Protein AF-A0A8T0FZ99-F1 (afdb_monomer_lite)

Secondary structure (DSSP, 8-state):
-PPPEEEEEEE---SHHHHHHHHHHHHHHHHHHHHHHHTT--SS-HHHHHHHHHHEETTEEEEEESSHHHHHHHHHHHHHHHHHTT--EEEEEEEE--S-GGG--PPPGGG-TTHHHHT---HHHHHTSTTTT--GGGGS-GGGS--PPP---HHHHHHHHHHHHHHHHHHHHHHTTTSTTS------------PPPHHHHHHHTHHHHHHH-GGGGTT-HHHHHHHHHHHHHHHHHHHHHHTT-----EEEEEEEEPP---SSS---EEEEEEEE--S-HHHHHHHHHHHTT---HHHHHHHHTSPPPPPPPP------TTHHHHHHHHHHHHHHHHHHHHHH-S----HHHHHHHHHHHHHHHHHHHHHHHHHHHHHHHHHHHHTT-SEEEE-SSS-HHHHHHHHHHHHHHHHH-GGGSGGGTT-EEEEESS-EEBTTS-EEEETTS-HHHHHHHHHHHHHHHHHHTTHHHHHHHHHHHTTTPEE---TTPPP-BHHHHHHHHHHHHHHHHHHHHHH---TTS-S--TTSEEEEE-TT---EE-TTSPEEEETT--HHHHHHHHHHHHHHHHHHHHHHHHHHHHHHHHHHHHHHHHT-SEEEE-TT--HHHHHHHHHHHHHTHHHHHHHHTT-EEEEESS-EE-TTSPEEEETT------

Sequence (662 aa):
MSPNIVQRCQTFSTESMEKIRFWRESKYYLEMILEEAQMGNSKYPAGVVEKLKNSFYVDNCLTSLQTETELHEFIQVAKDVMLERKFDLRGIREIRLASKPENWHYVPGSINPADLPSRGCSVRQLSETEWWHGPPWLYYPSDTWPRSEFSVNEEEVLKEKRKEIVSSMNCMARLLKINFWRTLPAVVLSRTLVTLTQQEVATALRPLYFAVHPDLFYRFPKEKEINENSLKQMNYYLETILENKSTDPVLLTFCLKNGTQNVDHSTSFKHVNIQLLGKDIHSLLYNILSTCHLSTDYLDDLQKSRPRQMKPKQFTTRTSSKSFHDQWWKEVRKTAEDIERCIWNEPDVDFRSWLINNTDKALHRLQMCQPLREETERLRNELREVHFLKDIVWNCGWGITHFRGCLQSFQRLVQQHPSQILPLKGRTLVFGRETGVSFEGHIILSSEDVRNNWLDVIQSVEQYDNLLRQIPKAEGALSEVLRGISVDHRKFQPTVMVQKYIQQLGKLTSALYKHRWVHGYPEDWPRRLCAFQLVVECESGPLMLSPTGQFIVPASCPALVLVDFIGKNMAEADQRLQFYSTMKKEERMLHAQCMAQLGLSALEKDDNITPDLMVQCCRRILRDAAALGPSLRGLRLRISHYYSVLQDGEICIPWNWNVTRR

pLDDT: mean 70.53, std 20.12, range [22.75, 95.5]

InterPro domains:
  IPR027986 T-cell activation inhibitor, mitochondrial [PTHR31596] (192-659)
  IPR027989 Domain of unknown function DUF4461 [PF14688] (352-658)
  IPR028031 Domain of unknown function DUF4460 [PF14687] (196-294)

Radius of gyration: 33.08 Å; chains: 1; bounding box: 88×84×81 Å

Organism: Argiope bruennichi (NCBI:txid94029)

Foldseek 3Di:
DAAKKKKKKFWDDDDPVVLVVCLVVVLVLLVVLLVCQVVVNHPAHNVLSVQQSVQDDRGMGMDIDDDPVVVVNSVVRSQVSCCVVPIHIDDMDIDGDPDDPVPDDDDPLVQFLVNQVVVPDDPVVNVVDCVVVHGPQVVDDPVSDDDDDDDDPVVVVVVVVVVVVVVVVVVVVVVVVPPPPDDDDDDDDDDDADDDDPVLLCVLCVQVCVFQPLVVCPVPVVLSVLSVVLVVVVVVVLVCLNVVHDDDKDKGKTWGFDDDDDDDDDGDIDIFIQIQDDSHSLVSSVSVQVSVVHDRVSSVVVVVPDDDDDDDDDDDDDDDPPPPVVVVVVVVVVVVVVVVCCLVVPPQPQPLVVLVVCLVVLVVLQVVCVVLVVLLVVLQVVCCVVLQAPGEEEEAPDDSVLSSVVSVLVVVLCVVPVPLQNLRHHAYEYAYCDAAAFLVRYGYDDSPDDSVSNSVRSNCSVVCVVLNVCVVVLQVLLCVLVQNAHEDEDPDDDTDHSVQVSVLSVLQSVLSVVCCVPPNADPPDDNHNHLAYEYEDAQPWDQDQDLQLHGYYYSVDHNVVNRVSCSVCVVVSNVSNVVLVVLVVLLVVLLVVLCVLLQAPAEEEDPPQRSVLSNLLSVVCVVCSVVCSVSRHHAAEYEYCDFDQDSNSYTYDHSPRDRPDD

Structure (mmCIF, N/CA/C/O backbone):
data_AF-A0A8T0FZ99-F1
#
_entry.id   AF-A0A8T0FZ99-F1
#
loop_
_atom_site.group_PDB
_atom_site.id
_atom_site.type_symbol
_atom_site.label_atom_id
_atom_site.label_alt_id
_atom_site.label_comp_id
_atom_site.label_asym_id
_atom_site.label_entity_id
_atom_site.label_seq_id
_atom_site.pdbx_PDB_ins_code
_atom_site.Cartn_x
_atom_site.Cartn_y
_atom_site.Cartn_z
_atom_site.occupancy
_atom_site.B_iso_or_equiv
_atom_site.auth_seq_id
_atom_site.auth_comp_id
_atom_site.auth_asym_id
_atom_site.auth_atom_id
_atom_site.pdbx_PDB_model_num
ATOM 1 N N . MET A 1 1 ? -24.360 49.620 10.651 1.00 31.78 1 MET A N 1
ATOM 2 C CA . MET A 1 1 ? -23.118 48.950 11.089 1.00 31.78 1 MET A CA 1
ATOM 3 C C . MET A 1 1 ? -23.069 47.605 10.392 1.00 31.78 1 MET A C 1
ATOM 5 O O . MET A 1 1 ? -23.934 46.779 10.656 1.00 31.78 1 MET A O 1
ATOM 9 N N . SER A 1 2 ? -22.172 47.448 9.421 1.00 33.88 2 SER A N 1
ATOM 10 C CA . SER A 1 2 ? -22.065 46.230 8.612 1.00 33.88 2 SER A CA 1
ATOM 11 C C . SER A 1 2 ? -21.508 45.077 9.461 1.00 33.88 2 SER A C 1
ATOM 13 O O . SER A 1 2 ? -20.577 45.312 10.230 1.00 33.88 2 SER A O 1
ATOM 15 N N . PRO A 1 3 ? -22.074 43.858 9.391 1.00 49.09 3 PRO A N 1
ATOM 16 C CA . PRO A 1 3 ? -21.528 42.701 10.097 1.00 49.09 3 PRO A CA 1
ATOM 17 C C . PRO A 1 3 ? -20.144 42.334 9.539 1.00 49.09 3 PRO A C 1
ATOM 19 O O . PRO A 1 3 ? -19.936 42.381 8.329 1.00 49.09 3 PRO A O 1
ATOM 22 N N . ASN A 1 4 ? -19.208 41.963 10.419 1.00 46.75 4 ASN A N 1
ATOM 23 C CA . ASN A 1 4 ? -17.860 41.532 10.032 1.00 46.75 4 ASN A CA 1
ATOM 24 C C . ASN A 1 4 ? -17.927 40.280 9.144 1.00 46.75 4 ASN A C 1
ATOM 26 O O . ASN A 1 4 ? -18.589 39.299 9.498 1.00 46.75 4 ASN A O 1
ATOM 30 N N . ILE A 1 5 ? -17.218 40.304 8.015 1.00 48.62 5 ILE A N 1
ATOM 31 C CA . ILE A 1 5 ? -17.174 39.204 7.048 1.00 48.62 5 ILE A CA 1
ATOM 32 C C . ILE A 1 5 ? -15.931 38.362 7.339 1.00 48.62 5 ILE A C 1
ATOM 34 O O . ILE A 1 5 ? -14.827 38.899 7.394 1.00 48.62 5 ILE A O 1
ATOM 38 N N . VAL A 1 6 ? -16.088 37.049 7.530 1.00 48.84 6 VAL A N 1
ATOM 39 C CA . VAL A 1 6 ? -14.963 36.118 7.728 1.00 48.84 6 VAL A CA 1
ATOM 40 C C . VAL A 1 6 ? -14.826 35.231 6.497 1.00 48.84 6 VAL A C 1
ATOM 42 O O . VAL A 1 6 ? -15.821 34.707 6.002 1.00 48.84 6 VAL A O 1
ATOM 45 N N . GLN A 1 7 ? -13.604 35.034 6.000 1.00 49.00 7 GLN A N 1
ATOM 46 C CA . GLN A 1 7 ? -13.359 34.235 4.797 1.00 49.00 7 GLN A CA 1
ATOM 47 C C . GLN A 1 7 ? -12.324 33.134 5.030 1.00 49.00 7 GLN A C 1
ATOM 49 O O . GLN A 1 7 ? -11.358 33.335 5.764 1.00 49.00 7 GLN A O 1
ATOM 54 N N . ARG A 1 8 ? -12.530 31.972 4.391 1.00 46.34 8 ARG A N 1
ATOM 55 C CA . ARG A 1 8 ? -11.621 30.815 4.429 1.00 46.34 8 ARG A CA 1
ATOM 56 C C . ARG A 1 8 ? -11.071 30.494 3.038 1.00 46.34 8 ARG A C 1
ATOM 58 O O . ARG A 1 8 ? -11.860 30.349 2.107 1.00 46.34 8 ARG A O 1
ATOM 65 N N . CYS A 1 9 ? -9.755 30.297 2.933 1.00 47.97 9 CYS A N 1
ATOM 66 C CA . CYS A 1 9 ? -9.059 29.817 1.728 1.00 47.97 9 CYS A CA 1
ATOM 67 C C . CYS A 1 9 ? -8.182 28.592 2.051 1.00 47.97 9 CYS A C 1
ATOM 69 O O . CYS A 1 9 ? -7.679 28.491 3.171 1.00 47.97 9 CYS A O 1
ATOM 71 N N . GLN A 1 10 ? -7.975 27.684 1.090 1.00 45.03 10 GLN A N 1
ATOM 72 C CA . GLN A 1 10 ? -7.130 26.485 1.225 1.00 45.03 10 GLN A CA 1
ATOM 73 C C . GLN A 1 10 ? -5.997 26.472 0.190 1.00 45.03 10 GLN A C 1
ATOM 75 O O . GLN A 1 10 ? -6.203 26.862 -0.955 1.00 45.03 10 GLN A O 1
ATOM 80 N N . THR A 1 11 ? -4.816 25.976 0.560 1.00 44.78 11 THR A N 1
ATOM 81 C CA . THR A 1 11 ? -3.691 25.744 -0.372 1.00 44.78 11 THR A CA 1
ATOM 82 C C . THR A 1 11 ? -3.415 24.253 -0.545 1.00 44.78 11 THR A C 1
ATOM 84 O O . THR A 1 11 ? -3.511 23.498 0.420 1.00 44.78 11 THR A O 1
ATOM 87 N N . PHE A 1 12 ? -3.051 23.816 -1.757 1.00 37.75 12 PHE A N 1
ATOM 88 C CA . PHE A 1 12 ? -2.686 22.417 -2.029 1.00 37.75 12 PHE A CA 1
ATOM 89 C C . PHE A 1 12 ? -1.157 22.226 -2.074 1.00 37.75 12 PHE A C 1
ATOM 91 O O . PHE A 1 12 ? -0.496 22.788 -2.943 1.00 37.75 12 PHE A O 1
ATOM 98 N N . SER A 1 13 ? -0.614 21.366 -1.206 1.00 38.97 13 SER A N 1
ATOM 99 C CA . SER A 1 13 ? 0.636 20.617 -1.430 1.00 38.97 13 SER A CA 1
ATOM 100 C C . SER A 1 13 ? 0.534 19.233 -0.766 1.00 38.97 13 SER A C 1
ATOM 102 O O . SER A 1 13 ? -0.120 19.060 0.267 1.00 38.97 13 SER A O 1
ATOM 104 N N . THR A 1 14 ? 1.077 18.209 -1.422 1.00 37.69 14 THR A N 1
ATOM 105 C CA . THR A 1 14 ? 0.986 16.792 -1.027 1.00 37.69 14 THR A CA 1
ATOM 106 C C . THR A 1 14 ? 2.126 16.401 -0.080 1.00 37.69 14 THR A C 1
ATOM 108 O O . THR A 1 14 ? 3.231 16.868 -0.256 1.00 37.69 14 THR A O 1
ATOM 111 N N . GLU A 1 15 ? 1.880 15.494 0.874 1.00 41.25 15 GLU A N 1
ATOM 112 C CA . GLU A 1 15 ? 2.795 15.023 1.946 1.00 41.25 15 GLU A CA 1
ATOM 113 C C . GLU A 1 15 ? 3.015 15.967 3.147 1.00 41.25 15 GLU A C 1
ATOM 115 O O . GLU A 1 15 ? 3.406 17.125 3.037 1.00 41.25 15 GLU A O 1
ATOM 120 N N . SER A 1 16 ? 2.857 15.428 4.361 1.00 41.91 16 SER A N 1
ATOM 121 C CA . SER A 1 16 ? 3.009 16.146 5.640 1.00 41.91 16 SER A CA 1
ATOM 122 C C . SER A 1 16 ? 4.394 16.781 5.872 1.00 41.91 16 SER A C 1
ATOM 124 O O . SER A 1 16 ? 4.516 17.684 6.696 1.00 41.91 16 SER A O 1
ATOM 126 N N . MET A 1 17 ? 5.429 16.344 5.143 1.00 36.72 17 MET A N 1
ATOM 127 C CA . MET A 1 17 ? 6.771 16.948 5.148 1.00 36.72 17 MET A CA 1
ATOM 128 C C . MET A 1 17 ? 6.863 18.170 4.220 1.00 36.72 17 MET A C 1
ATOM 130 O O . MET A 1 17 ? 7.498 19.162 4.586 1.00 36.72 17 MET A O 1
ATOM 134 N N . GLU A 1 18 ? 6.186 18.149 3.065 1.00 44.22 18 GLU A N 1
ATOM 135 C CA . GLU A 1 18 ? 6.063 19.335 2.211 1.00 44.22 18 GLU A CA 1
ATOM 136 C C . GLU A 1 18 ? 5.182 20.399 2.865 1.00 44.22 18 GLU A C 1
ATOM 138 O O . GLU A 1 18 ? 5.437 21.571 2.645 1.00 44.22 18 GLU A O 1
ATOM 143 N N . LYS A 1 19 ? 4.228 20.046 3.737 1.00 44.59 19 LYS A N 1
ATOM 144 C CA . LYS A 1 19 ? 3.380 21.019 4.461 1.00 44.59 19 LYS A CA 1
ATOM 145 C C . LYS A 1 19 ? 4.152 21.923 5.425 1.00 44.59 19 LYS A C 1
ATOM 147 O O . LYS A 1 19 ? 3.932 23.130 5.453 1.00 44.59 19 LYS A O 1
ATOM 152 N N . ILE A 1 20 ? 5.096 21.369 6.191 1.00 43.53 20 ILE A N 1
ATOM 153 C CA . ILE A 1 20 ? 5.947 22.159 7.105 1.00 43.53 20 ILE A CA 1
ATOM 154 C C . ILE A 1 20 ? 6.945 23.004 6.307 1.00 43.53 20 ILE A C 1
ATOM 156 O O . ILE A 1 20 ? 7.212 24.156 6.659 1.00 43.53 20 ILE A O 1
ATOM 160 N N . ARG A 1 21 ? 7.481 22.441 5.216 1.00 46.88 21 ARG A N 1
ATOM 161 C CA . ARG A 1 21 ? 8.360 23.154 4.287 1.00 46.88 21 ARG A CA 1
ATOM 162 C C . ARG A 1 21 ? 7.619 24.299 3.593 1.00 46.88 21 ARG A C 1
ATOM 164 O O . ARG A 1 21 ? 8.111 25.415 3.622 1.00 46.88 21 ARG A O 1
ATOM 171 N N . PHE A 1 22 ? 6.413 24.050 3.096 1.00 54.31 22 PHE A N 1
ATOM 172 C CA . PHE A 1 22 ? 5.492 25.021 2.513 1.00 54.31 22 PHE A CA 1
ATOM 173 C C . PHE A 1 22 ? 5.148 26.130 3.506 1.00 54.31 22 PHE A C 1
ATOM 175 O O . PHE A 1 22 ? 5.246 27.300 3.158 1.00 54.31 22 PHE A O 1
ATOM 182 N N . TRP A 1 23 ? 4.809 25.802 4.758 1.00 52.19 23 TRP A N 1
ATOM 183 C CA . TRP A 1 23 ? 4.476 26.813 5.767 1.00 52.19 23 TRP A CA 1
ATOM 184 C C . TRP A 1 23 ? 5.677 27.704 6.108 1.00 52.19 23 TRP A C 1
ATOM 186 O O . TRP A 1 23 ? 5.536 28.915 6.260 1.00 52.19 23 TRP A O 1
ATOM 196 N N . ARG A 1 24 ? 6.888 27.130 6.165 1.00 58.72 24 ARG A N 1
ATOM 197 C CA . ARG A 1 24 ? 8.126 27.908 6.313 1.00 58.72 24 ARG A CA 1
ATOM 198 C C . ARG A 1 24 ? 8.403 28.762 5.072 1.00 58.72 24 ARG A C 1
ATOM 200 O O . ARG A 1 24 ? 8.581 29.965 5.206 1.00 58.72 24 ARG A O 1
ATOM 207 N N . GLU A 1 25 ? 8.403 28.174 3.879 1.00 63.03 25 GLU A N 1
ATOM 208 C CA . GLU A 1 25 ? 8.743 28.845 2.614 1.00 63.03 25 GLU A CA 1
ATOM 209 C C . GLU A 1 25 ? 7.738 29.940 2.223 1.00 63.03 25 GLU A C 1
ATOM 211 O O . GLU A 1 25 ? 8.151 31.018 1.804 1.00 63.03 25 GLU A O 1
ATOM 216 N N . SER A 1 26 ? 6.436 29.719 2.425 1.00 64.06 26 SER A N 1
ATOM 217 C CA . SER A 1 26 ? 5.393 30.734 2.208 1.00 64.06 26 SER A CA 1
ATOM 218 C C . SER A 1 26 ? 5.504 31.891 3.201 1.00 64.06 26 SER A C 1
ATOM 220 O O . SER A 1 26 ? 5.352 33.042 2.800 1.00 64.06 26 SER A O 1
ATOM 222 N N . LYS A 1 27 ? 5.848 31.625 4.471 1.00 68.12 27 LYS A N 1
ATOM 223 C CA . LYS A 1 27 ? 6.077 32.680 5.465 1.00 68.12 27 LYS A CA 1
ATOM 224 C C . LYS A 1 27 ? 7.300 33.532 5.121 1.00 68.12 27 LYS A C 1
ATOM 226 O O . LYS A 1 27 ? 7.181 34.751 5.152 1.00 68.12 27 LYS A O 1
ATOM 231 N N . TYR A 1 28 ? 8.420 32.915 4.732 1.00 72.62 28 TYR A N 1
ATOM 232 C CA . TYR A 1 28 ? 9.614 33.644 4.276 1.00 72.62 28 TYR A CA 1
ATOM 233 C C . TYR A 1 28 ? 9.350 34.450 3.000 1.00 72.62 28 TYR A C 1
ATOM 235 O O . TYR A 1 28 ? 9.793 35.587 2.882 1.00 72.62 28 TYR A O 1
ATOM 243 N N . TYR A 1 29 ? 8.604 33.888 2.047 1.00 79.19 29 TYR A N 1
ATOM 244 C CA . TYR A 1 29 ? 8.259 34.583 0.809 1.00 79.19 29 TYR A CA 1
ATOM 245 C C . TYR A 1 29 ? 7.345 35.792 1.047 1.00 79.19 29 TYR A C 1
ATOM 247 O O . TYR A 1 29 ? 7.609 36.872 0.522 1.00 79.19 29 TYR A O 1
ATOM 255 N N . LEU A 1 30 ? 6.304 35.638 1.870 1.00 79.69 30 LEU A N 1
ATOM 256 C CA . LEU A 1 30 ? 5.411 36.742 2.233 1.00 79.69 30 LEU A CA 1
ATOM 257 C C . LEU A 1 30 ? 6.124 37.805 3.076 1.00 79.69 30 LEU A C 1
ATOM 259 O O . LEU A 1 30 ? 5.786 38.978 2.979 1.00 79.69 30 LEU A O 1
ATOM 263 N N . GLU A 1 31 ? 7.113 37.413 3.881 1.00 79.44 31 GLU A N 1
ATOM 264 C CA . GLU A 1 31 ? 7.968 38.334 4.636 1.00 79.44 31 GLU A CA 1
ATOM 265 C C . GLU A 1 31 ? 8.874 39.152 3.706 1.00 79.44 31 GLU A C 1
ATOM 267 O O . GLU A 1 31 ? 8.895 40.372 3.819 1.00 79.44 31 GLU A O 1
ATOM 272 N N . MET A 1 32 ? 9.484 38.519 2.701 1.00 80.06 32 MET A N 1
ATOM 273 C CA . MET A 1 32 ? 10.261 39.203 1.660 1.00 80.06 32 MET A CA 1
ATOM 274 C C . MET A 1 32 ? 9.406 40.193 0.846 1.00 80.06 32 MET A C 1
ATOM 276 O O . MET A 1 32 ? 9.811 41.333 0.641 1.00 80.06 32 MET A O 1
ATOM 280 N N . ILE A 1 33 ? 8.199 39.801 0.414 1.00 78.44 33 ILE A N 1
ATOM 281 C CA . ILE A 1 33 ? 7.296 40.711 -0.319 1.00 78.44 33 ILE A CA 1
ATOM 282 C C . ILE A 1 33 ? 6.813 41.853 0.569 1.00 78.44 33 ILE A C 1
ATOM 284 O O . ILE A 1 33 ? 6.653 42.973 0.085 1.00 78.44 33 ILE A O 1
ATOM 288 N N . LEU A 1 34 ? 6.561 41.587 1.851 1.00 81.81 34 LEU A N 1
ATOM 289 C CA . LEU A 1 34 ? 6.164 42.621 2.798 1.00 81.81 34 LEU A CA 1
ATOM 290 C C . LEU A 1 34 ? 7.283 43.653 2.979 1.00 81.81 34 LEU A C 1
ATOM 292 O O . LEU A 1 34 ? 7.001 44.848 2.946 1.00 81.81 34 LEU A O 1
ATOM 296 N N . GLU A 1 35 ? 8.535 43.209 3.092 1.00 79.69 35 GLU A N 1
ATOM 297 C CA . GLU A 1 35 ? 9.711 44.085 3.145 1.00 79.69 35 GLU A CA 1
ATOM 298 C C . GLU A 1 35 ? 9.854 44.916 1.856 1.00 79.69 35 GLU A C 1
ATOM 300 O O . GLU A 1 35 ? 10.014 46.135 1.919 1.00 79.69 35 GLU A O 1
ATOM 305 N N . GLU A 1 36 ? 9.698 44.304 0.677 1.00 78.00 36 GLU A N 1
ATOM 306 C CA . GLU A 1 36 ? 9.718 45.016 -0.612 1.00 78.00 36 GLU A CA 1
ATOM 307 C C . GLU A 1 36 ? 8.558 46.019 -0.756 1.00 78.00 36 GLU A C 1
ATOM 309 O O . GLU A 1 36 ? 8.736 47.108 -1.312 1.00 78.00 36 GLU A O 1
ATOM 314 N N . ALA A 1 37 ? 7.369 45.684 -0.242 1.00 77.00 37 ALA A N 1
ATOM 315 C CA . ALA A 1 37 ? 6.195 46.555 -0.255 1.00 77.00 37 ALA A CA 1
ATOM 316 C C . ALA A 1 37 ? 6.347 47.741 0.698 1.00 77.00 37 ALA A C 1
ATOM 318 O O . ALA A 1 37 ? 5.958 48.857 0.356 1.00 77.00 37 ALA A O 1
ATOM 319 N N . GLN A 1 38 ? 6.967 47.529 1.859 1.00 76.88 38 GLN A N 1
ATOM 320 C CA . GLN A 1 38 ? 7.297 48.590 2.812 1.00 76.88 38 GLN A CA 1
ATOM 321 C C . GLN A 1 38 ? 8.388 49.532 2.280 1.00 76.88 38 GLN A C 1
ATOM 323 O O . GLN A 1 38 ? 8.369 50.721 2.592 1.00 76.88 38 GLN A O 1
ATOM 328 N N . MET A 1 39 ? 9.294 49.036 1.429 1.00 76.19 39 MET A N 1
ATOM 329 C CA . MET A 1 39 ? 10.306 49.843 0.731 1.00 76.19 39 MET A CA 1
ATOM 330 C C . MET A 1 39 ? 9.786 50.536 -0.544 1.00 76.19 39 MET A C 1
ATOM 332 O O . MET A 1 39 ? 10.549 51.239 -1.204 1.00 76.19 39 MET A O 1
ATOM 336 N N . GLY A 1 40 ? 8.509 50.357 -0.906 1.00 74.12 40 GLY A N 1
ATOM 337 C CA . GLY A 1 40 ? 7.889 50.983 -2.083 1.00 74.12 40 GLY A CA 1
ATOM 338 C C . GLY A 1 40 ? 8.241 50.337 -3.429 1.00 74.12 40 GLY A C 1
ATOM 339 O O . GLY A 1 40 ? 7.932 50.906 -4.473 1.00 74.12 40 GLY A O 1
ATOM 340 N N . ASN A 1 41 ? 8.862 49.153 -3.419 1.00 69.50 41 ASN A N 1
ATOM 341 C CA . ASN A 1 41 ? 9.328 48.443 -4.616 1.00 69.50 41 ASN A CA 1
ATOM 342 C C . ASN A 1 41 ? 8.424 47.266 -5.033 1.00 69.50 41 ASN A C 1
ATOM 344 O O . ASN A 1 41 ? 8.691 46.624 -6.049 1.00 69.50 41 ASN A O 1
ATOM 348 N N . SER A 1 42 ? 7.360 46.974 -4.278 1.00 74.25 42 SER A N 1
ATOM 349 C CA . SER A 1 42 ? 6.416 45.893 -4.591 1.00 74.25 42 SER A CA 1
ATOM 350 C C . SER A 1 42 ? 5.192 46.383 -5.362 1.00 74.25 42 SER A C 1
ATOM 352 O O . SER A 1 42 ? 4.729 47.510 -5.198 1.00 74.25 42 SER A O 1
ATOM 354 N N . LYS A 1 43 ? 4.620 45.488 -6.172 1.00 78.31 43 LYS A N 1
ATOM 355 C CA . LYS A 1 43 ? 3.361 45.705 -6.901 1.00 78.31 43 LYS A CA 1
ATOM 356 C C . LYS A 1 43 ? 2.118 45.525 -6.020 1.00 78.31 43 LYS A C 1
ATOM 358 O O . LYS A 1 43 ? 1.017 45.820 -6.475 1.00 78.31 43 LYS A O 1
ATOM 363 N N . TYR A 1 44 ? 2.282 45.024 -4.793 1.00 82.69 44 TYR A N 1
ATOM 364 C CA . TYR A 1 44 ? 1.185 44.633 -3.909 1.00 82.69 44 TYR A CA 1
ATOM 365 C C . TYR A 1 44 ? 1.074 45.557 -2.684 1.00 82.69 44 TYR A C 1
ATOM 367 O O . TYR A 1 44 ? 2.103 45.939 -2.121 1.00 82.69 44 TYR A O 1
ATOM 375 N N . PRO A 1 45 ? -0.146 45.894 -2.216 1.00 83.81 45 PRO A N 1
ATOM 376 C CA . PRO A 1 45 ? -0.325 46.726 -1.027 1.00 83.81 45 PRO A CA 1
ATOM 377 C C . PRO A 1 45 ? 0.229 46.053 0.239 1.00 83.81 45 PRO A C 1
ATOM 379 O O . PRO A 1 45 ? -0.192 44.949 0.595 1.00 83.81 45 PRO A O 1
ATOM 382 N N . ALA A 1 46 ? 1.116 46.742 0.969 1.00 81.56 46 ALA A N 1
ATOM 383 C CA . ALA A 1 46 ? 1.782 46.200 2.161 1.00 81.56 46 ALA A CA 1
ATOM 384 C C . ALA A 1 46 ? 0.792 45.697 3.230 1.00 81.56 46 ALA A C 1
ATOM 386 O O . ALA A 1 46 ? 0.973 44.610 3.774 1.00 81.56 46 ALA A O 1
ATOM 387 N N . GLY A 1 47 ? -0.301 46.432 3.471 1.00 80.31 47 GLY A N 1
ATOM 388 C CA . GLY A 1 47 ? -1.314 46.046 4.461 1.00 80.31 47 GLY A CA 1
ATOM 389 C C . GLY A 1 47 ? -2.067 44.756 4.112 1.00 80.31 47 GLY A C 1
ATOM 390 O O . GLY A 1 47 ? -2.436 43.990 5.001 1.00 80.31 47 GLY A O 1
ATOM 391 N N . VAL A 1 48 ? -2.254 44.464 2.820 1.00 82.31 48 VAL A N 1
ATOM 392 C CA . VAL A 1 48 ? -2.917 43.233 2.360 1.00 82.31 48 VAL A CA 1
ATOM 393 C C . VAL A 1 48 ? -1.978 42.033 2.501 1.00 82.31 48 VAL A C 1
ATOM 395 O O . VAL A 1 48 ? -2.397 40.982 2.989 1.00 82.31 48 VAL A O 1
ATOM 398 N N . VAL A 1 49 ? -0.697 42.203 2.155 1.00 82.44 49 VAL A N 1
ATOM 399 C CA . VAL A 1 49 ? 0.340 41.164 2.297 1.00 82.44 49 VAL A CA 1
ATOM 400 C C . VAL A 1 49 ? 0.598 40.836 3.770 1.00 82.44 49 VAL A C 1
ATOM 402 O O . VAL A 1 49 ? 0.675 39.663 4.138 1.00 82.44 49 VAL A O 1
ATOM 405 N N . GLU A 1 50 ? 0.658 41.850 4.634 1.00 83.56 50 GLU A N 1
ATOM 406 C CA . GLU A 1 50 ? 0.798 41.673 6.081 1.00 83.56 50 GLU A CA 1
ATOM 407 C C . GLU A 1 50 ? -0.384 40.896 6.667 1.00 83.56 50 GLU A C 1
ATOM 409 O O . GLU A 1 50 ? -0.211 39.926 7.413 1.00 83.56 50 GLU A O 1
ATOM 414 N N . LYS A 1 51 ? -1.605 41.276 6.282 1.00 81.56 51 LYS A N 1
ATOM 415 C CA . LYS A 1 51 ? -2.816 40.593 6.729 1.00 81.56 51 LYS A CA 1
ATOM 416 C C . LYS A 1 51 ? -2.858 39.150 6.236 1.00 81.56 51 LYS A C 1
ATOM 418 O O . LYS A 1 51 ? -3.203 38.266 7.016 1.00 81.56 51 LYS A O 1
ATOM 423 N N . LEU A 1 52 ? -2.451 38.888 4.995 1.00 83.12 52 LEU A N 1
ATOM 424 C CA . LEU A 1 52 ? -2.337 37.539 4.442 1.00 83.12 52 LEU A CA 1
ATOM 425 C C . LEU A 1 52 ? -1.328 36.687 5.230 1.00 83.12 52 LEU A C 1
ATOM 427 O O . LEU A 1 52 ? -1.685 35.594 5.668 1.00 83.12 52 LEU A O 1
ATOM 431 N N . LYS A 1 53 ? -0.122 37.208 5.495 1.00 81.50 53 LYS A N 1
ATOM 432 C CA . LYS A 1 53 ? 0.924 36.547 6.304 1.00 81.50 53 LYS A CA 1
ATOM 433 C C . LYS A 1 53 ? 0.405 36.126 7.681 1.00 81.50 53 LYS A C 1
ATOM 435 O O . LYS A 1 53 ? 0.654 35.004 8.118 1.00 81.50 53 LYS A O 1
ATOM 440 N N . ASN A 1 54 ? -0.340 37.008 8.343 1.00 76.50 54 ASN A N 1
ATOM 441 C CA . ASN A 1 54 ? -0.841 36.781 9.701 1.00 76.50 54 ASN A CA 1
ATOM 442 C C . ASN A 1 54 ? -2.116 35.923 9.755 1.00 76.50 54 ASN A C 1
ATOM 444 O O . ASN A 1 54 ? -2.498 35.468 10.830 1.00 76.50 54 ASN A O 1
ATOM 448 N N . SER A 1 55 ? -2.767 35.690 8.613 1.00 75.31 55 SER A N 1
ATOM 449 C CA . SER A 1 55 ? -4.035 34.953 8.530 1.00 75.31 55 SER A CA 1
ATOM 450 C C . SER A 1 55 ? -3.854 33.458 8.228 1.00 75.31 55 SER A C 1
ATOM 452 O O . SER A 1 55 ? -4.837 32.716 8.228 1.00 75.31 55 SER A O 1
ATOM 454 N N . PHE A 1 56 ? -2.626 32.986 7.980 1.00 69.44 56 PHE A N 1
ATOM 455 C CA . PHE A 1 56 ? -2.349 31.569 7.729 1.00 69.44 56 PHE A CA 1
ATOM 456 C C . PHE A 1 56 ? -2.293 30.737 9.017 1.00 69.44 56 PHE A C 1
ATOM 458 O O . PHE A 1 56 ? -1.466 30.957 9.900 1.00 69.44 56 PHE A O 1
ATOM 465 N N . TYR A 1 57 ? -3.120 29.695 9.066 1.00 55.66 57 TYR A N 1
ATOM 466 C CA . TYR A 1 57 ? -3.104 28.640 10.069 1.00 55.66 57 TYR A CA 1
ATOM 467 C C . TYR A 1 57 ? -2.966 27.277 9.381 1.00 55.66 57 TYR A C 1
ATOM 469 O O . TYR A 1 57 ? -3.917 26.759 8.786 1.00 55.66 57 TYR A O 1
ATOM 477 N N . VAL A 1 58 ? -1.769 26.688 9.480 1.00 60.41 58 VAL A N 1
ATOM 478 C CA . VAL A 1 58 ? -1.407 25.439 8.787 1.00 60.41 58 VAL A CA 1
ATOM 479 C C . VAL A 1 58 ? -1.695 25.580 7.278 1.00 60.41 58 VAL A C 1
ATOM 481 O O . VAL A 1 58 ? -1.090 26.436 6.642 1.00 60.41 58 VAL A O 1
ATOM 484 N N . ASP A 1 59 ? -2.651 24.831 6.720 1.00 56.94 59 ASP A N 1
ATOM 485 C CA . ASP A 1 59 ? -2.976 24.829 5.282 1.00 56.94 59 ASP A CA 1
ATOM 486 C C . ASP A 1 59 ? -4.165 25.757 4.922 1.00 56.94 59 ASP A C 1
ATOM 488 O O . ASP A 1 59 ? -4.643 25.749 3.784 1.00 56.94 59 ASP A O 1
ATOM 492 N N . ASN A 1 60 ? -4.710 26.516 5.887 1.00 59.25 60 ASN A N 1
ATOM 493 C CA . ASN A 1 60 ? -5.856 27.412 5.673 1.00 59.25 60 ASN A CA 1
ATOM 494 C C . ASN A 1 60 ? -5.485 28.876 5.946 1.00 59.25 60 ASN A C 1
ATOM 496 O O . ASN A 1 60 ? -4.749 29.161 6.884 1.00 59.25 60 ASN A O 1
ATOM 500 N N . CYS A 1 61 ? -6.069 29.808 5.195 1.00 67.81 61 CYS A N 1
ATOM 501 C CA . CYS A 1 61 ? -6.045 31.239 5.508 1.00 67.81 61 CYS A CA 1
ATOM 502 C C . CYS A 1 61 ? -7.429 31.676 6.004 1.00 67.81 61 CYS A C 1
ATOM 504 O O . CYS A 1 61 ? -8.429 31.411 5.329 1.00 67.81 61 CYS A O 1
ATOM 506 N N . LEU A 1 62 ? -7.488 32.288 7.190 1.00 70.62 62 LEU A N 1
ATOM 507 C CA . LEU A 1 62 ? -8.707 32.773 7.839 1.00 70.62 62 LEU A CA 1
ATOM 508 C C . LEU A 1 62 ? -8.528 34.235 8.244 1.00 70.62 62 LEU A C 1
ATOM 510 O O . LEU A 1 62 ? -7.696 34.543 9.094 1.00 70.62 62 LEU A O 1
ATOM 514 N N . THR A 1 63 ? -9.324 35.132 7.660 1.00 71.31 63 THR A N 1
ATOM 515 C CA . THR A 1 63 ? -9.248 36.566 7.967 1.00 71.31 63 THR A CA 1
ATOM 516 C C . THR A 1 63 ? -10.624 37.217 8.043 1.00 71.31 63 THR A C 1
ATOM 518 O O . THR A 1 63 ? -11.576 36.755 7.408 1.00 71.31 63 THR A O 1
ATOM 521 N N . SER A 1 64 ? -10.724 38.291 8.828 1.00 72.00 64 SER A N 1
ATOM 522 C CA . SER A 1 64 ? -11.929 39.115 8.958 1.00 72.00 64 SER A CA 1
ATOM 523 C C . SER A 1 64 ? -11.761 40.458 8.244 1.00 72.00 64 SER A C 1
ATOM 525 O O . SER A 1 64 ? -10.777 41.167 8.487 1.00 72.00 64 SER A O 1
ATOM 527 N N . LEU A 1 65 ? -12.726 40.831 7.404 1.00 73.94 65 LEU A N 1
ATOM 528 C CA . LEU A 1 65 ? -12.749 42.080 6.633 1.00 73.94 65 LEU A CA 1
ATOM 529 C C . LEU A 1 65 ? -14.021 42.876 6.946 1.00 73.94 65 LEU A C 1
ATOM 531 O O . LEU A 1 65 ? -15.057 42.301 7.294 1.00 73.94 65 LEU A O 1
ATOM 535 N N . GLN A 1 66 ? -13.919 44.205 6.889 1.00 68.50 66 GLN A N 1
ATOM 536 C CA . GLN A 1 66 ? -14.989 45.097 7.351 1.00 68.50 66 GLN A CA 1
ATOM 537 C C . GLN A 1 66 ? -15.978 45.443 6.233 1.00 68.50 66 GLN A C 1
ATOM 539 O O . GLN A 1 66 ? -17.132 45.778 6.508 1.00 68.50 66 GLN A O 1
ATOM 544 N N . THR A 1 67 ? -15.539 45.360 4.973 1.00 73.56 67 THR A N 1
ATOM 545 C CA . THR A 1 67 ? -16.339 45.720 3.796 1.00 73.56 67 THR A CA 1
ATOM 546 C C . THR A 1 67 ? -16.200 44.698 2.668 1.00 73.56 67 THR A C 1
ATOM 548 O O . THR A 1 67 ? -15.198 43.995 2.552 1.00 73.56 67 THR A O 1
ATOM 551 N N . GLU A 1 68 ? -17.212 44.632 1.804 1.00 67.75 68 GLU A N 1
ATOM 552 C CA . GLU A 1 68 ? -17.215 43.773 0.612 1.00 67.75 68 GLU A CA 1
ATOM 553 C C . GLU A 1 68 ? -16.205 44.245 -0.454 1.00 67.75 68 GLU A C 1
ATOM 555 O O . GLU A 1 68 ? -15.702 43.457 -1.251 1.00 67.75 68 GLU A O 1
ATOM 560 N N . THR A 1 69 ? -15.834 45.526 -0.437 1.00 74.12 69 THR A N 1
ATOM 561 C CA . THR A 1 69 ? -14.769 46.076 -1.286 1.00 74.12 69 THR A CA 1
ATOM 562 C C . THR A 1 69 ? -13.383 45.603 -0.844 1.00 74.12 69 THR A C 1
ATOM 564 O O . THR A 1 69 ? -12.626 45.119 -1.682 1.00 74.12 69 THR A O 1
ATOM 567 N N . GLU A 1 70 ? -13.081 45.639 0.463 1.00 74.50 70 GLU A N 1
ATOM 568 C CA . GLU A 1 70 ? -11.842 45.055 1.015 1.00 74.50 70 GLU A CA 1
ATOM 569 C C . GLU A 1 70 ? -11.754 43.548 0.744 1.00 74.50 70 GLU A C 1
ATOM 571 O O . GLU A 1 70 ? -10.669 43.011 0.530 1.00 74.50 70 GLU A O 1
ATOM 576 N N . LEU A 1 71 ? -12.900 42.859 0.749 1.00 73.44 71 LEU A N 1
ATOM 577 C CA . LEU A 1 71 ? -13.003 41.435 0.442 1.00 73.44 71 LEU A CA 1
ATOM 578 C C . LEU A 1 71 ? -12.506 41.114 -0.970 1.00 73.44 71 LEU A C 1
ATOM 580 O O . LEU A 1 71 ? -11.643 40.252 -1.136 1.00 73.44 71 LEU A O 1
ATOM 584 N N . HIS A 1 72 ? -13.025 41.808 -1.984 1.00 75.69 72 HIS A N 1
ATOM 585 C CA . HIS A 1 72 ? -12.621 41.572 -3.369 1.00 75.69 72 HIS A CA 1
ATOM 586 C C . HIS A 1 72 ? -11.152 41.928 -3.621 1.00 75.69 72 HIS A C 1
ATOM 588 O O . HIS A 1 72 ? -10.453 41.174 -4.301 1.00 75.69 72 HIS A O 1
ATOM 594 N N . GLU A 1 73 ? -10.669 43.023 -3.031 1.00 81.56 73 GLU A N 1
ATOM 595 C CA . GLU A 1 73 ? -9.267 43.430 -3.132 1.00 81.56 73 GLU A CA 1
ATOM 596 C C . GLU A 1 73 ? -8.325 42.395 -2.494 1.00 81.56 73 GLU A C 1
ATOM 598 O O . GLU A 1 73 ? -7.364 41.954 -3.129 1.00 81.56 73 GLU A O 1
ATOM 603 N N . PHE A 1 74 ? -8.640 41.930 -1.279 1.00 83.38 74 PHE A N 1
ATOM 604 C CA . PHE A 1 74 ? -7.839 40.934 -0.565 1.00 83.38 74 PHE A CA 1
ATOM 605 C C . PHE A 1 74 ? -7.735 39.614 -1.339 1.00 83.38 74 PHE A C 1
ATOM 607 O O . PHE A 1 74 ? -6.653 39.037 -1.436 1.00 83.38 74 PHE A O 1
ATOM 614 N N . ILE A 1 75 ? -8.840 39.142 -1.929 1.00 76.75 75 ILE A N 1
ATOM 615 C CA . ILE A 1 75 ? -8.864 37.897 -2.712 1.00 76.75 75 ILE A CA 1
ATOM 616 C C . ILE A 1 75 ? -7.959 37.990 -3.937 1.00 76.75 75 ILE A C 1
ATOM 618 O O . ILE A 1 75 ? -7.211 37.050 -4.215 1.00 76.75 75 ILE A O 1
ATOM 622 N N . GLN A 1 76 ? -8.062 39.088 -4.686 1.00 80.69 76 GLN A N 1
ATOM 623 C CA . GLN A 1 76 ? -7.325 39.243 -5.933 1.00 80.69 76 GLN A CA 1
ATOM 624 C C . GLN A 1 76 ? -5.820 39.310 -5.658 1.00 80.69 76 GLN A C 1
ATOM 626 O O . GLN A 1 76 ? -5.058 38.514 -6.202 1.00 80.69 76 GLN A O 1
ATOM 631 N N . VAL A 1 77 ? -5.415 40.161 -4.712 1.00 82.81 77 VAL A N 1
ATOM 632 C CA . VAL A 1 77 ? -4.010 40.306 -4.311 1.00 82.81 77 VAL A CA 1
ATOM 633 C C . VAL A 1 77 ? -3.457 39.002 -3.732 1.00 82.81 77 VAL A C 1
ATOM 635 O O . VAL A 1 77 ? -2.354 38.599 -4.091 1.00 82.81 77 VAL A O 1
ATOM 638 N N . ALA A 1 78 ? -4.208 38.296 -2.879 1.00 82.12 78 ALA A N 1
ATOM 639 C CA . ALA A 1 78 ? -3.733 37.047 -2.286 1.00 82.12 78 ALA A CA 1
ATOM 640 C C . ALA A 1 78 ? -3.496 35.946 -3.329 1.00 82.12 78 ALA A C 1
ATOM 642 O O . ALA A 1 78 ? -2.525 35.198 -3.214 1.00 82.12 78 ALA A O 1
ATOM 643 N N . LYS A 1 79 ? -4.352 35.849 -4.355 1.00 79.81 79 LYS A N 1
ATOM 644 C CA . LYS A 1 79 ? -4.150 34.908 -5.466 1.00 79.81 79 LYS A CA 1
ATOM 645 C C . LYS A 1 79 ? -2.916 35.262 -6.282 1.00 79.81 79 LYS A C 1
ATOM 647 O O . LYS A 1 79 ? -2.101 34.378 -6.527 1.00 79.81 79 LYS A O 1
ATOM 652 N N . ASP A 1 80 ? -2.773 36.526 -6.662 1.00 80.94 80 ASP A N 1
ATOM 653 C CA . ASP A 1 80 ? -1.694 36.970 -7.544 1.00 80.94 80 ASP A CA 1
ATOM 654 C C . ASP A 1 80 ? -0.320 36.822 -6.866 1.00 80.94 80 ASP A C 1
ATOM 656 O O . ASP A 1 80 ? 0.585 36.215 -7.442 1.00 80.94 80 ASP A O 1
ATOM 660 N N . VAL A 1 81 ? -0.205 37.239 -5.597 1.00 81.81 81 VAL A N 1
ATOM 661 C CA . VAL A 1 81 ? 1.011 37.073 -4.779 1.00 81.81 81 VAL A CA 1
ATOM 662 C C . VAL A 1 81 ? 1.416 35.603 -4.679 1.00 81.81 81 VAL A C 1
ATOM 664 O O . VAL A 1 81 ? 2.576 35.255 -4.865 1.00 81.81 81 VAL A O 1
ATOM 667 N N . MET A 1 82 ? 0.473 34.705 -4.396 1.00 79.69 82 MET A N 1
ATOM 668 C CA . MET A 1 82 ? 0.798 33.288 -4.204 1.00 79.69 82 MET A CA 1
ATOM 669 C C . MET A 1 82 ? 1.122 32.586 -5.536 1.00 79.69 82 MET A C 1
ATOM 671 O O . MET A 1 82 ? 2.040 31.759 -5.595 1.00 79.69 82 MET A O 1
ATOM 675 N N . LEU A 1 83 ? 0.448 32.962 -6.629 1.00 76.62 83 LEU A N 1
ATOM 676 C CA . LEU A 1 83 ? 0.673 32.396 -7.961 1.00 76.62 83 LEU A CA 1
ATOM 677 C C . LEU A 1 83 ? 2.072 32.688 -8.520 1.00 76.62 83 LEU A C 1
ATOM 679 O O . LEU A 1 83 ? 2.620 31.839 -9.225 1.00 76.62 83 LEU A O 1
ATOM 683 N N . GLU A 1 84 ? 2.694 33.823 -8.184 1.00 76.31 84 GLU A N 1
ATOM 684 C CA . GLU A 1 84 ? 4.051 34.169 -8.645 1.00 76.31 84 GLU A CA 1
ATOM 685 C C . GLU A 1 84 ? 5.117 33.132 -8.247 1.00 76.31 84 GLU A C 1
ATOM 687 O O . GLU A 1 84 ? 6.078 32.895 -8.984 1.00 76.31 84 GLU A O 1
ATOM 692 N N . ARG A 1 85 ? 4.931 32.447 -7.113 1.00 70.75 85 ARG A N 1
ATOM 693 C CA . ARG A 1 85 ? 5.787 31.329 -6.673 1.00 70.75 85 ARG A CA 1
ATOM 694 C C . ARG A 1 85 ? 5.183 29.956 -6.952 1.00 70.75 85 ARG A C 1
ATOM 696 O O . ARG A 1 85 ? 5.674 28.958 -6.433 1.00 70.75 85 ARG A O 1
ATOM 703 N N . LYS A 1 86 ? 4.182 29.895 -7.835 1.00 66.75 86 LYS A N 1
ATOM 704 C CA . LYS A 1 86 ? 3.435 28.686 -8.212 1.00 66.75 86 LYS A CA 1
ATOM 705 C C . LYS A 1 86 ? 2.644 28.066 -7.053 1.00 66.75 86 LYS A C 1
ATOM 707 O O . LYS A 1 86 ? 2.394 26.862 -7.069 1.00 66.75 86 LYS A O 1
ATOM 712 N N . PHE A 1 87 ? 2.234 28.867 -6.068 1.00 66.75 87 PHE A N 1
ATOM 713 C CA . PHE A 1 87 ? 1.299 28.428 -5.035 1.00 66.75 87 PHE A CA 1
ATOM 714 C C . PHE A 1 87 ? -0.143 28.687 -5.487 1.00 66.75 87 PHE A C 1
ATOM 716 O O . PHE A 1 87 ? -0.487 29.791 -5.902 1.00 66.75 87 PHE A O 1
ATOM 723 N N . ASP A 1 88 ? -0.993 27.664 -5.399 1.00 61.44 88 ASP A N 1
ATOM 724 C CA . ASP A 1 88 ? -2.393 27.719 -5.834 1.00 61.44 88 ASP A CA 1
ATOM 725 C C . ASP A 1 88 ? -3.345 27.756 -4.622 1.00 61.44 88 ASP A C 1
ATOM 727 O O . ASP A 1 88 ? -3.377 26.826 -3.807 1.00 61.44 88 ASP A O 1
ATOM 731 N N . LEU A 1 89 ? -4.113 28.844 -4.500 1.00 65.06 89 LEU A N 1
ATOM 732 C CA . LEU A 1 89 ? -5.155 29.040 -3.485 1.00 65.06 89 LEU A CA 1
ATOM 733 C C . LEU A 1 89 ? -6.519 28.575 -4.036 1.00 65.06 89 LEU A C 1
ATOM 735 O O . LEU A 1 89 ? -7.122 29.257 -4.867 1.00 65.06 89 LEU A O 1
ATOM 739 N N . ARG A 1 90 ? -7.060 27.459 -3.528 1.00 55.88 90 ARG A N 1
ATOM 740 C CA . ARG A 1 90 ? -8.392 26.922 -3.885 1.00 55.88 90 ARG A CA 1
ATOM 741 C C . ARG A 1 90 ? -9.421 27.135 -2.761 1.00 55.88 90 ARG A C 1
ATOM 743 O O . ARG A 1 90 ? -9.080 27.283 -1.591 1.00 55.88 90 ARG A O 1
ATOM 750 N N . GLY A 1 91 ? -10.715 27.110 -3.103 1.00 55.78 91 GLY A N 1
ATOM 751 C CA . GLY A 1 91 ? -11.798 26.937 -2.118 1.00 55.78 91 GLY A CA 1
ATOM 752 C C . GLY A 1 91 ? -12.176 28.164 -1.275 1.00 55.78 91 GLY A C 1
ATOM 753 O O . GLY A 1 91 ? -12.441 28.023 -0.084 1.00 55.78 91 GLY A O 1
ATOM 754 N N . ILE A 1 92 ? -12.233 29.350 -1.880 1.00 54.34 92 ILE A N 1
ATOM 755 C CA . ILE A 1 92 ? -12.635 30.594 -1.206 1.00 54.34 92 ILE A CA 1
ATOM 756 C C . ILE A 1 92 ? -14.117 30.530 -0.782 1.00 54.34 92 ILE A C 1
ATOM 758 O O . ILE A 1 92 ? -14.990 30.386 -1.638 1.00 54.34 92 ILE A O 1
ATOM 762 N N . ARG A 1 93 ? -14.419 30.644 0.522 1.00 47.94 93 ARG A N 1
ATOM 763 C CA . ARG A 1 93 ? -15.800 30.669 1.062 1.00 47.94 93 ARG A CA 1
ATOM 764 C C . ARG A 1 93 ? -16.025 31.818 2.051 1.00 47.94 93 ARG A C 1
ATOM 766 O O . ARG A 1 93 ? -15.251 31.961 2.996 1.00 47.94 93 ARG A O 1
ATOM 773 N N . GLU A 1 94 ? -17.100 32.587 1.854 1.00 50.03 94 GLU A N 1
ATOM 774 C CA . GLU A 1 94 ? -17.612 33.594 2.802 1.00 50.03 94 GLU A CA 1
ATOM 775 C C . GLU A 1 94 ? -18.371 32.905 3.949 1.00 50.03 94 GLU A C 1
ATOM 777 O O . GLU A 1 94 ? -19.203 32.026 3.717 1.00 50.03 94 GLU A O 1
ATOM 782 N N . ILE A 1 95 ? -18.086 33.295 5.191 1.00 47.78 95 ILE A N 1
ATOM 783 C CA . ILE A 1 95 ? -18.773 32.828 6.397 1.00 47.78 95 ILE A CA 1
ATOM 784 C C . ILE A 1 95 ? -19.310 34.058 7.137 1.00 47.78 95 ILE A C 1
ATOM 786 O O . ILE A 1 95 ? -18.545 34.886 7.632 1.00 47.78 95 ILE A O 1
ATOM 790 N N . ARG A 1 96 ? -20.641 34.169 7.240 1.00 44.69 96 ARG A N 1
ATOM 791 C CA . ARG A 1 96 ? -21.318 35.197 8.047 1.00 44.69 96 ARG A CA 1
ATOM 792 C C . ARG A 1 96 ? -21.661 34.623 9.420 1.00 44.69 96 ARG A C 1
ATOM 794 O O . ARG A 1 96 ? -22.346 33.607 9.504 1.00 44.69 96 ARG A O 1
ATOM 801 N N . LEU A 1 97 ? -21.195 35.261 10.494 1.00 47.97 97 LEU A N 1
ATOM 802 C CA . LEU A 1 97 ? -21.522 34.855 11.864 1.00 47.97 97 LEU A CA 1
ATOM 803 C C . LEU A 1 97 ? -22.785 35.586 12.341 1.00 47.97 97 LEU A C 1
ATOM 805 O O . LEU A 1 97 ? -22.844 36.812 12.337 1.00 47.97 97 LEU A O 1
ATOM 809 N N . ALA A 1 98 ? -23.802 34.817 12.738 1.00 41.62 98 ALA A N 1
ATOM 810 C CA . ALA A 1 98 ? -25.137 35.306 13.099 1.00 41.62 98 ALA A CA 1
ATOM 811 C C . ALA A 1 98 ? -25.320 35.644 14.597 1.00 41.62 98 ALA A C 1
ATOM 813 O O . ALA A 1 98 ? -26.446 35.869 15.034 1.00 41.62 98 ALA A O 1
ATOM 814 N N . SER A 1 99 ? -24.258 35.675 15.409 1.00 44.28 99 SER A N 1
ATOM 815 C CA . SER A 1 99 ? -24.360 35.975 16.845 1.00 44.28 99 SER A CA 1
ATOM 816 C C . SER A 1 99 ? -23.260 36.919 17.324 1.00 44.28 99 SER A C 1
ATOM 818 O O . SER A 1 99 ? -22.159 36.950 16.774 1.00 44.28 99 SER A O 1
ATOM 820 N N . LYS A 1 100 ? -23.586 37.722 18.345 1.00 44.22 100 LYS A N 1
ATOM 821 C CA . LYS A 1 100 ? -22.657 38.671 18.959 1.00 44.22 100 LYS A CA 1
ATOM 822 C C . LYS A 1 100 ? -21.856 38.000 20.088 1.00 44.22 100 LYS A C 1
ATOM 824 O O . LYS A 1 100 ? -22.432 37.154 20.778 1.00 44.22 100 LYS A O 1
ATOM 829 N N . PRO A 1 101 ? -20.584 38.381 20.311 1.00 45.62 101 PRO A N 1
ATOM 830 C CA . PRO A 1 101 ? -19.757 37.850 21.401 1.00 45.62 101 PRO A CA 1
ATOM 831 C C . PRO A 1 101 ? -20.392 37.990 22.791 1.00 45.62 101 PRO A C 1
ATOM 833 O O . PRO A 1 101 ? -20.178 37.150 23.656 1.00 45.62 101 PRO A O 1
ATOM 836 N N . GLU A 1 102 ? -21.224 39.014 22.995 1.00 44.97 102 GLU A N 1
ATOM 837 C CA . GLU A 1 102 ? -21.919 39.260 24.268 1.00 44.97 102 GLU A CA 1
ATOM 838 C C . GLU A 1 102 ? -22.961 38.183 24.631 1.00 44.97 102 GLU A C 1
ATOM 840 O O . GLU A 1 102 ? -23.382 38.104 25.781 1.00 44.97 102 GLU A O 1
ATOM 845 N N . ASN A 1 103 ? -23.356 37.331 23.677 1.00 51.28 103 ASN A N 1
ATOM 846 C CA . ASN A 1 103 ? -24.316 36.241 23.890 1.00 51.28 103 ASN A CA 1
ATOM 847 C C . ASN A 1 103 ? -23.638 34.915 24.290 1.00 51.28 103 ASN A C 1
ATOM 849 O O . ASN A 1 103 ? -24.273 33.860 24.247 1.00 51.28 103 ASN A O 1
ATOM 853 N N . TRP A 1 104 ? -22.331 34.923 24.568 1.00 55.47 104 TRP A N 1
ATOM 854 C CA . TRP A 1 104 ? -21.560 33.711 24.838 1.00 55.47 104 TRP A CA 1
ATOM 855 C C . TRP A 1 104 ? -21.390 33.529 26.348 1.00 55.47 104 TRP A C 1
ATOM 857 O O . TRP A 1 104 ? -20.820 34.377 27.032 1.00 55.47 104 TRP A O 1
ATOM 867 N N . HIS A 1 105 ? -21.859 32.397 26.871 1.00 59.09 105 HIS A N 1
ATOM 868 C CA . HIS A 1 105 ? -21.751 32.051 28.288 1.00 59.09 105 HIS A CA 1
ATOM 869 C C . HIS A 1 105 ? -20.911 30.785 28.465 1.00 59.09 105 HIS A C 1
ATOM 871 O O . HIS A 1 105 ? -21.061 29.815 27.721 1.00 59.09 105 HIS A O 1
ATOM 877 N N . TYR A 1 106 ? -20.011 30.798 29.450 1.00 57.50 106 TYR A N 1
ATOM 878 C CA . TYR A 1 106 ? -19.206 29.632 29.803 1.00 57.50 106 TYR A CA 1
ATOM 879 C C . TYR A 1 106 ? -20.048 28.622 30.588 1.00 57.50 106 TYR A C 1
ATOM 881 O O . TYR A 1 106 ? -20.647 28.969 31.604 1.00 57.50 106 TYR A O 1
ATOM 889 N N . VAL A 1 107 ? -20.051 27.367 30.135 1.00 58.53 107 VAL A N 1
ATOM 890 C CA . VAL A 1 107 ? -20.684 26.245 30.836 1.00 58.53 107 VAL A CA 1
ATOM 891 C C . VAL A 1 107 ? -19.589 25.460 31.566 1.00 58.53 107 VAL A C 1
ATOM 893 O O . VAL A 1 107 ? -18.708 24.911 30.900 1.00 58.53 107 VAL A O 1
ATOM 896 N N . PRO A 1 108 ? -19.612 25.388 32.911 1.00 61.94 108 PRO A N 1
ATOM 897 C CA . PRO A 1 108 ? -18.677 24.566 33.671 1.00 61.94 108 PRO A CA 1
ATOM 898 C C . PRO A 1 108 ? -18.641 23.120 33.163 1.00 61.94 108 PRO A C 1
ATOM 900 O O . PRO A 1 108 ? -19.686 22.515 32.928 1.00 61.94 108 PRO A O 1
ATOM 903 N N . GLY A 1 109 ? -17.438 22.549 33.031 1.00 60.62 109 GLY A N 1
ATOM 904 C CA . GLY A 1 109 ? -17.239 21.200 32.478 1.00 60.62 109 GLY A CA 1
ATOM 905 C C . GLY A 1 109 ? -18.027 20.097 33.197 1.00 60.62 109 GLY A C 1
ATOM 906 O O . GLY A 1 109 ? -18.460 19.145 32.561 1.00 60.62 109 GLY A O 1
ATOM 907 N N . SER A 1 110 ? -18.304 20.259 34.497 1.00 62.81 110 SER A N 1
ATOM 908 C CA . SER A 1 110 ? -19.103 19.318 35.300 1.00 62.81 110 SER A CA 1
ATOM 909 C C . SER A 1 110 ? -20.578 19.227 34.896 1.00 62.81 110 SER A C 1
ATOM 911 O O . SER A 1 110 ? -21.221 18.226 35.197 1.00 62.81 110 SER A O 1
ATOM 913 N N . ILE A 1 111 ? -21.112 20.251 34.227 1.00 65.62 111 ILE A N 1
ATOM 914 C CA . ILE A 1 111 ? -22.507 20.322 33.758 1.00 65.62 111 ILE A CA 1
ATOM 915 C C . ILE A 1 111 ? -22.593 20.511 32.240 1.00 65.62 111 ILE A C 1
ATOM 917 O O . ILE A 1 111 ? -23.668 20.779 31.703 1.00 65.62 111 ILE A O 1
ATOM 921 N N . ASN A 1 112 ? -21.455 20.396 31.550 1.00 71.75 112 ASN A N 1
ATOM 922 C CA . ASN A 1 112 ? -21.368 20.410 30.104 1.00 71.75 112 ASN A CA 1
ATOM 923 C C . ASN A 1 112 ? -21.432 18.962 29.599 1.00 71.75 112 ASN A C 1
ATOM 925 O O . ASN A 1 112 ? -20.445 18.234 29.736 1.00 71.75 112 ASN A O 1
ATOM 929 N N . PRO A 1 113 ? -22.537 18.529 28.965 1.00 64.44 113 PRO A N 1
ATOM 930 C CA . PRO A 1 113 ? -22.620 17.171 28.448 1.00 64.44 113 PRO A CA 1
ATOM 931 C C . PRO A 1 113 ? -21.499 16.900 27.444 1.00 64.44 113 PRO A C 1
ATOM 933 O O . PRO A 1 113 ? -20.958 15.798 27.452 1.00 64.44 113 PRO A O 1
ATOM 936 N N . ALA A 1 114 ? -21.083 17.925 26.673 1.00 60.31 114 ALA A N 1
ATOM 937 C CA . ALA A 1 114 ? -19.987 17.877 25.698 1.00 60.31 114 ALA A CA 1
ATOM 938 C C . ALA A 1 114 ? -18.687 17.276 26.275 1.00 60.31 114 ALA A C 1
ATOM 940 O O . ALA A 1 114 ? -17.913 16.655 25.543 1.00 60.31 114 ALA A O 1
ATOM 941 N N . ASP A 1 115 ? -18.469 17.447 27.584 1.00 66.69 115 ASP A N 1
ATOM 942 C CA . ASP A 1 115 ? -17.223 17.103 28.264 1.00 66.69 115 ASP A CA 1
ATOM 943 C C . ASP A 1 115 ? -17.147 15.624 28.708 1.00 66.69 115 ASP A C 1
ATOM 945 O O . ASP A 1 115 ? -16.077 15.080 28.977 1.00 66.69 115 ASP A O 1
ATOM 949 N N . LEU A 1 116 ? -18.282 14.918 28.749 1.00 60.06 116 LEU A N 1
ATOM 950 C CA . LEU A 1 116 ? -18.335 13.509 29.156 1.00 60.06 116 LEU A CA 1
ATOM 951 C C . LEU A 1 116 ? -17.644 12.558 28.156 1.00 60.06 116 LEU A C 1
ATOM 953 O O . LEU A 1 116 ? -16.824 11.738 28.581 1.00 60.06 116 LEU A O 1
ATOM 957 N N . PRO A 1 117 ? -17.903 12.621 26.833 1.00 51.91 117 PRO A N 1
ATOM 958 C CA . PRO A 1 117 ? -17.165 11.813 25.868 1.00 51.91 117 PRO A CA 1
ATOM 959 C C . PRO A 1 117 ? -15.756 12.345 25.592 1.00 51.91 117 PRO A C 1
ATOM 961 O O . PRO A 1 117 ? -14.881 11.537 25.284 1.00 51.91 117 PRO A O 1
ATOM 964 N N . SER A 1 118 ? -15.498 13.653 25.735 1.00 53.25 118 SER A N 1
ATOM 965 C CA . SER A 1 118 ? -14.155 14.224 25.527 1.00 53.25 118 SER A CA 1
ATOM 966 C C . SER A 1 118 ? -13.148 13.718 26.573 1.00 53.25 118 SER A C 1
ATOM 968 O O . SER A 1 118 ? -11.985 13.486 26.242 1.00 53.25 118 SER A O 1
ATOM 970 N N . ARG A 1 119 ? -13.598 13.455 27.810 1.00 57.34 119 ARG A N 1
ATOM 971 C CA . ARG A 1 119 ? -12.778 12.897 28.904 1.00 57.34 119 ARG A CA 1
ATOM 972 C C . ARG A 1 119 ? -12.639 11.369 28.881 1.00 57.34 119 ARG A C 1
ATOM 974 O O . ARG A 1 119 ? -11.855 10.824 29.660 1.00 57.34 119 ARG A O 1
ATOM 981 N N . GLY A 1 120 ? -13.352 10.691 27.979 1.00 45.97 120 GLY A N 1
ATOM 982 C CA . GLY A 1 120 ? -13.354 9.236 27.826 1.00 45.97 120 GLY A CA 1
ATOM 983 C C . GLY A 1 120 ? -14.317 8.540 28.791 1.00 45.97 120 GLY A C 1
ATOM 984 O O . GLY A 1 120 ? -13.947 8.187 29.907 1.00 45.97 120 GLY A O 1
ATOM 985 N N . CYS A 1 121 ? -15.545 8.286 28.336 1.00 57.72 121 CYS A N 1
ATOM 986 C CA . CYS A 1 121 ? -16.541 7.475 29.041 1.00 57.72 121 CYS A CA 1
ATOM 987 C C . CYS A 1 121 ? -16.921 6.229 28.226 1.00 57.72 121 CYS A C 1
ATOM 989 O O . CYS A 1 121 ? -16.732 6.174 27.008 1.00 57.72 121 CYS A O 1
ATOM 991 N N . SER A 1 122 ? -17.435 5.195 28.898 1.00 60.97 122 SER A N 1
ATOM 992 C CA . SER A 1 122 ? -17.927 4.000 28.205 1.00 60.97 122 SER A CA 1
ATOM 993 C C . SER A 1 122 ? -19.276 4.264 27.530 1.00 60.97 122 SER A C 1
ATOM 995 O O . SER A 1 122 ? -20.066 5.091 27.980 1.00 60.97 122 SER A O 1
ATOM 997 N N . VAL A 1 123 ? -19.581 3.506 26.474 1.00 55.72 123 VAL A N 1
ATOM 998 C CA . VAL A 1 123 ? -20.833 3.660 25.710 1.00 55.72 123 VAL A CA 1
ATOM 999 C C . VAL A 1 123 ? -22.078 3.453 26.588 1.00 55.72 123 VAL A C 1
ATOM 1001 O O . VAL A 1 123 ? -23.059 4.164 26.402 1.00 55.72 123 VAL A O 1
ATOM 1004 N N . ARG A 1 124 ? -22.024 2.548 27.582 1.00 59.19 124 ARG A N 1
ATOM 1005 C CA . ARG A 1 124 ? -23.114 2.349 28.561 1.00 59.19 124 ARG A CA 1
ATOM 1006 C C . ARG A 1 124 ? -23.309 3.559 29.479 1.00 59.19 124 ARG A C 1
ATOM 1008 O O . ARG A 1 124 ? -24.438 3.956 29.723 1.00 59.19 124 ARG A O 1
ATOM 1015 N N . GLN A 1 125 ? -22.221 4.173 29.940 1.00 64.94 125 GLN A N 1
ATOM 1016 C CA . GLN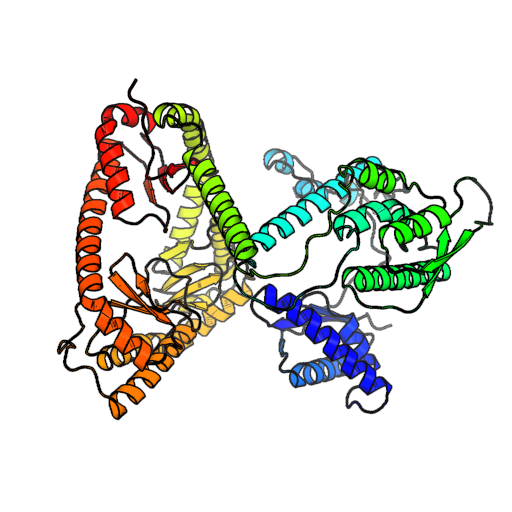 A 1 125 ? -22.301 5.386 30.760 1.00 64.94 125 GLN A CA 1
ATOM 1017 C C . GLN A 1 125 ? -22.843 6.564 29.946 1.00 64.94 125 GLN A C 1
ATOM 1019 O O . GLN A 1 125 ? -23.686 7.300 30.434 1.00 64.94 125 GLN A O 1
ATOM 1024 N N . LEU A 1 126 ? -22.426 6.713 28.685 1.00 69.50 126 LEU A N 1
ATOM 1025 C CA . LEU A 1 126 ? -22.907 7.791 27.820 1.00 69.50 126 LEU A CA 1
ATOM 1026 C C . LEU A 1 126 ? -24.405 7.660 27.493 1.00 69.50 126 LEU A C 1
ATOM 1028 O O . LEU A 1 126 ? -25.095 8.673 27.393 1.00 69.50 126 LEU A O 1
ATOM 1032 N N . SER A 1 127 ? -24.933 6.437 27.349 1.00 70.00 127 SER A N 1
ATOM 1033 C CA . SER A 1 127 ? -26.370 6.215 27.118 1.00 70.00 127 SER A CA 1
ATOM 1034 C C . SER A 1 127 ? -27.263 6.584 28.305 1.00 70.00 127 SER A C 1
ATOM 1036 O O . SER A 1 127 ? -28.447 6.820 28.104 1.00 70.00 127 SER A O 1
ATOM 1038 N N . GLU A 1 128 ? -26.707 6.665 29.513 1.00 65.81 128 GLU A N 1
ATOM 1039 C CA . GLU A 1 128 ? -27.431 7.000 30.749 1.00 65.81 128 GLU A CA 1
ATOM 1040 C C . GLU A 1 128 ? -27.289 8.489 31.131 1.00 65.81 128 GLU A C 1
ATOM 1042 O O . GLU A 1 128 ? -27.748 8.907 32.190 1.00 65.81 128 GLU A O 1
ATOM 1047 N N . THR A 1 129 ? -26.653 9.306 30.279 1.00 71.50 129 THR A N 1
ATOM 1048 C CA . THR A 1 129 ? -26.349 10.722 30.564 1.00 71.50 129 THR A CA 1
ATOM 1049 C C . THR A 1 129 ? -27.249 11.702 29.821 1.00 71.50 129 THR A C 1
ATOM 1051 O O . THR A 1 129 ? -27.885 11.383 28.816 1.00 71.50 129 THR A O 1
ATOM 1054 N N . GLU A 1 130 ? -27.202 12.959 30.261 1.00 67.44 130 GLU A N 1
ATOM 1055 C CA . GLU A 1 130 ? -27.894 14.096 29.646 1.00 67.44 130 GLU A CA 1
ATOM 1056 C C . GLU A 1 130 ? -27.341 14.479 28.258 1.00 67.44 130 GLU A C 1
ATOM 1058 O O . GLU A 1 130 ? -27.827 15.421 27.644 1.00 67.44 130 GLU A O 1
ATOM 1063 N N . TRP A 1 131 ? -26.360 13.745 27.712 1.00 72.75 131 TRP A N 1
ATOM 1064 C CA . TRP A 1 131 ? -25.813 13.971 26.368 1.00 72.75 131 TRP A CA 1
ATOM 1065 C C . TRP A 1 131 ? -26.891 14.026 25.281 1.00 72.75 131 TRP A C 1
ATOM 1067 O O . TRP A 1 131 ? -26.858 14.884 24.401 1.00 72.75 131 TRP A O 1
ATOM 1077 N N . TRP A 1 132 ? -27.849 13.101 25.342 1.00 69.75 132 TRP A N 1
ATOM 1078 C CA . TRP A 1 132 ? -28.872 12.933 24.307 1.00 69.75 132 TRP A CA 1
ATOM 1079 C C . TRP A 1 132 ? -30.043 13.903 24.451 1.00 69.75 132 TRP A C 1
ATOM 1081 O O . TRP A 1 132 ? -30.758 14.146 23.481 1.00 69.75 132 TRP A O 1
ATOM 1091 N N . HIS A 1 133 ? -30.230 14.456 25.648 1.00 66.25 133 HIS A N 1
ATOM 1092 C CA . HIS A 1 133 ? -31.363 15.316 25.985 1.00 66.25 133 HIS A CA 1
ATOM 1093 C C . HIS A 1 133 ? -30.943 16.759 26.288 1.00 66.25 133 HIS A C 1
ATOM 1095 O O . HIS A 1 133 ? -31.803 17.622 26.411 1.00 66.25 133 HIS A O 1
ATOM 1101 N N . GLY A 1 134 ? -29.644 17.048 26.360 1.00 66.00 134 GLY A N 1
ATOM 1102 C CA . GLY A 1 134 ? -29.123 18.326 26.830 1.00 66.00 134 GLY A CA 1
ATOM 1103 C C . GLY A 1 134 ? -29.321 18.520 28.341 1.00 66.00 134 GLY A C 1
ATOM 1104 O O . GLY A 1 134 ? -30.125 17.825 28.965 1.00 66.00 134 GLY A O 1
ATOM 1105 N N . PRO A 1 135 ? -28.586 19.461 28.954 1.00 74.12 135 PRO A N 1
ATOM 1106 C CA . PRO A 1 135 ? -28.681 19.695 30.382 1.00 74.12 135 PRO A CA 1
ATOM 1107 C C . PRO A 1 135 ? -30.036 20.339 30.754 1.00 74.12 135 PRO A C 1
ATOM 1109 O O . PRO A 1 135 ? -30.487 21.253 30.056 1.00 74.12 135 PRO A O 1
ATOM 1112 N N . PRO A 1 136 ? -30.670 19.941 31.875 1.00 72.50 136 PRO A N 1
ATOM 1113 C CA . PRO A 1 136 ? -31.999 20.390 32.289 1.00 72.50 136 PRO A CA 1
ATOM 1114 C C . PRO A 1 136 ? -32.161 21.908 32.362 1.00 72.50 136 PRO A C 1
ATOM 1116 O O . PRO A 1 136 ? -33.237 22.428 32.084 1.00 72.50 136 PRO A O 1
ATOM 1119 N N . TRP A 1 137 ? -31.092 22.637 32.697 1.00 73.62 137 TRP A N 1
ATOM 1120 C CA . TRP A 1 137 ? -31.128 24.094 32.823 1.00 73.62 137 TRP A CA 1
ATOM 1121 C C . TRP A 1 137 ? -31.373 24.832 31.500 1.00 73.62 137 TRP A C 1
ATOM 1123 O O . TRP A 1 137 ? -31.860 25.959 31.533 1.00 73.62 137 TRP A O 1
ATOM 1133 N N . LEU A 1 138 ? -31.130 24.203 30.342 1.00 72.69 138 LEU A N 1
ATOM 1134 C CA . LEU A 1 138 ? -31.490 24.778 29.037 1.00 72.69 138 LEU A CA 1
ATOM 1135 C C . LEU A 1 138 ? -33.005 24.840 28.810 1.00 72.69 138 LEU A C 1
ATOM 1137 O O . LEU A 1 138 ? -33.457 25.612 27.968 1.00 72.69 138 LEU A O 1
ATOM 1141 N N . TYR A 1 139 ? -33.785 24.044 29.545 1.00 73.62 139 TYR A N 1
ATOM 1142 C CA . TYR A 1 139 ? -35.247 24.037 29.461 1.00 73.62 139 TYR A CA 1
ATOM 1143 C C . TYR A 1 139 ? -35.904 25.087 30.370 1.00 73.62 139 TYR A C 1
ATOM 1145 O O . TYR A 1 139 ? -37.117 25.288 30.296 1.00 73.62 139 TYR A O 1
ATOM 1153 N N . TYR A 1 140 ? -35.120 25.773 31.208 1.00 73.88 140 TYR A N 1
ATOM 1154 C CA . TYR A 1 140 ? -35.583 26.831 32.104 1.00 73.88 140 TYR A CA 1
ATOM 1155 C C . TYR A 1 140 ? -35.188 28.229 31.577 1.00 73.88 140 TYR A C 1
ATOM 1157 O O . TYR A 1 140 ? -34.297 28.345 30.727 1.00 73.88 140 TYR A O 1
ATOM 1165 N N . PRO A 1 141 ? -35.837 29.314 32.053 1.00 73.81 141 PRO A N 1
ATOM 1166 C CA . PRO A 1 141 ? -35.538 30.682 31.618 1.00 73.81 141 PRO A CA 1
ATOM 1167 C C . PRO A 1 141 ? -34.056 31.047 31.785 1.00 73.81 141 PRO A C 1
ATOM 1169 O O . PRO A 1 141 ? -33.422 30.610 32.745 1.00 73.81 141 PRO A O 1
ATOM 1172 N N . SER A 1 142 ? -33.521 31.903 30.904 1.00 66.88 142 SER A N 1
ATOM 1173 C CA . SER A 1 142 ? -32.099 32.316 30.866 1.00 66.88 142 SER A CA 1
ATOM 1174 C C . SER A 1 142 ? -31.541 32.828 32.196 1.00 66.88 142 SER A C 1
ATOM 1176 O O . SER A 1 142 ? -30.341 32.767 32.452 1.00 66.88 142 SER A O 1
ATOM 1178 N N . ASP A 1 143 ? -32.414 33.313 33.072 1.00 73.69 143 ASP A N 1
ATOM 1179 C CA . ASP A 1 143 ? -32.055 33.854 34.382 1.00 73.69 143 ASP A CA 1
ATOM 1180 C C . ASP A 1 143 ? -31.684 32.758 35.394 1.00 73.69 143 ASP A C 1
ATOM 1182 O O . ASP A 1 143 ? -31.038 33.038 36.400 1.00 73.69 143 ASP A O 1
ATOM 1186 N N . THR A 1 144 ? -32.053 31.509 35.100 1.00 65.81 144 THR A N 1
ATOM 1187 C CA . THR A 1 144 ? -31.756 30.310 35.900 1.00 65.81 144 THR A CA 1
ATOM 1188 C C . THR A 1 144 ? -30.516 29.554 35.416 1.00 65.81 144 THR A C 1
ATOM 1190 O O . THR A 1 144 ? -30.146 28.530 35.992 1.00 65.81 144 THR A O 1
ATOM 1193 N N . TRP A 1 145 ? -29.865 30.040 34.356 1.00 77.12 145 TRP A N 1
ATOM 1194 C CA . TRP A 1 145 ? -28.671 29.411 33.800 1.00 77.12 145 TRP A CA 1
ATOM 1195 C C . TRP A 1 145 ? -27.468 29.581 34.742 1.00 77.12 145 TRP A C 1
ATOM 1197 O O . TRP A 1 145 ? -27.364 30.593 35.442 1.00 77.12 145 TRP A O 1
ATOM 1207 N N . PRO A 1 146 ? -26.532 28.614 34.762 1.00 66.56 146 PRO A N 1
ATOM 1208 C CA . PRO A 1 146 ? -25.364 28.658 35.634 1.00 66.56 146 PRO A CA 1
ATOM 1209 C C . PRO A 1 146 ? -24.503 29.896 35.345 1.00 66.56 146 PRO A C 1
ATOM 1211 O O . PRO A 1 146 ? -23.922 30.035 34.270 1.00 66.56 146 PRO A O 1
ATOM 1214 N N . ARG A 1 147 ? -24.390 30.790 36.332 1.00 59.62 147 ARG A N 1
ATOM 1215 C CA . ARG A 1 147 ? -23.435 31.907 36.346 1.00 59.62 147 ARG A CA 1
ATOM 1216 C C . ARG A 1 147 ? -22.322 31.533 37.318 1.00 59.62 147 ARG A C 1
ATOM 1218 O O . ARG A 1 147 ? -22.569 31.491 38.517 1.00 59.62 147 ARG A O 1
ATOM 1225 N N . SER A 1 148 ? -21.127 31.208 36.828 1.00 54.66 148 SER A N 1
ATOM 1226 C CA . SER A 1 148 ? -20.010 30.848 37.712 1.00 54.66 148 SER A CA 1
ATOM 1227 C C . SER A 1 148 ? -19.017 31.994 37.848 1.00 54.66 148 SER A C 1
ATOM 1229 O O . SER A 1 148 ? -18.408 32.424 36.870 1.00 54.66 148 SER A O 1
ATOM 1231 N N . GLU A 1 149 ? -18.817 32.416 39.094 1.00 45.06 149 GLU A N 1
ATOM 1232 C CA . GLU A 1 149 ? -17.601 33.064 39.583 1.00 45.06 149 GLU A CA 1
ATOM 1233 C C . GLU A 1 149 ? -16.439 32.050 39.547 1.00 45.06 149 GLU A C 1
ATOM 1235 O O . GLU A 1 149 ? -16.645 30.839 39.670 1.00 45.06 149 GLU A O 1
ATOM 1240 N N . PHE A 1 150 ? -15.217 32.521 39.294 1.00 39.84 150 PHE A N 1
ATOM 1241 C CA . PHE A 1 150 ? -14.048 31.674 39.041 1.00 39.84 150 PHE A CA 1
ATOM 1242 C C . PHE A 1 150 ? -13.348 31.243 40.341 1.00 39.84 150 PHE A C 1
ATOM 1244 O O . PHE A 1 150 ? -12.836 32.086 41.072 1.00 39.84 150 PHE A O 1
ATOM 1251 N N . SER A 1 151 ? -13.183 29.933 40.552 1.00 37.38 151 SER A N 1
ATOM 1252 C CA . SER A 1 151 ? -12.113 29.370 41.391 1.00 37.38 151 SER A CA 1
ATOM 1253 C C . SER A 1 151 ? -11.415 28.243 40.627 1.00 37.38 151 SER A C 1
ATOM 1255 O O . SER A 1 151 ? -12.045 27.245 40.277 1.00 37.38 151 SER A O 1
ATOM 1257 N N . VAL A 1 152 ? -10.127 28.412 40.324 1.00 40.97 152 VAL A N 1
ATOM 1258 C CA . VAL A 1 152 ? -9.333 27.444 39.551 1.00 40.97 152 VAL A CA 1
ATOM 1259 C C . VAL A 1 152 ? -8.782 26.375 40.492 1.00 40.97 152 VAL A C 1
ATOM 1261 O O . VAL A 1 152 ? -8.072 26.699 41.439 1.00 40.97 152 VAL A O 1
ATOM 1264 N N . ASN A 1 153 ? -9.076 25.102 40.221 1.00 43.53 153 ASN A N 1
ATOM 1265 C CA . ASN A 1 153 ? -8.454 23.982 40.923 1.00 43.53 153 ASN A CA 1
ATOM 1266 C C . ASN A 1 153 ? -7.139 23.599 40.218 1.00 43.53 153 ASN A C 1
ATOM 1268 O O . ASN A 1 153 ? -7.131 22.898 39.203 1.00 43.53 153 ASN A O 1
ATOM 1272 N N . GLU A 1 154 ? -6.023 24.120 40.731 1.00 42.75 154 GLU A N 1
ATOM 1273 C CA . GLU A 1 154 ? -4.688 24.025 40.121 1.00 42.75 154 GLU A CA 1
ATOM 1274 C C . GLU A 1 154 ? -4.197 22.575 39.922 1.00 42.75 154 GLU A C 1
ATOM 1276 O O . GLU A 1 154 ? -3.436 22.302 38.989 1.00 42.75 154 GLU A O 1
ATOM 1281 N N . GLU A 1 155 ? -4.677 21.617 40.722 1.00 39.94 155 GLU A N 1
ATOM 1282 C CA . GLU A 1 155 ? -4.329 20.195 40.589 1.00 39.94 155 GLU A CA 1
ATOM 1283 C C . GLU A 1 155 ? -4.907 19.536 39.326 1.00 39.94 155 GLU A C 1
ATOM 1285 O O . GLU A 1 155 ? -4.259 18.678 38.714 1.00 39.94 155 GLU A O 1
ATOM 1290 N N . GLU A 1 156 ? -6.112 19.931 38.906 1.00 44.31 156 GLU A N 1
ATOM 1291 C CA . GLU A 1 156 ? -6.764 19.371 37.715 1.00 44.31 156 GLU A CA 1
ATOM 1292 C C . GLU A 1 156 ? -6.097 19.907 36.438 1.00 44.31 156 GLU A C 1
ATOM 1294 O O . GLU A 1 156 ? -5.816 19.147 35.507 1.00 44.31 156 GLU A O 1
ATOM 1299 N N . VAL A 1 157 ? -5.692 21.184 36.468 1.00 42.69 157 VAL A N 1
ATOM 1300 C CA . VAL A 1 157 ? -4.879 21.835 35.426 1.00 42.69 157 VAL A CA 1
ATOM 1301 C C . VAL A 1 157 ? -3.505 21.161 35.291 1.00 42.69 157 VAL A C 1
ATOM 1303 O O . VAL A 1 157 ? -3.016 20.957 34.177 1.00 42.69 157 VAL A O 1
ATOM 1306 N N . LEU A 1 158 ? -2.882 20.752 36.404 1.00 37.03 158 LEU A N 1
ATOM 1307 C CA . LEU A 1 158 ? -1.620 20.000 36.390 1.00 37.03 158 LEU A CA 1
ATOM 1308 C C . LEU A 1 158 ? -1.762 18.594 35.776 1.00 37.03 158 LEU A C 1
ATOM 1310 O O . LEU A 1 158 ? -0.820 18.107 35.143 1.00 37.03 158 LEU A O 1
ATOM 1314 N N . LYS A 1 159 ? -2.911 17.926 35.956 1.00 41.69 159 LYS A N 1
ATOM 1315 C CA . LYS A 1 159 ? -3.188 16.597 35.376 1.00 41.69 159 LYS A CA 1
ATOM 1316 C C . LYS A 1 159 ? -3.448 16.658 33.869 1.00 41.69 159 LYS A C 1
ATOM 1318 O O . LYS A 1 159 ? -2.950 15.791 33.150 1.00 41.69 159 LYS A O 1
ATOM 1323 N N . GLU A 1 160 ? -4.167 17.673 33.399 1.00 36.47 160 GLU A N 1
ATOM 1324 C CA . GLU A 1 160 ? -4.394 17.963 31.972 1.00 36.47 160 GLU A CA 1
ATOM 1325 C C . GLU A 1 160 ? -3.068 18.233 31.237 1.00 36.47 160 GLU A C 1
ATOM 1327 O O . GLU A 1 160 ? -2.729 17.531 30.280 1.00 36.47 160 GLU A O 1
ATOM 1332 N N . LYS A 1 161 ? -2.218 19.118 31.783 1.00 35.91 161 LYS A N 1
ATOM 1333 C CA . LYS A 1 161 ? -0.900 19.447 31.201 1.00 35.91 161 LYS A CA 1
ATOM 1334 C C . LYS A 1 161 ? 0.058 18.250 31.105 1.00 35.91 161 LYS A C 1
ATOM 1336 O O . LYS A 1 161 ? 0.921 18.220 30.229 1.00 35.91 161 LYS A O 1
ATOM 1341 N N . ARG A 1 162 ? -0.079 17.231 31.968 1.00 34.53 162 ARG A N 1
ATOM 1342 C CA . ARG A 1 162 ? 0.709 15.982 31.872 1.00 34.53 162 ARG A CA 1
ATOM 1343 C C . ARG A 1 162 ? 0.271 15.086 30.708 1.00 34.53 162 ARG A C 1
ATOM 1345 O O . ARG A 1 162 ? 1.117 14.379 30.167 1.00 34.53 162 ARG A O 1
ATOM 1352 N N . LYS A 1 163 ? -1.006 15.100 30.309 1.00 35.69 163 LYS A N 1
ATOM 1353 C CA . LYS A 1 163 ? -1.526 14.265 29.208 1.00 35.69 163 LYS A CA 1
ATOM 1354 C C . LYS A 1 163 ? -1.141 14.815 27.832 1.00 35.69 163 LYS A C 1
ATOM 1356 O O . LYS A 1 163 ? -0.820 14.042 26.929 1.00 35.69 163 LYS A O 1
ATOM 1361 N N . GLU A 1 164 ? -1.085 16.136 27.699 1.00 30.80 164 GLU A N 1
ATOM 1362 C CA . GLU A 1 164 ? -0.720 16.826 26.456 1.00 30.80 164 GLU A CA 1
ATOM 1363 C C . GLU A 1 164 ? 0.756 16.589 26.063 1.00 30.80 164 GLU A C 1
ATOM 1365 O O . GLU A 1 164 ? 1.074 16.323 24.901 1.00 30.80 164 GLU A O 1
ATOM 1370 N N . ILE A 1 165 ? 1.660 16.540 27.052 1.00 30.78 165 ILE A N 1
ATOM 1371 C CA . ILE A 1 165 ? 3.093 16.245 26.854 1.00 30.78 165 ILE A CA 1
ATOM 1372 C C . ILE A 1 165 ? 3.317 14.792 26.392 1.00 30.78 165 ILE A C 1
ATOM 1374 O O . ILE A 1 165 ? 4.154 14.540 25.525 1.00 30.78 165 ILE A O 1
ATOM 1378 N N . VAL A 1 166 ? 2.539 13.833 26.911 1.00 30.03 166 VAL A N 1
ATOM 1379 C CA . VAL A 1 166 ? 2.633 12.407 26.529 1.00 30.03 166 VAL A CA 1
ATOM 1380 C C . VAL A 1 166 ? 2.121 12.171 25.101 1.00 30.03 166 VAL A C 1
ATOM 1382 O O . VAL A 1 166 ? 2.703 11.378 24.359 1.00 30.03 166 VAL A O 1
ATOM 1385 N N . SER A 1 167 ? 1.081 12.899 24.683 1.00 28.80 167 SER A N 1
ATOM 1386 C CA . SER A 1 167 ? 0.568 12.878 23.305 1.00 28.80 167 SER A CA 1
ATOM 1387 C C . SER A 1 167 ? 1.594 13.436 22.304 1.00 28.80 167 SER A C 1
ATOM 1389 O O . SER A 1 167 ? 1.884 12.809 21.282 1.00 28.80 167 SER A O 1
ATOM 1391 N N . SER A 1 168 ? 2.243 14.554 22.647 1.00 29.75 168 SER A N 1
ATOM 1392 C CA . SER A 1 168 ? 3.275 15.187 21.812 1.00 29.75 168 SER A CA 1
ATOM 1393 C C . SER A 1 168 ? 4.575 14.359 21.725 1.00 29.75 168 SER A C 1
ATOM 1395 O O . SER A 1 168 ? 5.167 14.225 20.649 1.00 29.75 168 SER A O 1
ATOM 1397 N N . MET A 1 169 ? 4.978 13.682 22.812 1.00 30.25 169 MET A N 1
ATOM 1398 C CA . MET A 1 169 ? 6.132 12.763 22.823 1.00 30.25 169 MET A CA 1
ATOM 1399 C C . MET A 1 169 ? 5.915 11.496 21.977 1.00 30.25 169 MET A C 1
ATOM 1401 O O . MET A 1 169 ? 6.857 11.031 21.332 1.00 30.25 169 MET A O 1
ATOM 1405 N N . ASN A 1 170 ? 4.691 10.962 21.904 1.00 30.22 170 ASN A N 1
ATOM 1406 C CA . ASN A 1 170 ? 4.382 9.800 21.057 1.00 30.22 170 ASN A CA 1
ATOM 1407 C C . ASN A 1 170 ? 4.400 10.132 19.553 1.00 30.22 170 ASN A C 1
ATOM 1409 O O . ASN A 1 170 ? 4.762 9.280 18.736 1.00 30.22 170 ASN A O 1
ATOM 1413 N N . CYS A 1 171 ? 4.080 11.376 19.180 1.00 32.06 171 CYS A N 1
ATOM 1414 C CA . CYS A 1 171 ? 4.233 11.870 17.809 1.00 32.06 171 CYS A CA 1
ATOM 1415 C C . CYS A 1 171 ? 5.711 12.069 17.430 1.00 32.06 171 CYS A C 1
ATOM 1417 O O . CYS A 1 171 ? 6.135 11.629 16.361 1.00 32.06 171 CYS A O 1
ATOM 1419 N N . MET A 1 172 ? 6.525 12.634 18.327 1.00 28.14 172 MET A N 1
ATOM 1420 C CA . MET A 1 172 ? 7.970 12.823 18.116 1.00 28.14 172 MET A CA 1
ATOM 1421 C C . MET A 1 172 ? 8.747 11.494 18.038 1.00 28.14 172 MET A C 1
ATOM 1423 O O . MET A 1 172 ? 9.628 11.337 17.191 1.00 28.14 172 MET A O 1
ATOM 1427 N N . ALA A 1 173 ? 8.383 10.492 18.847 1.00 29.44 173 ALA A N 1
ATOM 1428 C CA . ALA A 1 173 ? 9.017 9.168 18.828 1.00 29.44 173 ALA A CA 1
ATOM 1429 C C . ALA A 1 173 ? 8.730 8.362 17.542 1.00 29.44 173 ALA A C 1
ATOM 1431 O O . ALA A 1 173 ? 9.547 7.536 17.130 1.00 29.44 173 ALA A O 1
ATOM 1432 N N . ARG A 1 174 ? 7.597 8.614 16.868 1.00 31.94 174 ARG A N 1
ATOM 1433 C CA . ARG A 1 174 ? 7.298 8.040 15.541 1.00 31.94 174 ARG A CA 1
ATOM 1434 C C . ARG A 1 174 ? 8.101 8.707 14.418 1.00 31.94 174 ARG A C 1
ATOM 1436 O O . ARG A 1 174 ? 8.489 8.022 13.474 1.00 31.94 174 ARG A O 1
ATOM 1443 N N . LEU A 1 175 ? 8.401 10.002 14.539 1.00 36.22 175 LEU A N 1
ATOM 1444 C CA . LEU A 1 175 ? 9.124 10.789 13.529 1.00 36.22 175 LEU A CA 1
ATOM 1445 C C . LEU A 1 175 ? 10.633 10.486 13.470 1.00 36.22 175 LEU A C 1
ATOM 1447 O O . LEU A 1 175 ? 11.238 10.591 12.404 1.00 36.22 175 LEU A O 1
ATOM 1451 N N . LEU A 1 176 ? 11.240 10.016 14.564 1.00 32.38 176 LEU A N 1
ATOM 1452 C CA . LEU A 1 176 ? 12.662 9.636 14.591 1.00 32.38 176 LEU A CA 1
ATOM 1453 C C . LEU A 1 176 ? 12.971 8.283 13.914 1.00 32.38 176 LEU A C 1
ATOM 1455 O O . LEU A 1 176 ? 14.135 7.995 13.649 1.00 32.38 176 LEU A O 1
ATOM 1459 N N . LYS A 1 177 ? 11.961 7.467 13.571 1.00 33.03 177 LYS A N 1
ATOM 1460 C CA . LYS A 1 177 ? 12.157 6.177 12.874 1.00 33.03 177 LYS A CA 1
ATOM 1461 C C . LYS A 1 177 ? 12.257 6.280 11.345 1.00 33.03 177 LYS A C 1
ATOM 1463 O O . LYS A 1 177 ? 12.674 5.310 10.721 1.00 33.03 177 LYS A O 1
ATOM 1468 N N . ILE A 1 178 ? 11.894 7.411 10.731 1.00 35.44 178 ILE A N 1
ATOM 1469 C CA . ILE A 1 178 ? 11.742 7.503 9.263 1.00 35.44 178 ILE A CA 1
ATOM 1470 C C . ILE A 1 178 ? 12.897 8.257 8.573 1.00 35.44 178 ILE A C 1
ATOM 1472 O O . ILE A 1 178 ? 13.207 7.964 7.422 1.00 35.44 178 ILE A O 1
ATOM 1476 N N . ASN A 1 179 ? 13.622 9.143 9.267 1.00 29.59 179 ASN A N 1
ATOM 1477 C CA . ASN A 1 179 ? 14.596 10.039 8.617 1.00 29.59 179 ASN A CA 1
ATOM 1478 C C . ASN A 1 179 ? 16.082 9.640 8.739 1.00 29.59 179 ASN A C 1
ATOM 1480 O O . ASN A 1 179 ? 16.944 10.405 8.318 1.00 29.59 179 ASN A O 1
ATOM 1484 N N . PHE A 1 180 ? 16.429 8.456 9.257 1.00 27.33 180 PHE A N 1
ATOM 1485 C CA . PHE A 1 180 ? 17.841 8.113 9.520 1.00 27.33 180 PHE A CA 1
ATOM 1486 C C . PHE A 1 180 ? 18.627 7.522 8.323 1.00 27.33 180 PHE A C 1
ATOM 1488 O O . PHE A 1 180 ? 19.802 7.204 8.466 1.00 27.33 180 PHE A O 1
ATOM 1495 N N . TRP A 1 181 ? 18.035 7.392 7.126 1.00 27.86 181 TRP A N 1
ATOM 1496 C CA . TRP A 1 181 ? 18.672 6.673 6.000 1.00 27.86 181 TRP A CA 1
ATOM 1497 C C . TRP A 1 181 ? 19.078 7.510 4.782 1.00 27.86 181 TRP A C 1
ATOM 1499 O O . TRP A 1 181 ? 19.404 6.940 3.741 1.00 27.86 181 TRP A O 1
ATOM 1509 N N . ARG A 1 182 ? 19.092 8.846 4.852 1.00 28.25 182 ARG A N 1
ATOM 1510 C CA . ARG A 1 182 ? 19.477 9.670 3.690 1.00 28.25 182 ARG A CA 1
ATOM 1511 C C . ARG A 1 182 ? 20.219 10.949 4.091 1.00 28.25 182 ARG A C 1
ATOM 1513 O O . ARG A 1 182 ? 19.568 11.974 4.192 1.00 28.25 182 ARG A O 1
ATOM 1520 N N . THR A 1 183 ? 21.543 10.858 4.314 1.00 28.88 183 THR A N 1
ATOM 1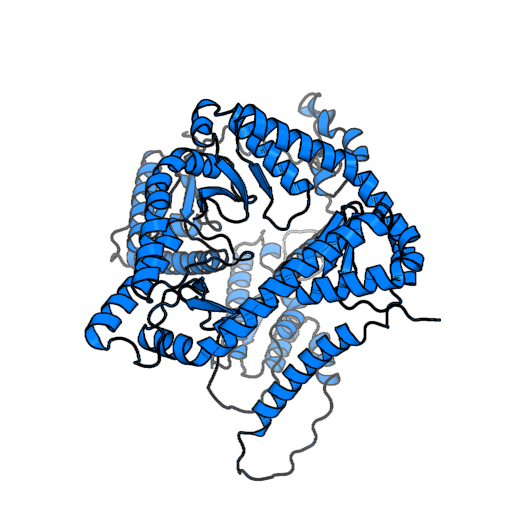521 C CA . THR A 1 183 ? 22.632 11.733 3.776 1.00 28.88 183 THR A CA 1
ATOM 1522 C C . THR A 1 183 ? 23.951 11.597 4.579 1.00 28.88 183 THR A C 1
ATOM 1524 O O . THR A 1 183 ? 23.975 11.850 5.778 1.00 28.88 183 THR A O 1
ATOM 1527 N N . LEU A 1 184 ? 25.050 11.224 3.900 1.00 27.70 184 LEU A N 1
ATOM 1528 C CA . LEU A 1 184 ? 26.481 11.270 4.317 1.00 27.70 184 LEU A CA 1
ATOM 1529 C C . LEU A 1 184 ? 27.142 12.591 3.788 1.00 27.70 184 LEU A C 1
ATOM 1531 O O . LEU A 1 184 ? 26.466 13.289 3.038 1.00 27.70 184 LEU A O 1
ATOM 1535 N N . PRO A 1 185 ? 28.475 12.845 3.877 1.00 38.88 185 PRO A N 1
ATOM 1536 C CA . PRO A 1 185 ? 29.376 13.144 5.010 1.00 38.88 185 PRO A CA 1
ATOM 1537 C C . PRO A 1 185 ? 30.174 14.491 4.848 1.00 38.88 185 PRO A C 1
ATOM 1539 O O . PRO A 1 185 ? 30.077 15.148 3.819 1.00 38.88 185 PRO A O 1
ATOM 1542 N N . ALA A 1 186 ? 31.062 14.794 5.821 1.00 24.09 186 ALA A N 1
ATOM 1543 C CA . ALA A 1 186 ? 32.226 15.726 5.818 1.00 24.09 186 ALA A CA 1
ATOM 1544 C C . ALA A 1 186 ? 32.054 17.171 6.362 1.00 24.09 186 ALA A C 1
ATOM 1546 O O . ALA A 1 186 ? 31.479 18.020 5.701 1.00 24.09 186 ALA A O 1
ATOM 1547 N N . VAL A 1 187 ? 32.636 17.463 7.543 1.00 27.86 187 VAL A N 1
ATOM 1548 C CA . VAL A 1 187 ? 33.808 18.349 7.800 1.00 27.86 187 VAL A CA 1
ATOM 1549 C C . VAL A 1 187 ? 34.232 18.191 9.279 1.00 27.86 187 VAL A C 1
ATOM 1551 O O . VAL A 1 187 ? 33.461 17.788 10.143 1.00 27.86 187 VAL A O 1
ATOM 1554 N N . VAL A 1 188 ? 35.523 18.404 9.519 1.00 27.05 188 VAL A N 1
ATOM 1555 C CA . VAL A 1 188 ? 36.407 17.924 10.584 1.00 27.05 188 VAL A CA 1
ATOM 1556 C C . VAL A 1 188 ? 36.784 19.053 11.572 1.00 27.05 188 VAL A C 1
ATOM 1558 O O . VAL A 1 188 ? 37.043 20.168 11.145 1.00 27.05 188 VAL A O 1
ATOM 1561 N N . LEU A 1 189 ? 36.899 18.690 12.863 1.00 25.67 189 LEU A N 1
ATOM 1562 C CA . LEU A 1 189 ? 37.708 19.247 13.979 1.00 25.67 189 LEU A CA 1
ATOM 1563 C C . LEU A 1 189 ? 37.591 20.730 14.412 1.00 25.67 189 LEU A C 1
ATOM 1565 O O . LEU A 1 189 ? 38.162 21.611 13.782 1.00 25.67 189 LEU A O 1
ATOM 1569 N N . SER A 1 190 ? 37.139 20.941 15.663 1.00 25.06 190 SER A N 1
ATOM 1570 C CA . SER A 1 190 ? 37.877 21.741 16.671 1.00 25.06 190 SER A CA 1
ATOM 1571 C C . SER A 1 190 ? 37.385 21.513 18.118 1.00 25.06 190 SER A C 1
ATOM 1573 O O . SER A 1 190 ? 36.403 22.089 18.563 1.00 25.06 190 SER A O 1
ATOM 1575 N N . ARG A 1 191 ? 38.115 20.644 18.831 1.00 27.06 191 ARG A N 1
ATOM 1576 C CA . ARG A 1 191 ? 38.671 20.803 20.195 1.00 27.06 191 ARG A CA 1
ATOM 1577 C C . ARG A 1 191 ? 37.838 21.452 21.329 1.00 27.06 191 ARG A C 1
ATOM 1579 O O . ARG A 1 191 ? 37.587 22.648 21.346 1.00 27.06 191 ARG A O 1
ATOM 1586 N N . THR A 1 192 ? 37.666 20.634 22.380 1.00 35.50 192 THR A N 1
ATOM 1587 C CA . THR A 1 192 ? 37.609 20.981 23.819 1.00 35.50 192 THR A CA 1
ATOM 1588 C C . THR A 1 192 ? 36.605 22.048 24.243 1.00 35.50 192 THR A C 1
ATOM 1590 O O . THR A 1 192 ? 37.018 23.136 24.614 1.00 35.50 192 THR A O 1
ATOM 1593 N N . LEU A 1 193 ? 35.324 21.693 24.322 1.00 35.81 193 LEU A N 1
ATOM 1594 C CA . LEU A 1 193 ? 34.354 22.341 25.209 1.00 35.81 193 LEU A CA 1
ATOM 1595 C C . LEU A 1 193 ? 33.378 21.268 25.708 1.00 35.81 193 LEU A C 1
ATOM 1597 O O . LEU A 1 193 ? 32.998 20.365 24.963 1.00 35.81 193 LEU A O 1
ATOM 1601 N N . VAL A 1 194 ? 33.039 21.313 26.993 1.00 43.72 194 VAL A N 1
ATOM 1602 C CA . VAL A 1 194 ? 32.034 20.438 27.604 1.00 43.72 194 VAL A CA 1
ATOM 1603 C C . VAL A 1 194 ? 30.681 20.835 27.012 1.00 43.72 194 VAL A C 1
ATOM 1605 O O . VAL A 1 194 ? 30.104 21.833 27.421 1.00 43.72 194 VAL A O 1
ATOM 1608 N N . THR A 1 195 ? 30.184 20.107 26.012 1.00 53.16 195 THR A N 1
ATOM 1609 C CA . THR A 1 195 ? 28.898 20.432 25.384 1.00 53.16 195 THR A CA 1
ATOM 1610 C C . THR A 1 195 ? 27.748 19.825 26.191 1.00 53.16 195 THR A C 1
ATOM 1612 O O . THR A 1 195 ? 27.686 18.612 26.412 1.00 53.16 195 THR A O 1
ATOM 1615 N N . LEU A 1 196 ? 26.858 20.689 26.685 1.00 56.72 196 LEU A N 1
ATOM 1616 C CA . LEU A 1 196 ? 25.526 20.315 27.166 1.00 56.72 196 LEU A CA 1
ATOM 1617 C C . LEU A 1 196 ? 24.629 20.081 25.945 1.00 56.72 196 LEU A C 1
ATOM 1619 O O . LEU A 1 196 ? 24.681 20.839 24.976 1.00 56.72 196 LEU A O 1
ATOM 1623 N N . THR A 1 197 ? 23.814 19.033 25.975 1.00 60.97 197 THR A N 1
ATOM 1624 C CA . THR A 1 197 ? 22.795 18.789 24.946 1.00 60.97 197 THR A CA 1
ATOM 1625 C C . THR A 1 197 ? 21.689 19.844 25.030 1.00 60.97 197 THR A C 1
ATOM 1627 O O . THR A 1 197 ? 21.404 20.382 26.100 1.00 60.97 197 THR A O 1
ATOM 1630 N N . GLN A 1 198 ? 21.004 20.113 23.915 1.00 55.16 198 GLN A N 1
ATOM 1631 C CA . GLN A 1 198 ? 19.889 21.072 23.866 1.00 55.16 198 GLN A CA 1
ATOM 1632 C C . GLN A 1 198 ? 18.788 20.746 24.896 1.00 55.16 198 GLN A C 1
ATOM 1634 O O . GLN A 1 198 ? 18.166 21.641 25.466 1.00 55.16 198 GLN A O 1
ATOM 1639 N N . GLN A 1 199 ? 18.598 19.459 25.197 1.00 57.25 199 GLN A N 1
ATOM 1640 C CA . GLN A 1 199 ? 17.653 18.986 26.204 1.00 57.25 199 GLN A CA 1
ATOM 1641 C C . GLN A 1 199 ? 18.115 19.276 27.642 1.00 57.25 199 GLN A C 1
ATOM 1643 O O . GLN A 1 199 ? 17.296 19.640 28.488 1.00 57.25 199 GLN A O 1
ATOM 1648 N N . GLU A 1 200 ? 19.414 19.173 27.929 1.00 66.50 200 GLU A N 1
ATOM 1649 C CA . GLU A 1 200 ? 19.979 19.541 29.233 1.00 66.50 200 GLU A CA 1
ATOM 1650 C C . GLU A 1 200 ? 19.919 21.060 29.460 1.00 66.50 200 GLU A C 1
ATOM 1652 O O . GLU A 1 200 ? 19.538 21.490 30.548 1.00 66.50 200 GLU A O 1
ATOM 1657 N N . VAL A 1 201 ? 20.194 21.867 28.427 1.00 66.06 201 VAL A N 1
ATOM 1658 C CA . VAL A 1 201 ? 20.075 23.339 28.470 1.00 66.06 201 VAL A CA 1
ATOM 1659 C C . VAL A 1 201 ? 18.631 23.772 28.753 1.00 66.06 201 VAL A C 1
ATOM 1661 O O . VAL A 1 201 ? 18.387 24.573 29.656 1.00 66.06 201 VAL A O 1
ATOM 1664 N N . ALA A 1 202 ? 17.658 23.194 28.042 1.00 58.12 202 ALA A N 1
ATOM 1665 C CA . ALA A 1 202 ? 16.239 23.488 28.250 1.00 58.12 202 ALA A CA 1
ATOM 1666 C C . ALA A 1 202 ? 15.748 23.075 29.649 1.00 58.12 202 ALA A C 1
ATOM 1668 O O . ALA A 1 202 ? 14.906 23.748 30.245 1.00 58.12 202 ALA A O 1
ATOM 1669 N N . THR A 1 203 ? 16.289 21.981 30.192 1.00 67.00 203 THR A N 1
ATOM 1670 C CA . THR A 1 203 ? 15.953 21.513 31.544 1.00 67.00 203 THR A CA 1
ATOM 1671 C C . THR A 1 203 ? 16.532 22.441 32.613 1.00 67.00 203 THR A C 1
ATOM 1673 O O . THR A 1 203 ? 15.827 22.770 33.565 1.00 67.00 203 THR A O 1
ATOM 1676 N N . ALA A 1 204 ? 17.761 22.930 32.424 1.00 66.81 204 ALA A N 1
ATOM 1677 C CA . ALA A 1 204 ? 18.401 23.880 33.333 1.00 66.81 204 ALA A CA 1
ATOM 1678 C C . ALA A 1 204 ? 17.694 25.248 33.362 1.00 66.81 204 ALA A C 1
ATOM 1680 O O . ALA A 1 204 ? 17.536 25.832 34.428 1.00 66.81 204 ALA A O 1
ATOM 1681 N N . LEU A 1 205 ? 17.218 25.748 32.216 1.00 66.25 205 LEU A N 1
ATOM 1682 C CA . LEU A 1 205 ? 16.531 27.048 32.113 1.00 66.25 205 LEU A CA 1
ATOM 1683 C C . LEU A 1 205 ? 15.050 27.013 32.498 1.00 66.25 205 LEU A C 1
ATOM 1685 O O . LEU A 1 205 ? 14.393 28.054 32.554 1.00 66.25 205 LEU A O 1
ATOM 1689 N N . ARG A 1 206 ? 14.504 25.832 32.790 1.00 62.09 206 ARG A N 1
ATOM 1690 C CA . ARG A 1 206 ? 13.092 25.648 33.133 1.00 62.09 206 ARG A CA 1
ATOM 1691 C C . ARG A 1 206 ? 12.604 26.558 34.276 1.00 62.09 206 ARG A C 1
ATOM 1693 O O . ARG A 1 206 ? 11.526 27.132 34.115 1.00 62.09 206 ARG A O 1
ATOM 1700 N N . PRO A 1 207 ? 13.358 26.767 35.378 1.00 63.91 207 PRO A N 1
ATOM 1701 C CA . PRO A 1 207 ? 12.971 27.706 36.434 1.00 63.91 207 PRO A CA 1
ATOM 1702 C C . PRO A 1 207 ? 12.855 29.154 35.940 1.00 63.91 207 PRO A C 1
ATOM 1704 O O . PRO A 1 207 ? 11.949 29.871 36.356 1.00 63.91 207 PRO A O 1
ATOM 1707 N N . LEU A 1 208 ? 13.730 29.573 35.019 1.00 60.69 208 LEU A N 1
ATOM 1708 C CA . LEU A 1 208 ? 13.697 30.914 34.437 1.00 60.69 208 LEU A CA 1
ATOM 1709 C C . LEU A 1 208 ? 12.467 31.093 33.555 1.00 60.69 208 LEU A C 1
ATOM 1711 O O . LEU A 1 208 ? 11.723 32.050 33.754 1.00 60.69 208 LEU A O 1
ATOM 1715 N N . TYR A 1 209 ? 12.202 30.154 32.640 1.00 59.28 209 TYR A N 1
ATOM 1716 C CA . TYR A 1 209 ? 11.021 30.228 31.777 1.00 59.28 209 TYR A CA 1
ATOM 1717 C C . TYR A 1 209 ? 9.725 30.328 32.584 1.00 59.28 209 TYR A C 1
ATOM 1719 O O . TYR A 1 209 ? 8.835 31.073 32.194 1.00 59.28 209 TYR A O 1
ATOM 1727 N N . PHE A 1 210 ? 9.631 29.651 33.733 1.00 60.97 210 PHE A N 1
ATOM 1728 C CA . PHE A 1 210 ? 8.476 29.778 34.623 1.00 60.97 210 PHE A CA 1
ATOM 1729 C C . PHE A 1 210 ? 8.377 31.126 35.341 1.00 60.97 210 PHE A C 1
ATOM 1731 O O . PHE A 1 210 ? 7.274 31.515 35.705 1.00 60.97 210 PHE A O 1
ATOM 1738 N N . ALA A 1 211 ? 9.481 31.841 35.549 1.00 59.84 211 ALA A N 1
ATOM 1739 C CA . ALA A 1 211 ? 9.478 33.126 36.244 1.00 59.84 211 ALA A CA 1
ATOM 1740 C C . ALA A 1 211 ? 9.226 34.320 35.305 1.00 59.84 211 ALA A C 1
ATOM 1742 O O . ALA A 1 211 ? 8.613 35.303 35.719 1.00 59.84 211 ALA A O 1
ATOM 1743 N N . VAL A 1 212 ? 9.677 34.235 34.047 1.00 60.41 212 VAL A N 1
ATOM 1744 C CA . VAL A 1 212 ? 9.612 35.345 33.076 1.00 60.41 212 VAL A CA 1
ATOM 1745 C C . VAL A 1 212 ? 8.624 35.107 31.927 1.00 60.41 212 VAL A C 1
ATOM 1747 O O . VAL A 1 212 ? 8.612 35.885 30.975 1.00 60.41 212 VAL A O 1
ATOM 1750 N N . HIS A 1 213 ? 7.796 34.050 31.980 1.00 62.88 213 HIS A N 1
ATOM 1751 C CA . HIS A 1 213 ? 6.888 33.724 30.873 1.00 62.88 213 HIS A CA 1
ATOM 1752 C C . HIS A 1 213 ? 5.947 34.903 30.547 1.00 62.88 213 HIS A C 1
ATOM 1754 O O . HIS A 1 213 ? 5.267 35.393 31.453 1.00 62.88 213 HIS A O 1
ATOM 1760 N N . PRO A 1 214 ? 5.824 35.314 29.273 1.00 55.06 214 PRO A N 1
ATOM 1761 C CA . PRO A 1 214 ? 4.996 36.447 28.845 1.00 55.06 214 PRO A CA 1
ATOM 1762 C C . PRO A 1 214 ? 3.540 36.399 29.325 1.00 55.06 214 PRO A C 1
ATOM 1764 O O . PRO A 1 214 ? 2.955 37.423 29.679 1.00 55.06 214 PRO A O 1
ATOM 1767 N N . ASP A 1 215 ? 2.956 35.202 29.398 1.00 58.38 215 ASP A N 1
ATOM 1768 C CA . ASP A 1 215 ? 1.566 35.020 29.842 1.00 58.38 215 ASP A CA 1
ATOM 1769 C C . ASP A 1 215 ? 1.341 35.360 31.321 1.00 58.38 215 ASP A C 1
ATOM 1771 O O . ASP A 1 215 ? 0.216 35.662 31.715 1.00 58.38 215 ASP A O 1
ATOM 1775 N N . LEU A 1 216 ? 2.397 35.401 32.141 1.00 54.09 216 LEU A N 1
ATOM 1776 C CA . LEU A 1 216 ? 2.309 35.868 33.529 1.00 54.09 216 LEU A CA 1
ATOM 1777 C C . LEU A 1 216 ? 2.135 37.393 33.622 1.00 54.09 216 LEU A C 1
ATOM 1779 O O . LEU A 1 216 ? 1.701 37.902 34.657 1.00 54.09 216 LEU A O 1
ATOM 1783 N N . PHE A 1 217 ? 2.423 38.116 32.536 1.00 59.00 217 PHE A N 1
ATOM 1784 C CA . PHE A 1 217 ? 2.388 39.575 32.444 1.00 59.00 217 PHE A CA 1
ATOM 1785 C C . PHE A 1 217 ? 1.251 40.077 31.541 1.00 59.00 217 PHE A C 1
ATOM 1787 O O . PHE A 1 217 ? 1.281 41.215 31.093 1.00 59.00 217 PHE A O 1
ATOM 1794 N N . TYR A 1 218 ? 0.200 39.281 31.293 1.00 53.72 218 TYR A N 1
ATOM 1795 C CA . TYR A 1 218 ? -0.914 39.676 30.409 1.00 53.72 218 TYR A CA 1
ATOM 1796 C C . TYR A 1 218 ? -1.609 40.996 30.803 1.00 53.72 218 TYR A C 1
ATOM 1798 O O . TYR A 1 218 ? -2.173 41.668 29.944 1.00 53.72 218 TYR A O 1
ATOM 1806 N N . ARG A 1 219 ? -1.560 41.377 32.090 1.00 48.53 219 ARG A N 1
ATOM 1807 C CA . ARG A 1 219 ? -2.092 42.655 32.606 1.00 48.53 219 ARG A CA 1
ATOM 1808 C C . ARG A 1 219 ? -1.139 43.846 32.420 1.00 48.53 219 ARG A C 1
ATOM 1810 O O . ARG A 1 219 ? -1.550 44.974 32.662 1.00 48.53 219 ARG A O 1
ATOM 1817 N N . PHE A 1 220 ? 0.104 43.602 32.005 1.00 66.19 220 PHE A N 1
ATOM 1818 C CA . PHE A 1 220 ? 1.195 44.576 31.905 1.00 66.19 220 PHE A CA 1
ATOM 1819 C C . PHE A 1 220 ? 1.889 44.440 30.532 1.00 66.19 220 PHE A C 1
ATOM 1821 O O . PHE A 1 220 ? 2.902 43.747 30.404 1.00 66.19 220 PHE A O 1
ATOM 1828 N N . PRO A 1 221 ? 1.320 45.047 29.469 1.00 67.25 221 PRO A N 1
ATOM 1829 C CA . PRO A 1 221 ? 1.745 44.801 28.088 1.00 67.25 221 PRO A CA 1
ATOM 1830 C C . PRO A 1 221 ? 3.203 45.180 27.797 1.00 67.25 221 PRO A C 1
ATOM 1832 O O . PRO A 1 221 ? 3.852 44.503 27.007 1.00 67.25 221 PRO A O 1
ATOM 1835 N N . LYS A 1 222 ? 3.733 46.222 28.456 1.00 67.75 222 LYS A N 1
ATOM 1836 C CA . LYS A 1 222 ? 5.111 46.696 28.246 1.00 67.75 222 LYS A CA 1
ATOM 1837 C C . LYS A 1 222 ? 6.137 45.703 28.797 1.00 67.75 222 LYS A C 1
ATOM 1839 O O . LYS A 1 222 ? 7.108 45.368 28.133 1.00 67.75 222 LYS A O 1
ATOM 1844 N N . GLU A 1 223 ? 5.899 45.185 29.993 1.00 67.75 223 GLU A N 1
ATOM 1845 C CA . GLU A 1 223 ? 6.745 44.206 30.674 1.00 67.75 223 GLU A CA 1
ATOM 1846 C C . GLU A 1 223 ? 6.651 42.830 30.003 1.00 67.75 223 GLU A C 1
ATOM 1848 O O . GLU A 1 223 ? 7.651 42.116 29.904 1.00 67.75 223 GLU A O 1
ATOM 1853 N N . LYS A 1 224 ? 5.466 42.485 29.477 1.00 66.00 224 LYS A N 1
ATOM 1854 C CA . LYS A 1 224 ? 5.260 41.308 28.627 1.00 66.00 224 LYS A CA 1
ATOM 1855 C C . LYS A 1 224 ? 6.126 41.369 27.368 1.00 66.00 224 LYS A C 1
ATOM 1857 O O . LYS A 1 224 ? 6.816 40.401 27.063 1.00 66.00 224 LYS A O 1
ATOM 1862 N N . GLU A 1 225 ? 6.114 42.501 26.668 1.00 68.44 225 GLU A N 1
ATOM 1863 C CA . GLU A 1 225 ? 6.892 42.701 25.443 1.00 68.44 225 GLU A CA 1
ATOM 1864 C C . GLU A 1 225 ? 8.407 42.664 25.705 1.00 68.44 225 GLU A C 1
ATOM 1866 O O . GLU A 1 225 ? 9.146 42.015 24.963 1.00 68.44 225 GLU A O 1
ATOM 1871 N N . ILE A 1 226 ? 8.870 43.273 26.805 1.00 70.75 226 ILE A N 1
ATOM 1872 C CA . ILE A 1 226 ? 10.277 43.210 27.236 1.00 70.75 226 ILE A CA 1
ATOM 1873 C C . ILE A 1 226 ? 10.705 41.753 27.470 1.00 70.75 226 ILE A C 1
ATOM 1875 O O . ILE A 1 226 ? 11.732 41.325 26.945 1.00 70.75 226 ILE A O 1
ATOM 1879 N N . ASN A 1 227 ? 9.903 40.961 28.189 1.00 72.44 227 ASN A N 1
ATOM 1880 C CA . ASN A 1 227 ? 10.217 39.555 28.448 1.00 72.44 227 ASN A CA 1
ATOM 1881 C C . ASN A 1 227 ? 10.142 38.683 27.182 1.00 72.44 227 ASN A C 1
ATOM 1883 O O . ASN A 1 227 ? 10.987 37.806 27.005 1.00 72.44 227 ASN A O 1
ATOM 1887 N N . GLU A 1 228 ? 9.190 38.926 26.273 1.00 68.19 228 GLU A N 1
ATOM 1888 C CA . GLU A 1 228 ? 9.127 38.225 24.981 1.00 68.19 228 GLU A CA 1
ATOM 1889 C C . GLU A 1 228 ? 10.366 38.479 24.128 1.00 68.19 228 GLU A C 1
ATOM 1891 O O . GLU A 1 228 ? 10.950 37.537 23.586 1.00 68.19 228 GLU A O 1
ATOM 1896 N N . ASN A 1 229 ? 10.774 39.741 24.010 1.00 68.81 229 ASN A N 1
ATOM 1897 C CA . ASN A 1 229 ? 11.922 40.124 23.200 1.00 68.81 229 ASN A CA 1
ATOM 1898 C C . ASN A 1 229 ? 13.228 39.607 23.818 1.00 68.81 229 ASN A C 1
ATOM 1900 O O . ASN A 1 229 ? 14.044 39.021 23.102 1.00 68.81 229 ASN A O 1
ATOM 1904 N N . SER A 1 230 ? 13.381 39.694 25.142 1.00 70.12 230 SER A N 1
ATOM 1905 C CA . SER A 1 230 ? 14.547 39.158 25.850 1.00 70.12 230 SER A CA 1
ATOM 1906 C C . SER A 1 230 ? 14.634 37.627 25.785 1.00 70.12 230 SER A C 1
ATOM 1908 O O . SER A 1 230 ? 15.723 37.091 25.583 1.00 70.12 230 SER A O 1
ATOM 1910 N N . LEU A 1 231 ? 13.512 36.893 25.869 1.00 64.62 231 LEU A N 1
ATOM 1911 C CA . LEU A 1 231 ? 13.497 35.430 25.698 1.00 64.62 231 LEU A CA 1
ATOM 1912 C C . LEU A 1 231 ? 13.862 35.009 24.270 1.00 64.62 231 LEU A C 1
ATOM 1914 O O . LEU A 1 231 ? 14.617 34.052 24.089 1.00 64.62 231 LEU A O 1
ATOM 1918 N N . LYS A 1 232 ? 13.355 35.722 23.254 1.00 66.06 232 LYS A N 1
ATOM 1919 C CA . LYS A 1 232 ? 13.696 35.466 21.845 1.00 66.06 232 LYS A CA 1
ATOM 1920 C C . LYS A 1 232 ? 15.190 35.676 21.596 1.00 66.06 232 LYS A C 1
ATOM 1922 O O . LYS A 1 232 ? 15.836 34.804 21.021 1.00 66.06 232 LYS A O 1
ATOM 1927 N N . GLN A 1 233 ? 15.743 36.789 22.078 1.00 65.75 233 GLN A N 1
ATOM 1928 C CA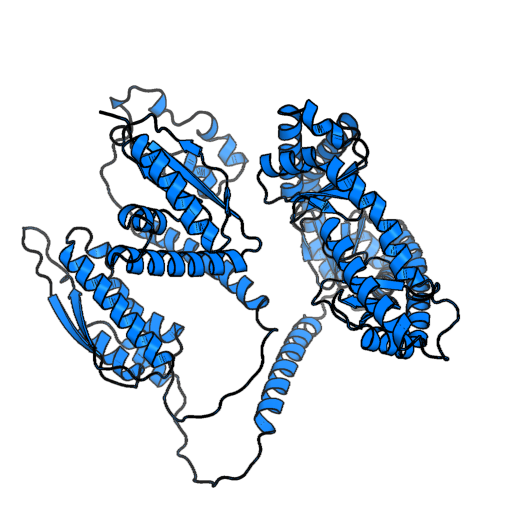 . GLN A 1 233 ? 17.167 37.100 21.935 1.00 65.75 233 GLN A CA 1
ATOM 1929 C C . GLN A 1 233 ? 18.058 36.113 22.704 1.00 65.75 233 GLN A C 1
ATOM 1931 O O . GLN A 1 233 ? 19.078 35.676 22.174 1.00 65.75 233 GLN A O 1
ATOM 1936 N N . MET A 1 234 ? 17.655 35.693 23.908 1.00 70.50 234 MET A N 1
ATOM 1937 C CA . MET A 1 234 ? 18.375 34.682 24.691 1.00 70.50 234 MET A CA 1
ATOM 1938 C C . MET A 1 234 ? 18.401 33.320 23.994 1.00 70.50 234 MET A C 1
ATOM 1940 O O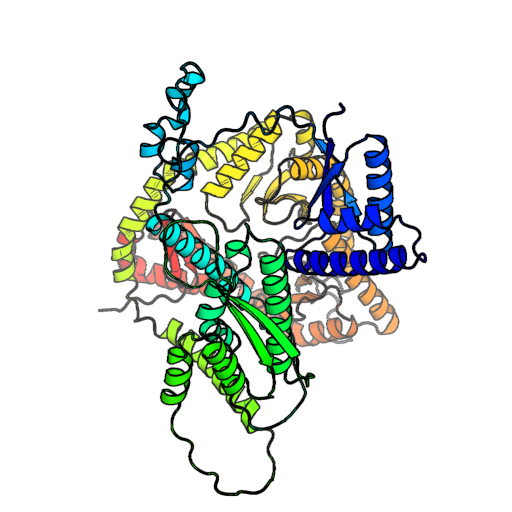 . MET A 1 234 ? 19.461 32.707 23.889 1.00 70.50 234 MET A O 1
ATOM 1944 N N . ASN A 1 235 ? 17.251 32.846 23.504 1.00 68.94 235 ASN A N 1
ATOM 1945 C CA . ASN A 1 235 ? 17.158 31.556 22.821 1.00 68.94 235 ASN A CA 1
ATOM 1946 C C . ASN A 1 235 ? 17.983 31.557 21.531 1.00 68.94 235 ASN A C 1
ATOM 1948 O O . ASN A 1 235 ? 18.738 30.619 21.295 1.00 68.94 235 ASN A O 1
ATOM 1952 N N . TYR A 1 236 ? 17.923 32.647 20.762 1.00 70.00 236 TYR A N 1
ATOM 1953 C CA . TYR A 1 236 ? 18.763 32.823 19.580 1.00 70.00 236 TYR A CA 1
ATOM 1954 C C . TYR A 1 236 ? 20.261 32.789 19.924 1.00 70.00 236 TYR A C 1
ATOM 1956 O O . TYR A 1 236 ? 21.045 32.111 19.258 1.00 70.00 236 TYR A O 1
ATOM 1964 N N . TYR A 1 237 ? 20.673 33.469 20.998 1.00 68.81 237 TYR A N 1
ATOM 1965 C CA . TYR A 1 237 ? 22.066 33.481 21.445 1.00 68.81 237 TYR A CA 1
ATOM 1966 C C . TYR A 1 237 ? 22.550 32.084 21.877 1.00 68.81 237 TYR A C 1
ATOM 1968 O O . TYR A 1 237 ? 23.638 31.658 21.489 1.00 68.81 237 TYR A O 1
ATOM 1976 N N . LEU A 1 238 ? 21.728 31.338 22.625 1.00 69.81 238 LEU A N 1
ATOM 1977 C CA . LEU A 1 238 ? 22.036 29.974 23.073 1.00 69.81 238 LEU A CA 1
ATOM 1978 C C . LEU A 1 238 ? 22.117 28.976 21.912 1.00 69.81 238 LEU A C 1
ATOM 1980 O O . LEU A 1 238 ? 23.037 28.160 21.883 1.00 69.81 238 LEU A O 1
ATOM 1984 N N . GLU A 1 239 ? 21.198 29.056 20.947 1.00 66.75 239 GLU A N 1
ATOM 1985 C CA . GLU A 1 239 ? 21.240 28.244 19.725 1.00 66.75 239 GLU A CA 1
ATOM 1986 C C . GLU A 1 239 ? 22.504 28.539 18.913 1.00 66.75 239 GLU A C 1
ATOM 1988 O O . GLU A 1 239 ? 23.198 27.620 18.483 1.00 66.75 239 GLU A O 1
ATOM 1993 N N . THR A 1 240 ? 22.882 29.813 18.798 1.00 68.75 240 THR A N 1
ATOM 1994 C CA . THR A 1 240 ? 24.081 30.217 18.054 1.00 68.75 240 THR A CA 1
ATOM 1995 C C . THR A 1 240 ? 25.372 29.693 18.706 1.00 68.75 240 THR A C 1
ATOM 1997 O O . THR A 1 240 ? 26.277 29.240 18.000 1.00 68.75 240 THR A O 1
ATOM 2000 N N . ILE A 1 241 ? 25.448 29.671 20.044 1.00 65.75 241 ILE A N 1
ATOM 2001 C CA . ILE A 1 241 ? 26.580 29.065 20.769 1.00 65.75 241 ILE A CA 1
ATOM 2002 C C . ILE A 1 241 ? 26.578 27.536 20.635 1.00 65.75 241 ILE A C 1
ATOM 2004 O O . ILE A 1 241 ? 27.638 26.952 20.407 1.00 65.75 241 ILE A O 1
ATOM 2008 N N . LEU A 1 242 ? 25.416 26.877 20.734 1.00 64.62 242 LEU A N 1
ATOM 2009 C CA . LEU A 1 242 ? 25.288 25.424 20.533 1.00 64.62 242 LEU A CA 1
ATOM 2010 C C . LEU A 1 242 ? 25.715 24.993 19.118 1.00 64.62 242 LEU A C 1
ATOM 2012 O O . LEU A 1 242 ? 26.261 23.905 18.941 1.00 64.62 242 LEU A O 1
ATOM 2016 N N . GLU A 1 243 ? 25.527 25.861 18.125 1.00 64.62 243 GLU A N 1
ATOM 2017 C CA . GLU A 1 243 ? 25.975 25.679 16.740 1.00 64.62 243 GLU A CA 1
ATOM 2018 C C . GLU A 1 243 ? 27.452 26.066 16.498 1.00 64.62 243 GLU A C 1
ATOM 2020 O O . GLU A 1 243 ? 27.910 26.056 15.353 1.00 64.62 243 GLU A O 1
ATOM 2025 N N . ASN A 1 244 ? 28.223 26.380 17.550 1.00 58.41 244 ASN A N 1
ATOM 2026 C CA . ASN A 1 244 ? 29.630 26.810 17.501 1.00 58.41 244 ASN A CA 1
ATOM 2027 C C . ASN A 1 244 ? 29.892 28.088 16.674 1.00 58.41 244 ASN A C 1
ATOM 2029 O O . ASN A 1 244 ? 30.982 28.265 16.119 1.00 58.41 244 ASN A O 1
ATOM 2033 N N . LYS A 1 245 ? 28.924 29.004 16.592 1.00 56.62 245 LYS A N 1
ATOM 2034 C CA . LYS A 1 245 ? 29.074 30.300 15.912 1.00 56.62 245 LYS A CA 1
ATOM 2035 C C . LYS A 1 245 ? 29.464 31.391 16.926 1.00 56.62 245 LYS A C 1
ATOM 2037 O O . LYS A 1 245 ? 29.056 31.350 18.082 1.00 56.62 245 LYS A O 1
ATOM 2042 N N . SER A 1 246 ? 30.293 32.357 16.515 1.00 56.34 246 SER A N 1
ATOM 2043 C CA . SER A 1 246 ? 30.712 33.477 17.381 1.00 56.34 246 SER A CA 1
ATOM 2044 C C . SER A 1 246 ? 29.646 34.570 17.392 1.00 56.34 246 SER A C 1
ATOM 2046 O O . SER A 1 246 ? 29.166 34.951 16.327 1.00 56.34 246 SER A O 1
ATOM 2048 N N . THR A 1 247 ? 29.315 35.093 18.570 1.00 63.56 247 THR A N 1
ATOM 2049 C CA . THR A 1 247 ? 28.306 36.145 18.767 1.00 63.56 247 THR A CA 1
ATOM 2050 C C . THR A 1 247 ? 28.855 37.293 19.605 1.00 63.56 247 THR A C 1
ATOM 2052 O O . THR A 1 247 ? 29.692 37.084 20.487 1.00 63.56 247 THR A O 1
ATOM 2055 N N . ASP A 1 248 ? 28.372 38.505 19.335 1.00 61.59 248 ASP A N 1
ATOM 2056 C CA . ASP A 1 248 ? 28.696 39.691 20.129 1.00 61.59 248 ASP A CA 1
ATOM 2057 C C . ASP A 1 248 ? 27.941 39.678 21.469 1.00 61.59 248 ASP A C 1
ATOM 2059 O O . ASP A 1 248 ? 26.845 39.117 21.539 1.00 61.59 248 ASP A O 1
ATOM 2063 N N . PRO A 1 249 ? 28.487 40.270 22.548 1.00 65.88 249 PRO A N 1
ATOM 2064 C CA . PRO A 1 249 ? 27.813 40.320 23.843 1.00 65.88 249 PRO A CA 1
ATOM 2065 C C . PRO A 1 249 ? 26.438 40.990 23.757 1.00 65.88 249 PRO A C 1
ATOM 2067 O O . PRO A 1 249 ? 26.322 42.113 23.267 1.00 65.88 249 PRO A O 1
ATOM 2070 N N . VAL A 1 250 ? 25.407 40.329 24.290 1.00 70.31 250 VAL A N 1
ATOM 2071 C CA . VAL A 1 250 ? 24.035 40.861 24.328 1.00 70.31 250 VAL A CA 1
ATOM 2072 C C . VAL A 1 250 ? 23.641 41.149 25.775 1.00 70.31 250 VAL A C 1
ATOM 2074 O O . VAL A 1 250 ? 23.767 40.286 26.646 1.00 70.31 250 VAL A O 1
ATOM 2077 N N . LEU A 1 251 ? 23.168 42.369 26.036 1.00 68.31 251 LEU A N 1
ATOM 2078 C CA . LEU A 1 251 ? 22.567 42.752 27.313 1.00 68.31 251 LEU A CA 1
ATOM 2079 C C . LEU A 1 251 ? 21.054 42.537 27.228 1.00 68.31 251 LEU A C 1
ATOM 2081 O O . LEU A 1 251 ? 20.388 43.187 26.427 1.00 68.31 251 LEU A O 1
ATOM 2085 N N . LEU A 1 252 ? 20.524 41.646 28.059 1.00 77.12 252 LEU A N 1
ATOM 2086 C CA . LEU A 1 252 ? 19.095 41.352 28.141 1.00 77.12 252 LEU A CA 1
ATOM 2087 C C . LEU A 1 252 ? 18.502 41.914 29.426 1.00 77.12 252 LEU A C 1
ATOM 2089 O O . LEU A 1 252 ? 19.145 41.867 30.472 1.00 77.12 252 LEU A O 1
ATOM 2093 N N . THR A 1 253 ? 17.255 42.370 29.366 1.00 69.38 253 THR A N 1
ATOM 2094 C CA . THR A 1 253 ? 16.512 42.839 30.541 1.00 69.38 253 THR A CA 1
ATOM 2095 C C . THR A 1 253 ? 15.295 41.950 30.758 1.00 69.38 253 THR A C 1
ATOM 2097 O O . THR A 1 253 ? 14.452 41.827 29.872 1.00 69.38 253 THR A O 1
ATOM 2100 N N . PHE A 1 254 ? 15.192 41.340 31.937 1.00 74.81 254 PHE A N 1
ATOM 2101 C CA . PHE A 1 254 ? 14.043 40.533 32.345 1.00 74.81 254 PHE A CA 1
ATOM 2102 C C . PHE A 1 254 ? 13.296 41.182 33.509 1.00 74.81 254 PHE A C 1
ATOM 2104 O O . PHE A 1 254 ? 13.908 41.653 34.468 1.00 74.81 254 PHE A O 1
ATOM 2111 N N . CYS A 1 255 ? 11.968 41.158 33.453 1.00 68.00 255 CYS A N 1
ATOM 2112 C CA . CYS A 1 255 ? 11.087 41.616 34.522 1.00 68.00 255 CYS A CA 1
ATOM 2113 C C . CYS A 1 255 ? 10.621 40.420 35.360 1.00 68.00 255 CYS A C 1
ATOM 2115 O O . CYS A 1 255 ? 9.979 39.508 34.838 1.00 68.00 255 CYS A O 1
ATOM 2117 N N . LEU A 1 256 ? 10.915 40.440 36.662 1.00 71.94 256 LEU A N 1
ATOM 2118 C CA . LEU A 1 256 ? 10.492 39.437 37.642 1.00 71.94 256 LEU A CA 1
ATOM 2119 C C . LEU A 1 256 ? 9.474 40.039 38.620 1.00 71.94 256 LEU A C 1
ATOM 2121 O O . LEU A 1 256 ? 9.586 41.197 39.034 1.00 71.94 256 LEU A O 1
ATOM 2125 N N . LYS A 1 257 ? 8.487 39.235 39.025 1.00 62.59 257 LYS A N 1
ATOM 2126 C CA . LYS A 1 257 ? 7.484 39.610 40.029 1.00 62.59 257 LYS A CA 1
ATOM 2127 C C . LYS A 1 257 ? 7.973 39.177 41.413 1.00 62.59 257 LYS A C 1
ATOM 2129 O O . LYS A 1 257 ? 8.221 37.993 41.622 1.00 62.59 257 LYS A O 1
ATOM 2134 N N . ASN A 1 258 ? 8.099 40.107 42.361 1.00 54.91 258 ASN A N 1
ATOM 2135 C CA . ASN A 1 258 ? 8.422 39.731 43.739 1.00 54.91 258 ASN A CA 1
ATOM 2136 C C . ASN A 1 258 ? 7.248 38.950 44.351 1.00 54.91 258 ASN A C 1
ATOM 2138 O O . ASN A 1 258 ? 6.094 39.378 44.290 1.00 54.91 258 ASN A O 1
ATOM 2142 N N . GLY A 1 259 ? 7.547 37.779 44.912 1.00 49.44 259 GLY A N 1
ATOM 2143 C CA . GLY A 1 259 ? 6.578 36.972 45.640 1.00 49.44 259 GLY A CA 1
ATOM 2144 C C . GLY A 1 259 ? 6.217 37.615 46.978 1.00 49.44 259 GLY A C 1
ATOM 2145 O O . GLY A 1 259 ? 7.093 38.076 47.701 1.00 49.44 259 GLY A O 1
ATOM 2146 N N . THR A 1 260 ? 4.924 37.566 47.306 1.00 40.97 260 THR A N 1
ATOM 2147 C CA . THR A 1 260 ? 4.268 37.929 48.578 1.00 40.97 260 THR A CA 1
ATOM 2148 C C . THR A 1 260 ? 4.095 39.423 48.888 1.00 40.97 260 THR A C 1
ATOM 2150 O O . THR A 1 260 ? 4.980 40.068 49.433 1.00 40.97 260 THR A O 1
ATOM 2153 N N . GLN A 1 261 ? 2.891 39.943 48.618 1.00 35.66 261 GLN A N 1
ATOM 2154 C CA . GLN A 1 261 ? 1.984 40.505 49.633 1.00 35.66 261 GLN A CA 1
ATOM 2155 C C . GLN A 1 261 ? 0.590 40.753 49.027 1.00 35.66 261 GLN A C 1
ATOM 2157 O O . GLN A 1 261 ? 0.452 41.152 47.871 1.00 35.66 261 GLN A O 1
ATOM 2162 N N . ASN A 1 262 ? -0.436 40.424 49.813 1.00 41.94 262 ASN A N 1
ATOM 2163 C CA . ASN A 1 262 ? -1.839 40.712 49.541 1.00 41.94 262 ASN A CA 1
ATOM 2164 C C . ASN A 1 262 ? -2.131 42.197 49.815 1.00 41.94 262 ASN A C 1
ATOM 2166 O O . ASN A 1 262 ? -1.627 42.739 50.793 1.00 41.94 262 ASN A O 1
ATOM 2170 N N . VAL A 1 263 ? -3.057 42.745 49.021 1.00 42.03 263 VAL A N 1
ATOM 2171 C CA . VAL A 1 263 ? -3.757 44.039 49.162 1.00 42.03 263 VAL A CA 1
ATOM 2172 C C . VAL A 1 263 ? -2.930 45.298 48.805 1.00 42.03 263 VAL A C 1
ATOM 2174 O O . VAL A 1 263 ? -1.831 45.509 49.295 1.00 42.03 263 VAL A O 1
ATOM 2177 N N . ASP A 1 264 ? -3.522 46.121 47.928 1.00 36.16 264 ASP A N 1
ATOM 2178 C CA . ASP A 1 264 ? -3.178 47.490 47.488 1.00 36.16 264 ASP A CA 1
ATOM 2179 C C . ASP A 1 264 ? -2.077 47.761 46.423 1.00 36.16 264 ASP A C 1
ATOM 2181 O O . ASP A 1 264 ? -0.871 47.723 46.641 1.00 36.16 264 ASP A O 1
ATOM 2185 N N . HIS A 1 265 ? -2.566 48.116 45.225 1.00 48.09 265 HIS A N 1
ATOM 2186 C CA . HIS A 1 265 ? -2.135 49.136 44.245 1.00 48.09 265 HIS A CA 1
ATOM 2187 C C . HIS A 1 265 ? -0.658 49.516 43.959 1.00 48.09 265 HIS A C 1
ATOM 2189 O O . HIS A 1 265 ? -0.440 50.477 43.222 1.00 48.09 265 HIS A O 1
ATOM 2195 N N . SER A 1 266 ? 0.367 48.754 44.349 1.00 44.88 266 SER A N 1
ATOM 2196 C CA . SER A 1 266 ? 1.701 48.909 43.727 1.00 44.88 266 SER A CA 1
ATOM 2197 C C . SER A 1 266 ? 2.492 47.600 43.639 1.00 44.88 266 SER A C 1
ATOM 2199 O O . SER A 1 266 ? 3.317 47.264 44.483 1.00 44.88 266 SER A O 1
ATOM 2201 N N . THR A 1 267 ? 2.271 46.826 42.573 1.00 47.12 267 THR A N 1
ATOM 2202 C CA . THR A 1 267 ? 3.164 45.709 42.232 1.00 47.12 267 THR A CA 1
ATOM 2203 C C . THR A 1 267 ? 4.537 46.253 41.838 1.00 47.12 267 THR A C 1
ATOM 2205 O O . THR A 1 267 ? 4.684 46.834 40.765 1.00 47.12 267 THR A O 1
ATOM 2208 N N . SER A 1 268 ? 5.544 46.068 42.697 1.00 48.69 268 SER A N 1
ATOM 2209 C CA . SER A 1 268 ? 6.941 46.374 42.374 1.00 48.69 268 SER A CA 1
ATOM 2210 C C . SER A 1 268 ? 7.544 45.262 41.504 1.00 48.69 268 SER A C 1
ATOM 2212 O O . SER A 1 268 ? 7.493 44.079 41.848 1.00 48.69 268 SER A O 1
ATOM 2214 N N . PHE A 1 269 ? 8.094 45.637 40.346 1.00 61.12 269 PHE A N 1
ATOM 2215 C CA . PHE A 1 269 ? 8.757 44.720 39.414 1.00 61.12 269 PHE A CA 1
ATOM 2216 C C . PHE A 1 269 ? 10.274 44.830 39.561 1.00 61.12 269 PHE A C 1
ATOM 2218 O O . PHE A 1 269 ? 10.836 45.927 39.501 1.00 61.12 269 PHE A O 1
ATOM 2225 N N . LYS A 1 270 ? 10.955 43.692 39.724 1.00 65.06 270 LYS A N 1
ATOM 2226 C CA . LYS A 1 270 ? 12.419 43.647 39.746 1.00 65.06 270 LYS A CA 1
ATOM 2227 C C . LYS A 1 270 ? 12.921 43.477 38.315 1.00 65.06 270 LYS A C 1
ATOM 2229 O O . LYS A 1 270 ? 12.689 42.439 37.700 1.00 65.06 270 LYS A O 1
ATOM 2234 N N . HIS A 1 271 ? 13.598 44.496 37.798 1.00 69.38 271 HIS A N 1
ATOM 2235 C CA . HIS A 1 271 ? 14.252 44.442 36.493 1.00 69.38 271 HIS A CA 1
ATOM 2236 C C . HIS A 1 271 ? 15.661 43.883 36.676 1.00 69.38 271 HIS A C 1
ATOM 2238 O O . HIS A 1 271 ? 16.440 44.399 37.480 1.00 69.38 271 HIS A O 1
ATOM 2244 N N . VAL A 1 272 ? 15.974 42.812 35.958 1.00 69.88 272 VAL A N 1
ATOM 2245 C CA . VAL A 1 272 ? 17.257 42.118 36.024 1.00 69.88 272 VAL A CA 1
ATOM 2246 C C . VAL A 1 272 ? 17.940 42.230 34.673 1.00 69.88 272 VAL A C 1
ATOM 2248 O O . VAL A 1 272 ? 17.416 41.760 33.668 1.00 69.88 272 VAL A O 1
ATOM 2251 N N . ASN A 1 273 ? 19.115 42.855 34.664 1.00 72.50 273 ASN A N 1
ATOM 2252 C CA . ASN A 1 273 ? 19.942 42.991 33.475 1.00 72.50 273 ASN A CA 1
ATOM 2253 C C . ASN A 1 273 ? 20.984 41.872 33.454 1.00 72.50 273 ASN A C 1
ATOM 2255 O O . ASN A 1 273 ? 21.802 41.772 34.367 1.00 72.50 273 ASN A O 1
ATOM 2259 N N . ILE A 1 274 ? 20.953 41.042 32.416 1.00 71.75 274 ILE A N 1
ATOM 2260 C CA . ILE A 1 274 ? 21.836 39.892 32.243 1.00 71.75 274 ILE A CA 1
ATOM 2261 C C . ILE A 1 274 ? 22.733 40.152 31.039 1.00 71.75 274 ILE A C 1
ATOM 2263 O O . ILE A 1 274 ? 22.250 40.325 29.921 1.00 71.75 274 ILE A O 1
ATOM 2267 N N . GLN A 1 275 ? 24.045 40.167 31.260 1.00 68.12 275 GLN A N 1
ATOM 2268 C CA . GLN A 1 275 ? 25.023 40.209 30.177 1.00 68.12 275 GLN A CA 1
ATOM 2269 C C . GLN A 1 275 ? 25.380 38.792 29.745 1.00 68.12 275 GLN A C 1
ATOM 2271 O O . GLN A 1 275 ? 25.966 38.024 30.511 1.00 68.12 275 GLN A O 1
ATOM 2276 N N . LEU A 1 276 ? 25.053 38.456 28.500 1.00 69.12 276 LEU A N 1
ATOM 2277 C CA . LEU A 1 276 ? 25.463 37.203 27.886 1.00 69.12 276 LEU A CA 1
ATOM 2278 C C . LEU A 1 276 ? 26.879 37.368 27.319 1.00 69.12 276 LEU A C 1
ATOM 2280 O O . LEU A 1 276 ? 27.071 37.916 26.234 1.00 69.12 276 LEU A O 1
ATOM 2284 N N . LEU A 1 277 ? 27.875 36.932 28.096 1.00 60.91 277 LEU A N 1
ATOM 2285 C CA . LEU A 1 277 ? 29.296 36.959 27.747 1.00 60.91 277 LEU A CA 1
ATOM 2286 C C . LEU A 1 277 ? 29.897 35.564 27.938 1.00 60.91 277 LEU A C 1
ATOM 2288 O O . LEU A 1 277 ? 30.074 35.108 29.066 1.00 60.91 277 LEU A O 1
ATOM 2292 N N . GLY A 1 278 ? 30.249 34.893 26.840 1.00 58.06 278 GLY A N 1
ATOM 2293 C CA . GLY A 1 278 ? 31.078 33.689 26.903 1.00 58.06 278 GLY A CA 1
ATOM 2294 C C . GLY A 1 278 ? 30.809 32.667 25.804 1.00 58.06 278 GLY A C 1
ATOM 2295 O O . GLY A 1 278 ? 29.731 32.615 25.229 1.00 58.06 278 GLY A O 1
ATOM 2296 N N . LYS A 1 279 ? 31.816 31.824 25.538 1.00 57.66 279 LYS A N 1
ATOM 2297 C CA . LYS A 1 279 ? 31.710 30.646 24.654 1.00 57.66 279 LYS A CA 1
ATOM 2298 C C . LYS A 1 279 ? 31.303 29.368 25.398 1.00 57.66 279 LYS A C 1
ATOM 2300 O O . LYS A 1 279 ? 31.035 28.357 24.760 1.00 57.66 279 LYS A O 1
ATOM 2305 N N . ASP A 1 280 ? 31.309 29.395 26.732 1.00 66.19 280 ASP A N 1
ATOM 2306 C CA . ASP A 1 280 ? 30.989 28.240 27.569 1.00 66.19 280 ASP A CA 1
ATOM 2307 C C . ASP A 1 280 ? 29.542 28.310 28.071 1.00 66.19 280 ASP A C 1
ATOM 2309 O O . ASP A 1 280 ? 29.168 29.212 28.822 1.00 66.19 280 ASP A O 1
ATOM 2313 N N . ILE A 1 281 ? 28.739 27.334 27.648 1.00 66.75 281 ILE A N 1
ATOM 2314 C CA . ILE A 1 281 ? 27.300 27.261 27.922 1.00 66.75 281 ILE A CA 1
ATOM 2315 C C . ILE A 1 281 ? 27.039 27.011 29.410 1.00 66.75 281 ILE A C 1
ATOM 2317 O O . ILE A 1 281 ? 26.094 27.570 29.955 1.00 66.75 281 ILE A O 1
ATOM 2321 N N . HIS A 1 282 ? 27.862 26.206 30.091 1.00 69.12 282 HIS A N 1
ATOM 2322 C CA . HIS A 1 282 ? 27.628 25.879 31.505 1.00 69.12 282 HIS A CA 1
ATOM 2323 C C . HIS A 1 282 ? 27.787 27.120 32.394 1.00 69.12 282 HIS A C 1
ATOM 2325 O O . HIS A 1 282 ? 26.865 27.479 33.129 1.00 69.12 282 HIS A O 1
ATOM 2331 N N . SER A 1 283 ? 28.891 27.850 32.218 1.00 68.19 283 SER A N 1
ATOM 2332 C CA . SER A 1 283 ? 29.145 29.122 32.905 1.00 68.19 283 SER A CA 1
ATOM 2333 C C . SER A 1 283 ? 28.090 30.192 32.578 1.00 68.19 283 SER A C 1
ATOM 2335 O O . SER A 1 283 ? 27.685 30.954 33.458 1.00 68.19 283 SER A O 1
ATOM 2337 N N . LEU A 1 284 ? 27.605 30.232 31.330 1.00 70.69 284 LEU A N 1
ATOM 2338 C CA . LEU A 1 284 ? 26.556 31.158 30.894 1.00 70.69 284 LEU A CA 1
ATOM 2339 C C . LEU A 1 284 ? 25.214 30.870 31.586 1.00 70.69 284 LEU A C 1
ATOM 2341 O O . LEU A 1 284 ? 24.583 31.787 32.105 1.00 70.69 284 LEU A O 1
ATOM 2345 N N . LEU A 1 285 ? 24.797 29.602 31.640 1.00 72.56 285 LEU A N 1
ATOM 2346 C CA . LEU A 1 285 ? 23.563 29.186 32.312 1.00 72.56 285 LEU A CA 1
ATOM 2347 C C . LEU A 1 285 ? 23.618 29.437 33.820 1.00 72.56 285 LEU A C 1
ATOM 2349 O O . LEU A 1 285 ? 22.635 29.894 34.403 1.00 72.56 285 LEU A O 1
ATOM 2353 N N . TYR A 1 286 ? 24.777 29.202 34.435 1.00 75.50 286 TYR A N 1
ATOM 2354 C CA . TYR A 1 286 ? 24.998 29.510 35.843 1.00 75.50 286 TYR A CA 1
ATOM 2355 C C . TYR A 1 286 ? 24.872 31.018 36.113 1.00 75.50 286 TYR A C 1
ATOM 2357 O O . TYR A 1 286 ? 24.205 31.426 37.065 1.00 75.50 286 TYR A O 1
ATOM 2365 N N . ASN A 1 287 ? 25.438 31.866 35.247 1.00 73.06 287 ASN A N 1
ATOM 2366 C CA . ASN A 1 287 ? 25.324 33.323 35.358 1.00 73.06 287 ASN A CA 1
ATOM 2367 C C . ASN A 1 287 ? 23.868 33.802 35.195 1.00 73.06 287 ASN A C 1
ATOM 2369 O O . ASN A 1 287 ? 23.376 34.584 36.006 1.00 73.06 287 ASN A O 1
ATOM 2373 N N . ILE A 1 288 ? 23.138 33.276 34.206 1.00 72.25 288 ILE A N 1
ATOM 2374 C CA . ILE A 1 288 ? 21.724 33.616 33.974 1.00 72.25 288 ILE A CA 1
ATOM 2375 C C . ILE A 1 288 ? 20.865 33.271 35.204 1.00 72.25 288 ILE A C 1
ATOM 2377 O O . ILE A 1 288 ? 20.118 34.115 35.699 1.00 72.25 288 ILE A O 1
ATOM 2381 N N . LEU A 1 289 ? 20.978 32.043 35.721 1.00 70.31 289 LEU A N 1
ATOM 2382 C CA . LEU A 1 289 ? 20.150 31.575 36.838 1.00 70.31 289 LEU A CA 1
ATOM 2383 C C . LEU A 1 289 ? 20.505 32.274 38.156 1.00 70.31 289 LEU A C 1
ATOM 2385 O O . LEU A 1 289 ? 19.604 32.693 38.886 1.00 70.31 289 LEU A O 1
ATOM 2389 N N . SER A 1 290 ? 21.797 32.472 38.433 1.00 73.31 290 SER A N 1
ATOM 2390 C CA . SER A 1 290 ? 22.253 33.163 39.647 1.00 73.31 290 SER A CA 1
ATOM 2391 C C . SER A 1 290 ? 21.861 34.644 39.665 1.00 73.31 290 SER A C 1
ATOM 2393 O O . SER A 1 290 ? 21.412 35.138 40.701 1.00 73.31 290 SER A O 1
ATOM 2395 N N . THR A 1 291 ? 21.925 35.335 38.521 1.00 70.44 291 THR A N 1
ATOM 2396 C CA . THR A 1 291 ? 21.509 36.746 38.400 1.00 70.44 291 THR A CA 1
ATOM 2397 C C . THR A 1 291 ? 19.996 36.915 38.615 1.00 70.44 291 THR A C 1
ATOM 2399 O O . THR A 1 291 ? 19.546 37.926 39.157 1.00 70.44 291 THR A O 1
ATOM 2402 N N . CYS A 1 292 ? 19.198 35.897 38.275 1.00 66.56 292 CYS A N 1
ATOM 2403 C CA . CYS A 1 292 ? 17.762 35.845 38.565 1.00 66.56 292 CYS A CA 1
ATOM 2404 C C . CYS A 1 292 ? 17.415 35.290 39.962 1.00 66.56 292 CYS A C 1
ATOM 2406 O O . CYS A 1 292 ? 16.233 35.231 40.298 1.00 66.56 292 CYS A O 1
ATOM 2408 N N . HIS A 1 293 ? 18.407 34.914 40.781 1.00 67.44 293 HIS A N 1
ATOM 2409 C CA . HIS A 1 293 ? 18.247 34.229 42.074 1.00 67.44 293 HIS A CA 1
ATOM 2410 C C . HIS A 1 293 ? 17.422 32.924 42.005 1.00 67.44 293 HIS A C 1
ATOM 2412 O O . HIS A 1 293 ? 16.641 32.626 42.909 1.00 67.44 293 HIS A O 1
ATOM 2418 N N . LEU A 1 294 ? 17.578 32.152 40.927 1.00 69.62 294 LEU A N 1
ATOM 2419 C CA . LEU A 1 294 ? 16.899 30.871 40.701 1.00 69.62 294 LEU A CA 1
ATOM 2420 C C . LEU A 1 294 ? 17.848 29.689 40.980 1.00 69.62 294 LEU A C 1
ATOM 2422 O O . LEU A 1 294 ? 19.064 29.839 40.897 1.00 69.62 294 LEU A O 1
ATOM 2426 N N . SER A 1 295 ? 17.296 28.516 41.320 1.00 64.88 295 SER A N 1
ATOM 2427 C CA . SER A 1 295 ? 18.084 27.319 41.679 1.00 64.88 295 SER A CA 1
ATOM 2428 C C . SER A 1 295 ? 19.011 26.862 40.538 1.00 64.88 295 SER A C 1
ATOM 2430 O O . SER A 1 295 ? 18.582 26.748 39.387 1.00 64.88 295 SER A O 1
ATOM 2432 N N . THR A 1 296 ? 20.271 26.568 40.881 1.00 73.94 296 THR A N 1
ATOM 2433 C CA . THR A 1 296 ? 21.304 26.001 39.992 1.00 73.94 296 THR A CA 1
ATOM 2434 C C . THR A 1 296 ? 21.556 24.511 40.236 1.00 73.94 296 THR A C 1
ATOM 2436 O O . THR A 1 296 ? 22.416 23.932 39.575 1.00 73.94 296 THR A O 1
ATOM 2439 N N . ASP A 1 297 ? 20.782 23.868 41.118 1.00 69.56 297 ASP A N 1
ATOM 2440 C CA . ASP A 1 297 ? 21.050 22.515 41.641 1.00 69.56 297 ASP A CA 1
ATOM 2441 C C . ASP A 1 297 ? 21.225 21.468 40.522 1.00 69.56 297 ASP A C 1
ATOM 2443 O O . ASP A 1 297 ? 22.090 20.594 40.583 1.00 69.56 297 ASP A O 1
ATOM 2447 N N . TYR A 1 298 ? 20.456 21.610 39.437 1.00 65.19 298 TYR A N 1
ATOM 2448 C CA . TYR A 1 298 ? 20.540 20.741 38.260 1.00 65.19 298 TYR A CA 1
ATOM 2449 C C . TYR A 1 298 ? 21.895 20.830 37.529 1.00 65.19 298 TYR A C 1
ATOM 2451 O O . TYR A 1 298 ? 22.403 19.818 37.047 1.00 65.19 298 TYR A O 1
ATOM 2459 N N . LEU A 1 299 ? 22.505 22.020 37.451 1.00 62.97 299 LEU A N 1
ATOM 2460 C CA . LEU A 1 299 ? 23.812 22.224 36.811 1.00 62.97 299 LEU A CA 1
ATOM 2461 C C . LEU A 1 299 ? 24.964 21.679 37.667 1.00 62.97 299 LEU A C 1
ATOM 2463 O O . LEU A 1 299 ? 25.955 21.194 37.110 1.00 62.97 299 LEU A O 1
ATOM 2467 N N . ASP A 1 300 ? 24.814 21.719 38.992 1.00 66.50 300 ASP A N 1
ATOM 2468 C CA . ASP A 1 300 ? 25.803 21.227 39.955 1.00 66.50 300 ASP A CA 1
ATOM 2469 C C . ASP A 1 300 ? 25.841 19.687 39.998 1.00 66.50 300 ASP A C 1
ATOM 2471 O O . ASP A 1 300 ? 26.915 19.076 40.067 1.00 66.50 300 ASP A O 1
ATOM 2475 N N . ASP A 1 301 ? 24.687 19.027 39.879 1.00 65.38 301 ASP A N 1
ATOM 2476 C CA . ASP A 1 301 ? 24.588 17.561 39.827 1.00 65.38 301 ASP A CA 1
ATOM 2477 C C . ASP A 1 301 ? 25.074 16.970 38.489 1.00 65.38 301 ASP A C 1
ATOM 2479 O O . ASP A 1 301 ? 25.663 15.880 38.445 1.00 65.38 301 ASP A O 1
ATOM 2483 N N . LEU A 1 302 ? 24.938 17.723 37.394 1.00 60.59 302 LEU A N 1
ATOM 2484 C CA . LEU A 1 302 ? 25.503 17.393 36.078 1.00 60.59 302 LEU A CA 1
ATOM 2485 C C . LEU A 1 302 ? 27.041 17.377 36.074 1.00 60.59 302 LEU A C 1
ATOM 2487 O O . LEU A 1 302 ? 27.657 16.617 35.323 1.00 60.59 302 LEU A O 1
ATOM 2491 N N . GLN A 1 303 ? 27.673 18.179 36.933 1.00 56.84 303 GLN A N 1
ATOM 2492 C CA . GLN A 1 303 ? 29.129 18.223 37.063 1.00 56.84 303 GLN A CA 1
ATOM 2493 C C . GLN A 1 303 ? 29.668 17.098 37.965 1.00 56.84 303 GLN A C 1
ATOM 2495 O O . GLN A 1 303 ? 30.750 16.569 37.703 1.00 56.84 303 GLN A O 1
ATOM 2500 N N . LYS A 1 304 ? 28.904 16.680 38.986 1.00 54.09 304 LYS A N 1
ATOM 2501 C CA . LYS A 1 304 ? 29.254 15.564 39.890 1.00 54.09 304 LYS A CA 1
ATOM 2502 C C . LYS A 1 304 ? 29.100 14.182 39.243 1.00 54.09 304 LYS A C 1
ATOM 2504 O O . LYS A 1 304 ? 29.817 13.256 39.614 1.00 54.09 304 LYS A O 1
ATOM 2509 N N . SER A 1 305 ? 28.183 14.037 38.285 1.00 49.78 305 SER A N 1
ATOM 2510 C CA . SER A 1 305 ? 27.843 12.763 37.625 1.00 49.78 305 SER A CA 1
ATOM 2511 C C . SER A 1 305 ? 28.784 12.355 36.480 1.00 49.78 305 SER A C 1
ATOM 2513 O O . SER A 1 305 ? 28.658 11.251 35.946 1.00 49.78 305 SER A O 1
ATOM 2515 N N . ARG A 1 306 ? 29.773 13.188 36.118 1.00 46.22 306 ARG A N 1
ATOM 2516 C CA . ARG A 1 306 ? 30.780 12.862 35.091 1.00 46.22 306 ARG A CA 1
ATOM 2517 C C . ARG A 1 306 ? 32.099 12.397 35.743 1.00 46.22 306 ARG A C 1
ATOM 2519 O O . ARG A 1 306 ? 32.632 13.103 36.599 1.00 46.22 306 ARG A O 1
ATOM 2526 N N . PRO A 1 307 ? 32.664 11.230 35.368 1.00 35.03 307 PRO A N 1
ATOM 2527 C CA . PRO A 1 307 ? 33.877 10.705 35.998 1.00 35.03 307 PRO A CA 1
ATOM 2528 C C . PRO A 1 307 ? 35.087 11.636 35.798 1.00 35.03 307 PRO A C 1
ATOM 2530 O O . PRO A 1 307 ? 35.286 12.206 34.724 1.00 35.03 307 PRO A O 1
ATOM 2533 N N . ARG A 1 308 ? 35.909 11.779 36.850 1.00 31.86 308 ARG A N 1
ATOM 2534 C CA . ARG A 1 308 ? 37.122 12.619 36.888 1.00 31.86 308 ARG A CA 1
ATOM 2535 C C . ARG A 1 308 ? 38.057 12.330 35.704 1.00 31.86 308 ARG A C 1
ATOM 2537 O O . ARG A 1 308 ? 38.452 11.190 35.477 1.00 31.86 308 ARG A O 1
ATOM 2544 N N . GLN A 1 309 ? 38.464 13.392 35.007 1.00 31.27 309 GLN A N 1
ATOM 2545 C CA . GLN A 1 309 ? 39.425 13.363 33.901 1.00 31.27 309 GLN A CA 1
ATOM 2546 C C . GLN A 1 309 ? 40.771 12.737 34.315 1.00 31.27 309 GLN A C 1
ATOM 2548 O O . GLN A 1 309 ? 41.422 13.204 35.253 1.00 31.27 309 GLN A O 1
ATOM 2553 N N . MET A 1 310 ? 41.242 11.736 33.562 1.00 25.73 310 MET A N 1
ATOM 2554 C CA . MET A 1 310 ? 42.663 11.375 33.548 1.00 25.73 310 MET A CA 1
ATOM 2555 C C . MET A 1 310 ? 43.447 12.452 32.786 1.00 25.73 310 MET A C 1
ATOM 2557 O O . MET A 1 310 ? 43.089 12.820 31.668 1.00 25.73 310 MET A O 1
ATOM 2561 N N . LYS A 1 311 ? 44.529 12.958 33.392 1.00 27.58 311 LYS A N 1
ATOM 2562 C CA . LYS A 1 311 ? 45.442 13.927 32.765 1.00 27.58 311 LYS A CA 1
ATOM 2563 C C . LYS A 1 311 ? 46.079 13.341 31.489 1.00 27.58 311 LYS A C 1
ATOM 2565 O O . LYS A 1 311 ? 46.418 12.156 31.478 1.00 27.58 311 LYS A O 1
ATOM 2570 N N . PRO A 1 312 ? 46.306 14.150 30.439 1.00 26.89 312 PRO A N 1
ATOM 2571 C CA . PRO A 1 312 ? 46.814 13.654 29.168 1.00 26.89 312 PRO A CA 1
ATOM 2572 C C . PRO A 1 312 ? 48.305 13.310 29.274 1.00 26.89 312 PRO A C 1
ATOM 2574 O O . PRO A 1 312 ? 49.126 14.173 29.586 1.00 26.89 312 PRO A O 1
ATOM 2577 N N . LYS A 1 313 ? 48.679 12.063 28.956 1.00 26.09 313 LYS A N 1
ATOM 2578 C CA . LYS A 1 313 ? 50.042 11.775 28.492 1.00 26.09 313 LYS A CA 1
ATOM 2579 C C . LYS A 1 313 ? 50.138 12.240 27.043 1.00 26.09 313 LYS A C 1
ATOM 2581 O O . LYS A 1 313 ? 49.357 11.814 26.196 1.00 26.09 313 LYS A O 1
ATOM 2586 N N . GLN A 1 314 ? 51.080 13.144 26.795 1.00 33.81 314 GLN A N 1
ATOM 2587 C CA . GLN A 1 314 ? 51.467 13.600 25.467 1.00 33.81 314 GLN A CA 1
ATOM 2588 C C . GLN A 1 314 ? 51.805 12.386 24.601 1.00 33.81 314 GLN A C 1
ATOM 2590 O O . GLN A 1 314 ? 52.763 11.684 24.906 1.00 33.81 314 GLN A O 1
ATOM 2595 N N . PHE A 1 315 ? 51.051 12.147 23.530 1.00 22.75 315 PHE A N 1
ATOM 2596 C CA . PHE A 1 315 ? 51.557 11.361 22.415 1.00 22.75 315 PHE A CA 1
ATOM 2597 C C . PHE A 1 315 ? 51.139 11.976 21.090 1.00 22.75 315 PHE A C 1
ATOM 2599 O O . PHE A 1 315 ? 50.017 12.433 20.877 1.00 22.75 315 PHE A O 1
ATOM 2606 N N . THR A 1 316 ? 52.159 12.064 20.258 1.00 25.94 316 THR A N 1
ATOM 2607 C CA . THR A 1 316 ? 52.289 12.837 19.045 1.00 25.94 316 THR A CA 1
ATOM 2608 C C . THR A 1 316 ? 51.493 12.233 17.898 1.00 25.94 316 THR A C 1
ATOM 2610 O O . THR A 1 316 ? 51.252 11.033 17.796 1.00 25.94 316 THR A O 1
ATOM 2613 N N . THR A 1 317 ? 51.083 13.131 17.014 1.00 31.91 317 THR A N 1
ATOM 2614 C CA . THR A 1 317 ? 50.453 12.883 15.723 1.00 31.91 317 THR A CA 1
ATOM 2615 C C . THR A 1 317 ? 51.133 11.766 14.933 1.00 31.91 317 THR A C 1
ATOM 2617 O O . THR A 1 317 ? 52.286 11.930 14.535 1.00 31.91 317 THR A O 1
ATOM 2620 N N . ARG A 1 318 ? 50.382 10.705 14.606 1.00 25.50 318 ARG A N 1
ATOM 2621 C CA . ARG A 1 318 ? 50.376 10.076 13.272 1.00 25.50 318 ARG A CA 1
ATOM 2622 C C . ARG A 1 318 ? 49.233 9.063 13.117 1.00 25.50 318 ARG A C 1
ATOM 2624 O O . ARG A 1 318 ? 49.200 8.036 13.775 1.00 25.50 318 ARG A O 1
ATOM 2631 N N . THR A 1 319 ? 48.327 9.394 12.191 1.00 28.27 319 THR A N 1
ATOM 2632 C CA . THR A 1 319 ? 47.574 8.487 11.300 1.00 28.27 319 THR A CA 1
ATOM 2633 C C . THR A 1 319 ? 46.852 7.267 11.901 1.00 28.27 319 THR A C 1
ATOM 2635 O O . THR A 1 319 ? 47.468 6.240 12.144 1.00 28.27 319 THR A O 1
ATOM 2638 N N . SER A 1 320 ? 45.512 7.282 11.914 1.00 27.84 320 SER A N 1
ATOM 2639 C CA . SER A 1 320 ? 44.720 6.448 10.985 1.00 27.84 320 SER A CA 1
ATOM 2640 C C . SER A 1 320 ? 43.216 6.750 11.093 1.00 27.84 320 SER A C 1
ATOM 2642 O O . SER A 1 320 ? 42.559 6.513 12.101 1.00 27.84 320 SER A O 1
ATOM 2644 N N . SER A 1 321 ? 42.645 7.232 9.992 1.00 33.69 321 SER A N 1
ATOM 2645 C CA . SER A 1 321 ? 41.206 7.462 9.791 1.00 33.69 321 SER A CA 1
ATOM 2646 C C . SER A 1 321 ? 40.381 6.159 9.687 1.00 33.69 321 SER A C 1
ATOM 2648 O O . SER A 1 321 ? 39.251 6.184 9.208 1.00 33.69 321 SER A O 1
ATOM 2650 N N . LYS A 1 322 ? 40.933 5.007 10.096 1.00 32.03 322 LYS A N 1
ATOM 2651 C CA . LYS A 1 322 ? 40.279 3.692 9.980 1.00 32.03 322 LYS A CA 1
ATOM 2652 C C . LYS A 1 322 ? 39.526 3.263 11.246 1.00 32.03 322 LYS A C 1
ATOM 2654 O O . LYS A 1 322 ? 38.582 2.499 11.136 1.00 32.03 322 LYS A O 1
ATOM 2659 N N . SER A 1 323 ? 39.866 3.796 12.424 1.00 34.97 323 SER A N 1
ATOM 2660 C CA . SER A 1 323 ? 39.290 3.314 13.693 1.00 34.97 323 SER A CA 1
ATOM 2661 C C . SER A 1 323 ? 37.824 3.729 13.912 1.00 34.97 323 SER A C 1
ATOM 2663 O O . SER A 1 323 ? 36.997 2.892 14.247 1.00 34.97 323 SER A O 1
ATOM 2665 N N . PHE A 1 324 ? 37.448 4.988 13.653 1.00 28.55 324 PHE A N 1
ATOM 2666 C CA . PHE A 1 324 ? 36.110 5.491 14.019 1.00 28.55 324 PHE A CA 1
ATOM 2667 C C . PHE A 1 324 ? 34.976 4.952 13.128 1.00 28.55 324 PHE A C 1
ATOM 2669 O O . PHE A 1 324 ? 33.888 4.663 13.620 1.00 28.55 324 PHE A O 1
ATOM 2676 N N . HIS A 1 325 ? 35.232 4.762 11.829 1.00 30.23 325 HIS A N 1
ATOM 2677 C CA . HIS A 1 325 ? 34.256 4.156 10.917 1.00 30.23 325 HIS A CA 1
ATOM 2678 C C . HIS A 1 325 ? 34.037 2.671 11.243 1.00 30.23 325 HIS A C 1
ATOM 2680 O O . HIS A 1 325 ? 32.898 2.211 11.263 1.00 30.23 325 HIS A O 1
ATOM 2686 N N . ASP A 1 326 ? 35.106 1.944 11.590 1.00 31.91 326 ASP A N 1
ATOM 2687 C CA . ASP A 1 326 ? 35.003 0.561 12.062 1.00 31.91 326 ASP A CA 1
ATOM 2688 C C . ASP A 1 326 ? 34.310 0.463 13.426 1.00 31.91 326 ASP A C 1
ATOM 2690 O O . ASP A 1 326 ? 33.552 -0.476 13.646 1.00 31.91 326 ASP A O 1
ATOM 2694 N N . GLN A 1 327 ? 34.525 1.419 14.336 1.00 31.84 327 GLN A N 1
ATOM 2695 C CA . GLN A 1 327 ? 33.897 1.433 15.660 1.00 31.84 327 GLN A CA 1
ATOM 2696 C C . GLN A 1 327 ? 32.391 1.717 15.572 1.00 31.84 327 GLN A C 1
ATOM 2698 O O . GLN A 1 327 ? 31.610 1.005 16.193 1.00 31.84 327 GLN A O 1
ATOM 2703 N N . TRP A 1 328 ? 31.979 2.681 14.740 1.00 32.69 328 TRP A N 1
ATOM 2704 C CA . TRP A 1 328 ? 30.570 3.029 14.540 1.00 32.69 328 TRP A CA 1
ATOM 2705 C C . TRP A 1 328 ? 29.811 1.943 13.770 1.00 32.69 328 TRP A C 1
ATOM 2707 O O . TRP A 1 328 ? 28.721 1.562 14.178 1.00 32.69 328 TRP A O 1
ATOM 2717 N N . TRP A 1 329 ? 30.396 1.344 12.721 1.00 33.12 329 TRP A N 1
ATOM 2718 C CA . TRP A 1 329 ? 29.789 0.171 12.078 1.00 33.12 329 TRP A CA 1
ATOM 2719 C C . TRP A 1 329 ? 29.805 -1.069 12.965 1.00 33.12 329 TRP A C 1
ATOM 2721 O O . TRP A 1 329 ? 28.942 -1.922 12.780 1.00 33.12 329 TRP A O 1
ATOM 2731 N N . LYS A 1 330 ? 30.758 -1.196 13.897 1.00 36.00 330 LYS A N 1
ATOM 2732 C CA . LYS A 1 330 ? 30.719 -2.225 14.941 1.00 36.00 330 LYS A CA 1
ATOM 2733 C C . LYS A 1 330 ? 29.628 -1.938 15.955 1.00 36.00 330 LYS A C 1
ATOM 2735 O O . LYS A 1 330 ? 28.982 -2.887 16.340 1.00 36.00 330 LYS A O 1
ATOM 2740 N N . GLU A 1 331 ? 29.374 -0.697 16.356 1.00 33.78 331 GLU A N 1
ATOM 2741 C CA . GLU A 1 331 ? 28.282 -0.347 17.274 1.00 33.78 331 GLU A CA 1
ATOM 2742 C C . GLU A 1 331 ? 26.910 -0.435 16.612 1.00 33.78 331 GLU A C 1
ATOM 2744 O O . GLU A 1 331 ? 26.003 -0.976 17.222 1.00 33.78 331 GLU A O 1
ATOM 2749 N N . VAL A 1 332 ? 26.746 -0.018 15.357 1.00 33.75 332 VAL A N 1
ATOM 2750 C CA . VAL A 1 332 ? 25.497 -0.194 14.598 1.00 33.75 332 VAL A CA 1
ATOM 2751 C C . VAL A 1 332 ? 25.256 -1.668 14.280 1.00 33.75 332 VAL A C 1
ATOM 2753 O O . VAL A 1 332 ? 24.134 -2.129 14.464 1.00 33.75 332 VAL A O 1
ATOM 2756 N N . ARG A 1 333 ? 26.290 -2.441 13.897 1.00 35.28 333 ARG A N 1
ATOM 2757 C CA . ARG A 1 333 ? 26.175 -3.909 13.823 1.00 35.28 333 ARG A CA 1
ATOM 2758 C C . ARG A 1 333 ? 25.874 -4.499 15.178 1.00 35.28 333 ARG A C 1
ATOM 2760 O O . ARG A 1 333 ? 24.990 -5.317 15.243 1.00 35.28 333 ARG A O 1
ATOM 2767 N N . LYS A 1 334 ? 26.511 -4.050 16.255 1.00 35.31 334 LYS A N 1
ATOM 2768 C CA . LYS A 1 334 ? 26.238 -4.533 17.607 1.00 35.31 334 LYS A CA 1
ATOM 2769 C C . LYS A 1 334 ? 24.833 -4.155 18.061 1.00 35.31 334 LYS A C 1
ATOM 2771 O O . LYS A 1 334 ? 24.217 -4.973 18.694 1.00 35.31 334 LYS A O 1
ATOM 2776 N N . THR A 1 335 ? 24.277 -3.008 17.671 1.00 37.12 335 THR A N 1
ATOM 2777 C CA . THR A 1 335 ? 22.897 -2.601 18.000 1.00 37.12 335 THR A CA 1
ATOM 2778 C C . THR A 1 335 ? 21.877 -3.347 17.141 1.00 37.12 335 THR A C 1
ATOM 2780 O O . THR A 1 335 ? 20.830 -3.729 17.639 1.00 37.12 335 THR A O 1
ATOM 2783 N N . ALA A 1 336 ? 22.173 -3.591 15.862 1.00 33.66 336 ALA A N 1
ATOM 2784 C CA . ALA A 1 336 ? 21.359 -4.432 14.988 1.00 33.66 336 ALA A CA 1
ATOM 2785 C C . ALA A 1 336 ? 21.433 -5.906 15.404 1.00 33.66 336 ALA A C 1
ATOM 2787 O O . ALA A 1 336 ? 20.398 -6.543 15.455 1.00 33.66 336 ALA A O 1
ATOM 2788 N N . GLU A 1 337 ? 22.612 -6.399 15.790 1.00 37.72 337 GLU A N 1
ATOM 2789 C CA . GLU A 1 337 ? 22.873 -7.710 16.390 1.00 37.72 337 GLU A CA 1
ATOM 2790 C C . GLU A 1 337 ? 22.333 -7.791 17.815 1.00 37.72 337 GLU A C 1
ATOM 2792 O O . GLU A 1 337 ? 22.045 -8.889 18.241 1.00 37.72 337 GLU A O 1
ATOM 2797 N N . ASP A 1 338 ? 22.201 -6.692 18.562 1.00 40.19 338 ASP A N 1
ATOM 2798 C CA . ASP A 1 338 ? 21.621 -6.644 19.910 1.00 40.19 338 ASP A CA 1
ATOM 2799 C C . ASP A 1 338 ? 20.093 -6.521 19.830 1.00 40.19 338 ASP A C 1
ATOM 2801 O O . ASP A 1 338 ? 19.408 -7.047 20.691 1.00 40.19 338 ASP A O 1
ATOM 2805 N N . ILE A 1 339 ? 19.533 -5.904 18.782 1.00 35.66 339 ILE A N 1
ATOM 2806 C CA . ILE A 1 339 ? 18.097 -5.937 18.456 1.00 35.66 339 ILE A CA 1
ATOM 2807 C C . ILE A 1 339 ? 17.729 -7.299 17.870 1.00 35.66 339 ILE A C 1
ATOM 2809 O O . ILE A 1 339 ? 16.752 -7.888 18.312 1.00 35.66 339 ILE A O 1
ATOM 2813 N N . GLU A 1 340 ? 18.521 -7.834 16.938 1.00 36.16 340 GLU A N 1
ATOM 2814 C CA . GLU A 1 340 ? 18.420 -9.221 16.489 1.00 36.16 340 GLU A CA 1
ATOM 2815 C C . GLU A 1 340 ? 18.601 -10.146 17.680 1.00 36.16 340 GLU A C 1
ATOM 2817 O O . GLU A 1 340 ? 17.741 -10.975 17.888 1.00 36.16 340 GLU A O 1
ATOM 2822 N N . ARG A 1 341 ? 19.623 -9.990 18.527 1.00 36.84 341 ARG A N 1
ATOM 2823 C CA . ARG A 1 341 ? 19.754 -10.768 19.766 1.00 36.84 341 ARG A CA 1
ATOM 2824 C C . ARG A 1 341 ? 18.591 -10.519 20.703 1.00 36.84 341 ARG A C 1
ATOM 2826 O O . ARG A 1 341 ? 18.232 -11.455 21.362 1.00 36.84 341 ARG A O 1
ATOM 2833 N N . CYS A 1 342 ? 17.961 -9.357 20.801 1.00 39.12 342 CYS A N 1
ATOM 2834 C CA . CYS A 1 342 ? 16.758 -9.197 21.629 1.00 39.12 342 CYS A CA 1
ATOM 2835 C C . CYS A 1 342 ? 15.534 -9.896 21.015 1.00 39.12 342 CYS A C 1
ATOM 2837 O O . CYS A 1 342 ? 14.704 -10.393 21.761 1.00 39.12 342 CYS A O 1
ATOM 2839 N N . ILE A 1 343 ? 15.439 -9.976 19.684 1.00 40.16 343 ILE A N 1
ATOM 2840 C CA . ILE A 1 343 ? 14.409 -10.732 18.948 1.00 40.16 343 ILE A CA 1
ATOM 2841 C C . ILE A 1 343 ? 14.690 -12.249 19.005 1.00 40.16 343 ILE A C 1
ATOM 2843 O O . ILE A 1 343 ? 13.766 -13.045 19.118 1.00 40.16 343 ILE A O 1
ATOM 2847 N N . TRP A 1 344 ? 15.960 -12.658 18.964 1.00 38.34 344 TRP A N 1
ATOM 2848 C CA . TRP A 1 344 ? 16.442 -14.042 19.046 1.00 38.34 344 TRP A CA 1
ATOM 2849 C C . TRP A 1 344 ? 16.620 -14.529 20.501 1.00 38.34 344 TRP A C 1
ATOM 2851 O O . TRP A 1 344 ? 16.621 -15.734 20.727 1.00 38.34 344 TRP A O 1
ATOM 2861 N N . ASN A 1 345 ? 16.751 -13.617 21.474 1.00 39.47 345 ASN A N 1
ATOM 2862 C CA . ASN A 1 345 ? 16.864 -13.857 22.924 1.00 39.47 345 ASN A CA 1
ATOM 2863 C C . ASN A 1 345 ? 15.596 -13.421 23.681 1.00 39.47 345 ASN A C 1
ATOM 2865 O O . ASN A 1 345 ? 15.647 -13.285 24.909 1.00 39.47 345 ASN A O 1
ATOM 2869 N N . GLU A 1 346 ? 14.456 -13.207 23.008 1.00 45.38 346 GLU A N 1
ATOM 2870 C CA . GLU A 1 346 ? 13.182 -13.376 23.713 1.00 45.38 346 GLU A CA 1
ATOM 2871 C C . GLU A 1 346 ? 13.227 -14.775 24.351 1.00 45.38 346 GLU A C 1
ATOM 2873 O O . GLU A 1 346 ? 13.653 -15.722 23.682 1.00 45.38 346 GLU A O 1
ATOM 2878 N N . PRO A 1 347 ? 12.902 -14.918 25.652 1.00 46.75 347 PRO A N 1
ATOM 2879 C CA . PRO A 1 347 ? 12.985 -16.213 26.319 1.00 46.75 347 PRO A CA 1
ATOM 2880 C C . PRO A 1 347 ? 12.198 -17.202 25.476 1.00 46.75 347 PRO A C 1
ATOM 2882 O O . PRO A 1 347 ? 11.058 -16.880 25.178 1.00 46.75 347 PRO A O 1
ATOM 2885 N N . ASP A 1 348 ? 12.808 -18.322 25.068 1.00 53.97 348 ASP A N 1
ATOM 2886 C CA . ASP A 1 348 ? 12.250 -19.289 24.112 1.00 53.97 348 ASP A CA 1
ATOM 2887 C C . ASP A 1 348 ? 10.800 -19.602 24.514 1.00 53.97 348 ASP A C 1
ATOM 2889 O O . ASP A 1 348 ? 10.526 -20.366 25.448 1.00 53.97 348 ASP A O 1
ATOM 2893 N N . VAL A 1 349 ? 9.865 -18.859 23.914 1.00 61.31 349 VAL A N 1
ATOM 2894 C CA . VAL A 1 349 ? 8.485 -18.848 24.370 1.00 61.31 349 VAL A CA 1
ATOM 2895 C C . VAL A 1 349 ? 7.927 -20.141 23.834 1.00 61.31 349 VAL A C 1
ATOM 2897 O O . VAL A 1 349 ? 7.690 -20.259 22.631 1.00 61.31 349 VAL A O 1
ATOM 2900 N N . ASP A 1 350 ? 7.750 -21.119 24.721 1.00 75.38 350 ASP A N 1
ATOM 2901 C CA . ASP A 1 350 ? 7.145 -22.383 24.344 1.00 75.38 350 ASP A CA 1
ATOM 2902 C C . ASP A 1 350 ? 5.788 -22.092 23.706 1.00 75.38 350 ASP A C 1
ATOM 2904 O O . ASP A 1 350 ? 4.847 -21.639 24.371 1.00 75.38 350 ASP A O 1
ATOM 2908 N N . PHE A 1 351 ? 5.713 -22.318 22.393 1.00 79.00 351 PHE A N 1
ATOM 2909 C CA . PHE A 1 351 ? 4.577 -21.906 21.583 1.00 79.00 351 PHE A CA 1
ATOM 2910 C C . PHE A 1 351 ? 3.266 -22.450 22.150 1.00 79.00 351 PHE A C 1
ATOM 2912 O O . PHE A 1 351 ? 2.253 -21.752 22.192 1.00 79.00 351 PHE A O 1
ATOM 2919 N N . ARG A 1 352 ? 3.305 -23.682 22.666 1.00 79.50 352 ARG A N 1
ATOM 2920 C CA . ARG A 1 352 ? 2.152 -24.340 23.271 1.00 79.50 352 ARG A CA 1
ATOM 2921 C C . ARG A 1 352 ? 1.682 -23.614 24.529 1.00 79.50 352 ARG A C 1
ATOM 2923 O O . ARG A 1 352 ? 0.497 -23.306 24.646 1.00 79.50 352 ARG A O 1
ATOM 2930 N N . SER A 1 353 ? 2.598 -23.317 25.444 1.00 80.50 353 SER A N 1
ATOM 2931 C CA . SER A 1 353 ? 2.296 -22.590 26.680 1.00 80.50 353 SER A CA 1
ATOM 2932 C C . SER A 1 353 ? 1.754 -21.184 26.400 1.00 80.50 353 SER A C 1
ATOM 2934 O O . SER A 1 353 ? 0.779 -20.751 27.019 1.00 80.50 353 SER A O 1
ATOM 2936 N N . TRP A 1 354 ? 2.331 -20.478 25.425 1.00 83.94 354 TRP A N 1
ATOM 2937 C CA . TRP A 1 354 ? 1.846 -19.158 25.024 1.00 83.94 354 TRP A CA 1
ATOM 2938 C C . TRP A 1 354 ? 0.461 -19.211 24.391 1.00 83.94 354 TRP A C 1
ATOM 2940 O O . TRP A 1 354 ? -0.394 -18.392 24.731 1.00 83.94 354 TRP A O 1
ATOM 2950 N N . LEU A 1 355 ? 0.217 -20.186 23.514 1.00 83.88 355 LEU A N 1
ATOM 2951 C CA . LEU A 1 355 ? -1.073 -20.352 22.863 1.00 83.88 355 LEU A CA 1
ATOM 2952 C C . LEU A 1 355 ? -2.172 -20.610 23.900 1.00 83.88 355 LEU A C 1
ATOM 2954 O O . LEU A 1 355 ? -3.192 -19.925 23.880 1.00 83.88 355 LEU A O 1
ATOM 2958 N N . ILE A 1 356 ? -1.942 -21.514 24.857 1.00 83.00 356 ILE A N 1
ATOM 2959 C CA . ILE A 1 356 ? -2.903 -21.815 25.932 1.00 83.00 356 ILE A CA 1
ATOM 2960 C C . ILE A 1 356 ? -3.255 -20.546 26.723 1.00 83.00 356 ILE A C 1
ATOM 2962 O O . ILE A 1 356 ? -4.430 -20.237 26.898 1.00 83.00 356 ILE A O 1
ATOM 2966 N N . ASN A 1 357 ? -2.260 -19.743 27.107 1.00 83.12 357 ASN A N 1
ATOM 2967 C CA . ASN A 1 357 ? -2.469 -18.524 27.903 1.00 83.12 357 ASN A CA 1
ATOM 2968 C C . ASN A 1 357 ? -3.209 -17.391 27.164 1.00 83.12 357 ASN A C 1
ATOM 2970 O O . ASN A 1 357 ? -3.632 -16.406 27.786 1.00 83.12 357 ASN A O 1
ATOM 2974 N N . ASN A 1 358 ? -3.328 -17.493 25.840 1.00 84.88 358 ASN A N 1
ATOM 2975 C CA . ASN A 1 358 ? -3.881 -16.449 24.982 1.00 84.88 358 ASN A CA 1
ATOM 2976 C C . ASN A 1 358 ? -5.134 -16.881 24.205 1.00 84.88 358 ASN A C 1
ATOM 2978 O O . ASN A 1 358 ? -5.853 -16.010 23.716 1.00 84.88 358 ASN A O 1
ATOM 2982 N N . THR A 1 359 ? -5.436 -18.182 24.144 1.00 86.69 359 THR A N 1
ATOM 2983 C CA . THR A 1 359 ? -6.579 -18.737 23.396 1.00 86.69 359 THR A CA 1
ATOM 2984 C C . THR A 1 359 ? -7.904 -18.172 23.902 1.00 86.69 359 THR A C 1
ATOM 2986 O O . THR A 1 359 ? -8.654 -17.596 23.117 1.00 86.69 359 THR A O 1
ATOM 2989 N N . ASP A 1 360 ? -8.161 -18.227 25.212 1.00 83.25 360 ASP A N 1
ATOM 2990 C CA . ASP A 1 360 ? -9.424 -17.737 25.787 1.00 83.25 360 ASP A CA 1
ATOM 2991 C C . ASP A 1 360 ? -9.608 -16.232 25.566 1.00 83.25 360 ASP A C 1
ATOM 2993 O O . ASP A 1 360 ? -10.692 -15.759 25.223 1.00 83.25 360 ASP A O 1
ATOM 2997 N N . LYS A 1 361 ? -8.518 -15.463 25.695 1.00 82.88 361 LYS A N 1
ATOM 2998 C CA . LYS A 1 361 ? -8.519 -14.016 25.436 1.00 82.88 361 LYS A CA 1
ATOM 2999 C C . LYS A 1 361 ? -8.828 -13.714 23.970 1.00 82.88 361 LYS A C 1
ATOM 3001 O O . LYS A 1 361 ? -9.578 -12.778 23.695 1.00 82.88 361 LYS A O 1
ATOM 3006 N N . ALA A 1 362 ? -8.252 -14.479 23.043 1.00 84.56 362 ALA A N 1
ATOM 3007 C CA . ALA A 1 362 ? -8.478 -14.325 21.612 1.00 84.56 362 ALA A CA 1
ATOM 3008 C C . ALA A 1 362 ? -9.916 -14.695 21.226 1.00 84.56 362 ALA A C 1
ATOM 3010 O O . ALA A 1 362 ? -10.582 -13.895 20.573 1.00 84.56 362 ALA A O 1
ATOM 3011 N N . LEU A 1 363 ? -10.430 -15.837 21.699 1.00 84.81 363 LEU A N 1
ATOM 3012 C CA . LEU A 1 363 ? -11.808 -16.278 21.456 1.00 84.81 363 LEU A CA 1
ATOM 3013 C C . LEU A 1 363 ? -12.832 -15.293 22.023 1.00 84.81 363 LEU A C 1
ATOM 3015 O O . LEU A 1 363 ? -13.766 -14.912 21.322 1.00 84.81 363 LEU A O 1
ATOM 3019 N N . HIS A 1 364 ? -12.625 -14.816 23.253 1.00 82.69 364 HIS A N 1
ATOM 3020 C CA . HIS A 1 364 ? -13.497 -13.810 23.852 1.00 82.69 364 HIS A CA 1
ATOM 3021 C C . HIS A 1 364 ? -13.517 -12.517 23.023 1.00 82.69 364 HIS A C 1
ATOM 3023 O O . HIS A 1 364 ? -14.583 -11.984 22.726 1.00 82.69 364 HIS A O 1
ATOM 3029 N N . ARG A 1 365 ? -12.351 -12.006 22.601 1.00 81.94 365 ARG A N 1
ATOM 3030 C CA . ARG A 1 365 ? -12.278 -10.817 21.730 1.00 81.94 365 ARG A CA 1
ATOM 3031 C C . ARG A 1 365 ? -12.932 -11.054 20.371 1.00 81.94 365 ARG A C 1
ATOM 3033 O O . ARG A 1 365 ? -13.645 -10.179 19.890 1.00 81.94 365 ARG A O 1
ATOM 3040 N N . LEU A 1 366 ? -12.738 -12.236 19.786 1.00 83.38 366 LEU A N 1
ATOM 3041 C CA . LEU A 1 366 ? -13.350 -12.618 18.518 1.00 83.38 366 LEU A CA 1
ATOM 3042 C C . LEU A 1 366 ? -14.881 -12.600 18.626 1.00 83.38 366 LEU A C 1
ATOM 3044 O O . LEU A 1 366 ? -15.540 -12.003 17.777 1.00 83.38 366 LEU A O 1
ATOM 3048 N N . GLN A 1 367 ? -15.431 -13.169 19.703 1.00 84.38 367 GLN A N 1
ATOM 3049 C CA . GLN A 1 367 ? -16.867 -13.175 19.983 1.00 84.38 367 GLN A CA 1
ATOM 3050 C C . GLN A 1 367 ? -17.409 -11.759 20.229 1.00 84.38 367 GLN A C 1
ATOM 3052 O O . GLN A 1 367 ? -18.453 -11.395 19.695 1.00 84.38 367 GLN A O 1
ATOM 3057 N N . MET A 1 368 ? -16.686 -10.921 20.977 1.00 81.06 368 MET A N 1
ATOM 3058 C CA . MET A 1 368 ? -17.087 -9.527 21.223 1.00 81.06 368 MET A CA 1
ATOM 3059 C C . MET A 1 368 ? -17.076 -8.677 19.946 1.00 81.06 368 MET A C 1
ATOM 3061 O O . MET A 1 368 ? -17.914 -7.792 19.780 1.00 81.06 368 MET A O 1
ATOM 3065 N N . CYS A 1 369 ? -16.147 -8.939 19.025 1.00 80.50 369 CYS A N 1
ATOM 3066 C CA . CYS A 1 369 ? -16.078 -8.243 17.743 1.00 80.50 369 CYS A CA 1
ATOM 3067 C C . CYS A 1 369 ? -17.005 -8.835 16.673 1.00 80.50 369 CYS A C 1
ATOM 3069 O O . CYS A 1 369 ? -17.169 -8.211 15.624 1.00 80.50 369 CYS A O 1
ATOM 3071 N N . GLN A 1 370 ? -17.627 -9.992 16.911 1.00 82.62 370 GLN A N 1
ATOM 3072 C CA . GLN A 1 370 ? -18.467 -10.676 15.929 1.00 82.62 370 GLN A CA 1
ATOM 3073 C C . GLN A 1 370 ? -19.646 -9.816 15.429 1.00 82.62 370 GLN A C 1
ATOM 3075 O O . GLN A 1 370 ? -19.744 -9.656 14.211 1.00 82.62 370 GLN A O 1
ATOM 3080 N N . PRO A 1 371 ? -20.449 -9.142 16.284 1.00 84.25 371 PRO A N 1
ATOM 3081 C CA . PRO A 1 371 ? -21.541 -8.285 15.809 1.00 84.25 371 PRO A CA 1
ATOM 3082 C C . PRO A 1 371 ? -21.046 -7.121 14.944 1.00 84.25 371 PRO A C 1
ATOM 3084 O O . PRO A 1 371 ? -21.679 -6.731 13.967 1.00 84.25 371 PRO A O 1
ATOM 3087 N N . LEU A 1 372 ? -19.875 -6.566 15.280 1.00 82.69 372 LEU A N 1
ATOM 3088 C CA . LEU A 1 372 ? -19.259 -5.491 14.507 1.00 82.69 372 LEU A CA 1
ATOM 3089 C C . LEU A 1 372 ? -18.799 -5.986 13.129 1.00 82.69 372 LEU A C 1
ATOM 3091 O O . LEU A 1 372 ? -18.954 -5.261 12.145 1.00 82.69 372 LEU A O 1
ATOM 3095 N N . ARG A 1 373 ? -18.235 -7.198 13.047 1.00 81.31 373 ARG A N 1
ATOM 3096 C CA . ARG A 1 373 ? -17.835 -7.819 11.775 1.00 81.31 373 ARG A CA 1
ATOM 3097 C C . ARG A 1 373 ? -19.048 -8.109 10.902 1.00 81.31 373 ARG A C 1
ATOM 3099 O O . ARG A 1 373 ? -19.037 -7.724 9.740 1.00 81.31 373 ARG A O 1
ATOM 3106 N N . GLU A 1 374 ? -20.079 -8.727 11.471 1.00 86.44 374 GLU A N 1
ATOM 3107 C CA . GLU A 1 374 ? -21.334 -9.035 10.779 1.00 86.44 374 GLU A CA 1
ATOM 3108 C C . GLU A 1 374 ? -21.988 -7.762 10.238 1.00 86.44 374 GLU A C 1
ATOM 3110 O O . GLU A 1 374 ? -22.352 -7.717 9.068 1.00 86.44 374 GLU A O 1
ATOM 3115 N N . GLU A 1 375 ? -22.042 -6.689 11.030 1.00 86.31 375 GLU A N 1
ATOM 3116 C CA . GLU A 1 375 ? -22.573 -5.400 10.579 1.00 86.31 375 GLU A CA 1
ATOM 3117 C C . GLU A 1 375 ? -21.714 -4.753 9.483 1.00 86.31 375 GLU A C 1
ATOM 3119 O O . GLU A 1 375 ? -22.240 -4.202 8.519 1.00 86.31 375 GLU A O 1
ATOM 3124 N N . THR A 1 376 ? -20.386 -4.811 9.610 1.00 87.31 376 THR A N 1
ATOM 3125 C CA . THR A 1 376 ? -19.467 -4.272 8.593 1.00 87.31 376 THR A CA 1
ATOM 3126 C C . THR A 1 376 ? -19.623 -5.025 7.274 1.00 87.31 376 THR A C 1
ATOM 3128 O O . THR A 1 376 ? -19.688 -4.412 6.211 1.00 87.31 376 THR A O 1
ATOM 3131 N N . GLU A 1 377 ? -19.732 -6.349 7.346 1.00 89.38 377 GLU A N 1
ATOM 3132 C CA . GLU A 1 377 ? -19.922 -7.225 6.197 1.00 89.38 377 GLU A CA 1
ATOM 3133 C C . GLU A 1 377 ? -21.307 -7.046 5.565 1.00 89.38 377 GLU A C 1
ATOM 3135 O O . GLU A 1 377 ? -21.428 -6.981 4.342 1.00 89.38 377 GLU A O 1
ATOM 3140 N N . ARG A 1 378 ? -22.347 -6.879 6.388 1.00 92.31 378 ARG A N 1
ATOM 3141 C CA . ARG A 1 378 ? -23.702 -6.542 5.944 1.00 92.31 378 ARG A CA 1
ATOM 3142 C C . ARG A 1 378 ? -23.710 -5.229 5.168 1.00 92.31 378 ARG A C 1
ATOM 3144 O O . ARG A 1 378 ? -24.170 -5.217 4.032 1.00 92.31 378 ARG A O 1
ATOM 3151 N N . LEU A 1 379 ? -23.141 -4.159 5.734 1.00 90.31 379 LEU A N 1
ATOM 3152 C CA . LEU A 1 379 ? -23.035 -2.851 5.072 1.00 90.31 379 LEU A CA 1
ATOM 3153 C C . LEU A 1 379 ? -22.233 -2.931 3.770 1.00 90.31 379 LEU A C 1
ATOM 3155 O O . LEU A 1 379 ? -22.606 -2.316 2.773 1.00 90.31 379 LEU A O 1
ATOM 3159 N N . ARG A 1 380 ? -21.138 -3.698 3.763 1.00 93.25 380 ARG A N 1
ATOM 3160 C CA . ARG A 1 380 ? -20.321 -3.929 2.569 1.00 93.25 380 ARG A CA 1
ATOM 3161 C C . ARG A 1 380 ? -21.135 -4.578 1.451 1.00 93.25 380 ARG A C 1
ATOM 3163 O O . ARG A 1 380 ? -21.112 -4.086 0.325 1.00 93.25 380 ARG A O 1
ATOM 3170 N N . ASN A 1 381 ? -21.845 -5.661 1.761 1.00 91.75 381 ASN A N 1
ATOM 3171 C CA . ASN A 1 381 ? -22.639 -6.401 0.783 1.00 91.75 381 ASN A CA 1
ATOM 3172 C C . ASN A 1 381 ? -23.851 -5.596 0.306 1.00 91.75 381 ASN A C 1
ATOM 3174 O O . ASN A 1 381 ? -24.089 -5.545 -0.895 1.00 91.75 381 ASN A O 1
ATOM 3178 N N . GLU A 1 382 ? -24.534 -4.888 1.210 1.00 91.75 382 GLU A N 1
ATOM 3179 C CA . GLU A 1 382 ? -25.638 -3.982 0.876 1.00 91.75 382 GLU A CA 1
ATOM 3180 C C . GLU A 1 382 ? -25.186 -2.915 -0.133 1.00 91.75 382 GLU A C 1
ATOM 3182 O O . GLU A 1 382 ? -25.767 -2.783 -1.207 1.00 91.75 382 GLU A O 1
ATOM 3187 N N . LEU A 1 383 ? -24.093 -2.201 0.154 1.00 90.12 383 LEU A N 1
ATOM 3188 C CA . LEU A 1 383 ? -23.558 -1.175 -0.748 1.00 90.12 383 LEU A CA 1
ATOM 3189 C C . LEU A 1 383 ? -23.088 -1.756 -2.085 1.00 90.12 383 LEU A C 1
ATOM 3191 O O . LEU A 1 383 ? -23.263 -1.124 -3.129 1.00 90.12 383 LEU A O 1
ATOM 3195 N N . ARG A 1 384 ? -22.498 -2.956 -2.066 1.00 93.31 384 ARG A N 1
ATOM 3196 C CA . ARG A 1 384 ? -22.055 -3.646 -3.279 1.00 93.31 384 ARG A CA 1
ATOM 3197 C C . ARG A 1 384 ? -23.237 -4.010 -4.176 1.00 93.31 384 ARG A C 1
ATOM 3199 O O . ARG A 1 384 ? -23.169 -3.776 -5.379 1.00 93.31 384 ARG A O 1
ATOM 3206 N N . GLU A 1 385 ? -24.303 -4.558 -3.601 1.00 90.81 385 GLU A N 1
ATOM 3207 C CA . GLU A 1 385 ? -25.489 -5.007 -4.334 1.00 90.81 385 GLU A CA 1
ATOM 3208 C C . GLU A 1 385 ? -26.326 -3.833 -4.845 1.00 90.81 385 GLU A C 1
ATOM 3210 O O . GLU A 1 385 ? -26.642 -3.785 -6.032 1.00 90.81 385 GLU A O 1
ATOM 3215 N N . VAL A 1 386 ? -26.613 -2.842 -3.993 1.00 87.38 386 VAL A N 1
ATOM 3216 C CA . VAL A 1 386 ? -27.448 -1.682 -4.351 1.00 87.38 386 VAL A CA 1
ATOM 3217 C C . VAL A 1 386 ? -26.802 -0.837 -5.454 1.00 87.38 386 VAL A C 1
ATOM 3219 O O . VAL A 1 386 ? -27.497 -0.326 -6.334 1.00 87.38 386 VAL A O 1
ATOM 3222 N N . HIS A 1 387 ? -25.474 -0.700 -5.443 1.00 85.38 387 HIS A N 1
ATOM 3223 C CA . HIS A 1 387 ? -24.744 0.122 -6.416 1.00 85.38 387 HIS A CA 1
ATOM 3224 C C . HIS A 1 387 ? -24.036 -0.687 -7.505 1.00 85.38 387 HIS A C 1
ATOM 3226 O O . HIS A 1 387 ? -23.307 -0.112 -8.315 1.00 85.38 387 HIS A O 1
ATOM 3232 N N . PHE A 1 388 ? -24.275 -2.002 -7.566 1.00 88.38 388 PHE A N 1
ATOM 3233 C CA . PHE A 1 388 ? -23.680 -2.911 -8.550 1.00 88.38 388 PHE A CA 1
ATOM 3234 C C . PHE A 1 388 ? -22.148 -2.786 -8.631 1.00 88.38 388 PHE A C 1
ATOM 3236 O O . PHE A 1 388 ? -21.569 -2.797 -9.722 1.00 88.38 388 PHE A O 1
ATOM 3243 N N . LEU A 1 389 ? -21.484 -2.622 -7.486 1.00 91.19 389 LEU A N 1
ATOM 3244 C CA . LEU A 1 389 ? -20.024 -2.588 -7.409 1.00 91.19 389 LEU A CA 1
ATOM 3245 C C . LEU A 1 389 ? -19.469 -4.003 -7.594 1.00 91.19 389 LEU A C 1
ATOM 3247 O O . LEU A 1 389 ? -20.097 -4.985 -7.200 1.00 91.19 389 LEU A O 1
ATOM 3251 N N . LYS A 1 390 ? -18.267 -4.116 -8.163 1.00 91.19 390 LYS A N 1
ATOM 3252 C CA . LYS A 1 390 ? -17.578 -5.408 -8.296 1.00 91.19 390 LYS A CA 1
ATOM 3253 C C . LYS A 1 390 ? -17.144 -5.934 -6.930 1.00 91.19 390 LYS A C 1
ATOM 3255 O O . LYS A 1 390 ? -17.379 -7.097 -6.619 1.00 91.19 390 LYS A O 1
ATOM 3260 N N . ASP A 1 391 ? -16.513 -5.077 -6.133 1.00 91.62 391 ASP A N 1
ATOM 3261 C CA . ASP A 1 391 ? -16.108 -5.383 -4.762 1.00 91.62 391 ASP A CA 1
ATOM 3262 C C . ASP A 1 391 ? -15.821 -4.095 -3.971 1.00 91.62 391 ASP A C 1
ATOM 3264 O O . ASP A 1 391 ? -15.653 -3.022 -4.560 1.00 91.62 391 ASP A O 1
ATOM 3268 N N . ILE A 1 392 ? -15.751 -4.205 -2.643 1.00 91.56 392 ILE A N 1
ATOM 3269 C CA . ILE A 1 392 ? -15.290 -3.142 -1.745 1.00 91.56 392 ILE A CA 1
ATOM 3270 C C . ILE A 1 392 ? -14.166 -3.696 -0.866 1.00 91.56 392 ILE A C 1
ATOM 3272 O O . ILE A 1 392 ? -14.380 -4.585 -0.037 1.00 91.56 392 ILE A O 1
ATOM 3276 N N . VAL A 1 393 ? -12.968 -3.140 -1.029 1.00 87.12 393 VAL A N 1
ATOM 3277 C CA . VAL A 1 393 ? -11.733 -3.613 -0.401 1.00 87.12 393 VAL A CA 1
ATOM 3278 C C . VAL A 1 393 ? -11.247 -2.613 0.645 1.00 87.12 393 VAL A C 1
ATOM 3280 O O . VAL A 1 393 ? -11.285 -1.397 0.450 1.00 87.12 393 VAL A O 1
ATOM 3283 N N . TRP A 1 394 ? -10.757 -3.139 1.764 1.00 84.81 394 TRP A N 1
ATOM 3284 C CA . TRP A 1 394 ? -10.135 -2.366 2.833 1.00 84.81 394 TRP A CA 1
ATOM 3285 C C . TRP A 1 394 ? -8.609 -2.472 2.754 1.00 84.81 394 TRP A C 1
ATOM 3287 O O . TRP A 1 394 ? -8.072 -3.568 2.891 1.00 84.81 394 TRP A O 1
ATOM 3297 N N . ASN A 1 395 ? -7.911 -1.349 2.552 1.00 74.56 395 ASN A N 1
ATOM 3298 C CA . ASN A 1 395 ? -6.451 -1.303 2.408 1.00 74.56 395 ASN A CA 1
ATOM 3299 C C . ASN A 1 395 ? -5.807 -0.150 3.210 1.00 74.56 395 ASN A C 1
ATOM 3301 O O . ASN A 1 395 ? -4.909 0.541 2.726 1.00 74.56 395 ASN A O 1
ATOM 3305 N N . CYS A 1 396 ? -6.276 0.106 4.439 1.00 62.22 396 CYS A N 1
ATOM 3306 C CA . CYS A 1 396 ? -5.756 1.220 5.250 1.00 62.22 396 CYS A CA 1
ATOM 3307 C C . CYS A 1 396 ? -4.894 0.804 6.453 1.00 62.22 396 CYS A C 1
ATOM 3309 O O . CYS A 1 396 ? -4.355 1.674 7.131 1.00 62.22 396 CYS A O 1
ATOM 3311 N N . GLY A 1 397 ? -4.723 -0.489 6.745 1.00 61.22 397 GLY A N 1
ATOM 3312 C CA . GLY A 1 397 ? -3.948 -0.958 7.909 1.00 61.22 397 GLY A CA 1
ATOM 3313 C C . GLY A 1 397 ? -4.546 -0.591 9.280 1.00 61.22 397 GLY A C 1
ATOM 3314 O O . GLY A 1 397 ? -3.923 -0.853 10.305 1.00 61.22 397 GLY A O 1
ATOM 3315 N N . TRP A 1 398 ? -5.744 0.003 9.312 1.00 65.25 398 TRP A N 1
ATOM 3316 C CA . TRP A 1 398 ? -6.507 0.275 10.532 1.00 65.25 398 TRP A CA 1
ATOM 3317 C C . TRP A 1 398 ? -7.533 -0.837 10.797 1.00 65.25 398 TRP A C 1
ATOM 3319 O O . TRP A 1 398 ? -7.887 -1.604 9.899 1.00 65.25 398 TRP A O 1
ATOM 3329 N N . GLY A 1 399 ? -8.024 -0.918 12.036 1.00 65.69 399 GLY A N 1
ATOM 3330 C CA . GLY A 1 399 ? -8.981 -1.943 12.460 1.00 65.69 399 GLY A CA 1
ATOM 3331 C C . GLY A 1 399 ? -10.374 -1.816 11.824 1.00 65.69 399 GLY A C 1
ATOM 3332 O O . GLY A 1 399 ? -10.737 -0.791 11.244 1.00 65.69 399 GLY A O 1
ATOM 3333 N N . ILE A 1 400 ? -11.189 -2.860 11.993 1.00 73.81 400 ILE A N 1
ATOM 3334 C CA . ILE A 1 400 ? -12.527 -3.004 11.388 1.00 73.81 400 ILE A CA 1
ATOM 3335 C C . ILE A 1 400 ? -13.525 -1.888 11.756 1.00 73.81 400 ILE A C 1
ATOM 3337 O O . ILE A 1 400 ? -14.439 -1.586 10.992 1.00 73.81 400 ILE A O 1
ATOM 3341 N N . THR A 1 401 ? -13.320 -1.211 12.888 1.00 75.50 401 THR A N 1
ATOM 3342 C CA . THR A 1 401 ? -14.092 -0.027 13.300 1.00 75.50 401 THR A CA 1
ATOM 3343 C C . THR A 1 401 ? -13.964 1.129 12.307 1.00 75.50 401 THR A C 1
ATOM 3345 O O . THR A 1 401 ? -14.967 1.749 11.951 1.00 75.50 401 THR A O 1
ATOM 3348 N N . HIS A 1 402 ? -12.748 1.397 11.824 1.00 76.56 402 HIS A N 1
ATOM 3349 C CA . HIS A 1 402 ? -12.487 2.447 10.839 1.00 76.56 402 HIS A CA 1
ATOM 3350 C C . HIS A 1 402 ? -13.084 2.086 9.484 1.00 76.56 402 HIS A C 1
ATOM 3352 O O . HIS A 1 402 ? -13.680 2.943 8.830 1.00 76.56 402 HIS A O 1
ATOM 3358 N N . PHE A 1 403 ? -12.998 0.810 9.101 1.00 83.62 403 PHE A N 1
ATOM 3359 C CA . PHE A 1 403 ? -13.613 0.334 7.870 1.00 83.62 403 PHE A CA 1
ATOM 3360 C C . PHE A 1 403 ? -15.132 0.543 7.887 1.00 83.62 403 PHE A C 1
ATOM 3362 O O . PHE A 1 403 ? -15.681 1.145 6.963 1.00 83.62 403 PHE A O 1
ATOM 3369 N N . ARG A 1 404 ? -15.807 0.170 8.985 1.00 83.44 404 ARG A N 1
ATOM 3370 C CA . ARG A 1 404 ? -17.239 0.451 9.175 1.00 83.44 404 ARG A CA 1
ATOM 3371 C C . ARG A 1 404 ? -17.553 1.942 9.065 1.00 83.44 404 ARG A C 1
ATOM 3373 O O . ARG A 1 404 ? -18.516 2.313 8.398 1.00 83.44 404 ARG A O 1
ATOM 3380 N N . GLY A 1 405 ? -16.753 2.802 9.695 1.00 85.12 405 GLY A N 1
ATOM 3381 C CA . GLY A 1 405 ? -16.930 4.255 9.616 1.00 85.12 405 GLY A CA 1
ATOM 3382 C C . GLY A 1 405 ? -16.824 4.798 8.184 1.00 85.12 405 GLY A C 1
ATOM 3383 O O . GLY A 1 405 ? -17.605 5.673 7.794 1.00 85.12 405 GLY A O 1
ATOM 3384 N N . CYS A 1 406 ? -15.912 4.241 7.383 1.00 87.69 406 CYS A N 1
ATOM 3385 C CA . CYS A 1 406 ? -15.766 4.571 5.965 1.00 87.69 406 CYS A CA 1
ATOM 3386 C C . CYS A 1 406 ? -16.982 4.109 5.152 1.00 87.69 406 CYS A C 1
ATOM 3388 O O . CYS A 1 406 ? -17.552 4.914 4.417 1.00 87.69 406 CYS A O 1
ATOM 3390 N N . LEU A 1 407 ? -17.450 2.871 5.356 1.00 89.81 407 LEU A N 1
ATOM 3391 C CA . LEU A 1 407 ? -18.657 2.344 4.705 1.00 89.81 407 LEU A CA 1
ATOM 3392 C C . LEU A 1 407 ? -19.890 3.195 5.017 1.00 89.81 407 LEU A C 1
ATOM 3394 O O . LEU A 1 407 ? -20.614 3.588 4.110 1.00 89.81 407 LEU A O 1
ATOM 3398 N N . GLN A 1 408 ? -20.102 3.560 6.282 1.00 89.38 408 GLN A N 1
ATOM 3399 C CA . GLN A 1 408 ? -21.218 4.424 6.676 1.00 89.38 408 GLN A CA 1
ATOM 3400 C C . GLN A 1 408 ? -21.093 5.843 6.110 1.00 89.38 408 GLN A C 1
ATOM 3402 O O . GLN A 1 408 ? -22.092 6.512 5.844 1.00 89.38 408 GLN A O 1
ATOM 3407 N N . SER A 1 409 ? -19.871 6.357 5.973 1.00 89.19 409 SER A N 1
ATOM 3408 C CA . SER A 1 409 ? -19.640 7.660 5.346 1.00 89.19 409 SER A CA 1
ATOM 3409 C C . SER A 1 409 ? -19.929 7.619 3.852 1.00 89.19 409 SER A C 1
ATOM 3411 O O . SER A 1 409 ? -20.547 8.548 3.338 1.00 89.19 409 SER A O 1
ATOM 3413 N N . PHE A 1 410 ? -19.549 6.532 3.185 1.00 90.56 410 PHE A N 1
ATOM 3414 C CA . PHE A 1 410 ? -19.862 6.295 1.785 1.00 90.56 410 PHE A CA 1
ATOM 3415 C C . PHE A 1 410 ? -21.367 6.088 1.574 1.00 90.56 410 PHE A C 1
ATOM 3417 O O . PHE A 1 410 ? -21.944 6.742 0.718 1.00 90.56 410 PHE A O 1
ATOM 3424 N N . GLN A 1 411 ? -22.048 5.309 2.419 1.00 90.19 411 GLN A N 1
ATOM 3425 C CA . GLN A 1 411 ? -23.506 5.139 2.365 1.00 90.19 411 GLN A CA 1
ATOM 3426 C C . GLN A 1 411 ? -24.243 6.485 2.409 1.00 90.19 411 GLN A C 1
ATOM 3428 O O . GLN A 1 411 ? -25.121 6.740 1.587 1.00 90.19 411 GLN A O 1
ATOM 3433 N N . ARG A 1 412 ? -23.848 7.386 3.320 1.00 88.75 412 ARG A N 1
ATOM 3434 C CA . ARG A 1 412 ? -24.418 8.743 3.390 1.00 88.75 412 ARG A CA 1
ATOM 3435 C C . ARG A 1 412 ? -24.130 9.560 2.134 1.00 88.75 412 ARG A C 1
ATOM 3437 O O . ARG A 1 412 ? -25.006 10.288 1.681 1.00 88.75 412 ARG A O 1
ATOM 3444 N N . LEU A 1 413 ? -22.927 9.435 1.574 1.00 88.69 413 LEU A N 1
ATOM 3445 C CA . LEU A 1 413 ? -22.556 10.110 0.331 1.00 88.69 413 LEU A CA 1
ATOM 3446 C C . LEU A 1 413 ? -23.474 9.693 -0.818 1.00 88.69 413 LEU A C 1
ATOM 3448 O O . LEU A 1 413 ? -23.980 10.540 -1.551 1.00 88.69 413 LEU A O 1
ATOM 3452 N N . VAL A 1 414 ? -23.732 8.391 -0.932 1.00 88.44 414 VAL A N 1
ATOM 3453 C CA . VAL A 1 414 ? -24.590 7.860 -1.987 1.00 88.44 414 VAL A CA 1
ATOM 3454 C C . VAL A 1 414 ? -26.054 8.262 -1.791 1.00 88.44 414 VAL A C 1
ATOM 3456 O O . VAL A 1 414 ? -26.721 8.612 -2.760 1.00 88.44 414 VAL A O 1
ATOM 3459 N N . GLN A 1 415 ? -26.544 8.288 -0.549 1.00 87.75 415 GLN A N 1
ATOM 3460 C CA . GLN A 1 415 ? -27.892 8.781 -0.238 1.00 87.75 415 GLN A CA 1
ATOM 3461 C C . GLN A 1 415 ? -28.073 10.260 -0.609 1.00 87.75 415 GLN A C 1
ATOM 3463 O O . GLN A 1 415 ? -29.143 10.649 -1.069 1.00 87.75 415 GLN A O 1
ATOM 3468 N N . GLN A 1 416 ? -27.038 11.081 -0.420 1.00 87.81 416 GLN A N 1
ATOM 3469 C CA . GLN A 1 416 ? -27.074 12.511 -0.737 1.00 87.81 416 GLN A CA 1
ATOM 3470 C C . GLN A 1 416 ? -26.939 12.791 -2.241 1.00 87.81 416 GLN A C 1
ATOM 3472 O O . GLN A 1 416 ? -27.550 13.735 -2.739 1.00 87.81 416 GLN A O 1
ATOM 3477 N N . HIS A 1 417 ? -26.169 11.978 -2.970 1.00 86.94 417 HIS A N 1
ATOM 3478 C CA . HIS A 1 417 ? -25.849 12.210 -4.383 1.00 86.94 417 HIS A CA 1
ATOM 3479 C C . HIS A 1 417 ? -26.066 10.967 -5.269 1.00 86.94 417 HIS A C 1
ATOM 3481 O O . HIS A 1 417 ? -25.137 10.531 -5.951 1.00 86.94 417 HIS A O 1
ATOM 3487 N N . PRO A 1 418 ? -27.284 10.399 -5.338 1.00 84.75 418 PRO A N 1
ATOM 3488 C CA . PRO A 1 418 ? -27.527 9.117 -6.008 1.00 84.75 418 PRO A CA 1
ATOM 3489 C C . PRO A 1 418 ? -27.210 9.133 -7.512 1.00 84.75 418 PRO A C 1
ATOM 3491 O O . PRO A 1 418 ? -26.718 8.144 -8.052 1.00 84.75 418 PRO A O 1
ATOM 3494 N N . SER A 1 419 ? -27.435 10.259 -8.197 1.00 83.00 419 SER A N 1
ATOM 3495 C CA . SER A 1 419 ? -27.157 10.404 -9.634 1.00 83.00 419 SER A CA 1
ATOM 3496 C C . SER A 1 419 ? -25.664 10.443 -9.970 1.00 83.00 419 SER A C 1
ATOM 3498 O O . SER A 1 419 ? -25.275 10.057 -11.068 1.00 83.00 419 SER A O 1
ATOM 3500 N N . GLN A 1 420 ? -24.817 10.873 -9.033 1.00 82.50 420 GLN A N 1
ATOM 3501 C CA . GLN A 1 420 ? -23.379 11.052 -9.262 1.00 82.50 420 GLN A CA 1
ATOM 3502 C C . GLN A 1 420 ? -22.575 9.767 -9.025 1.00 82.50 420 GLN A C 1
ATOM 3504 O O . GLN A 1 420 ? -21.402 9.706 -9.369 1.00 82.50 420 GLN A O 1
ATOM 3509 N N . ILE A 1 421 ? -23.202 8.735 -8.457 1.00 85.19 421 ILE A N 1
ATOM 3510 C CA . ILE A 1 421 ? -22.572 7.452 -8.113 1.00 85.19 421 ILE A CA 1
ATOM 3511 C C . ILE A 1 421 ? -22.642 6.438 -9.265 1.00 85.19 421 ILE A C 1
ATOM 3513 O O . ILE A 1 421 ? -21.922 5.441 -9.260 1.00 85.19 421 ILE A O 1
ATOM 3517 N N . LEU A 1 422 ? -23.453 6.712 -10.292 1.00 83.75 422 LEU A N 1
ATOM 3518 C CA . LEU A 1 422 ? -23.602 5.862 -11.479 1.00 83.75 422 LEU A CA 1
ATOM 3519 C C . LEU A 1 422 ? -22.269 5.414 -12.122 1.00 83.75 422 LEU A C 1
ATOM 3521 O O . LEU A 1 422 ? -22.187 4.235 -12.481 1.00 83.75 422 LEU A O 1
ATOM 3525 N N . PRO A 1 423 ? -21.210 6.253 -12.210 1.00 85.81 423 PRO A N 1
ATOM 3526 C CA . PRO A 1 423 ? -19.922 5.847 -12.788 1.00 85.81 423 PRO A CA 1
ATOM 3527 C C . PRO A 1 423 ? -19.206 4.707 -12.043 1.00 85.81 423 PRO A C 1
ATOM 3529 O O . PRO A 1 423 ? -18.290 4.090 -12.593 1.00 85.81 423 PRO A O 1
ATOM 3532 N N . LEU A 1 424 ? -19.607 4.402 -10.801 1.00 85.62 424 LEU A N 1
ATOM 3533 C CA . LEU A 1 424 ? -19.013 3.330 -9.995 1.00 85.62 424 LEU A CA 1
ATOM 3534 C C . LEU A 1 424 ? -19.484 1.927 -10.385 1.00 85.62 424 LEU A C 1
ATOM 3536 O O . LEU A 1 424 ? -18.858 0.940 -9.990 1.00 85.62 424 LEU A O 1
ATOM 3540 N N . LYS A 1 425 ? -20.567 1.818 -11.159 1.00 88.12 425 LYS A N 1
ATOM 3541 C CA . LYS A 1 425 ? -21.157 0.533 -11.538 1.00 88.12 425 LYS A CA 1
ATOM 3542 C C . LYS A 1 425 ? -20.119 -0.380 -12.205 1.00 88.12 425 LYS A C 1
ATOM 3544 O O . LYS A 1 425 ? -19.477 -0.009 -13.183 1.00 88.12 425 LYS A O 1
ATOM 3549 N N . GLY A 1 426 ? -19.975 -1.596 -11.681 1.00 87.62 426 GLY A N 1
ATOM 3550 C CA . GLY A 1 426 ? -19.048 -2.615 -12.178 1.00 87.62 426 GLY A CA 1
ATOM 3551 C C . GLY A 1 426 ? -17.581 -2.425 -11.772 1.00 87.62 426 GLY A C 1
ATOM 3552 O O . GLY A 1 426 ? -16.731 -3.185 -12.238 1.00 87.62 426 GLY A O 1
ATOM 3553 N N . ARG A 1 427 ? -17.261 -1.452 -10.907 1.00 90.56 427 ARG A N 1
ATOM 3554 C CA . ARG A 1 427 ? -15.886 -1.169 -10.457 1.00 90.56 427 ARG A CA 1
ATOM 3555 C C . ARG A 1 427 ? -15.637 -1.642 -9.027 1.00 90.56 427 ARG A C 1
ATOM 3557 O O . ARG A 1 427 ? -16.572 -1.838 -8.253 1.00 90.56 427 ARG A O 1
ATOM 3564 N N . THR A 1 428 ? -14.365 -1.832 -8.684 1.00 93.00 428 THR A N 1
ATOM 3565 C CA . THR A 1 428 ? -13.937 -2.131 -7.311 1.00 93.00 428 THR A CA 1
ATOM 3566 C C . THR A 1 428 ? -13.618 -0.832 -6.582 1.00 93.00 428 THR A C 1
ATOM 3568 O O . THR A 1 428 ? -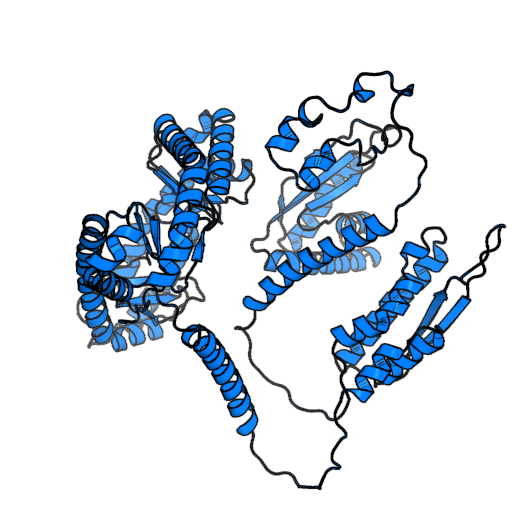12.805 -0.037 -7.062 1.00 93.00 428 THR A O 1
ATOM 3571 N N . LEU A 1 429 ? -14.232 -0.641 -5.418 1.00 93.06 429 LEU A N 1
ATOM 3572 C CA . LEU A 1 429 ? -13.937 0.462 -4.514 1.00 93.06 429 LEU A CA 1
ATOM 3573 C C . LEU A 1 429 ? -12.890 0.015 -3.493 1.00 93.06 429 LEU A C 1
ATOM 3575 O O . LEU A 1 429 ? -13.029 -1.042 -2.887 1.00 93.06 429 LEU A O 1
ATOM 3579 N N . VAL A 1 430 ? -11.855 0.813 -3.272 1.00 91.06 430 VAL A N 1
ATOM 3580 C CA . VAL A 1 430 ? -10.806 0.541 -2.289 1.00 91.06 430 VAL A CA 1
ATOM 3581 C C . VAL A 1 430 ? -10.753 1.714 -1.327 1.00 91.06 430 VAL A C 1
ATOM 3583 O O . VAL A 1 430 ? -10.518 2.846 -1.735 1.00 91.06 430 VAL A O 1
ATOM 3586 N N . PHE A 1 431 ? -10.928 1.466 -0.037 1.00 88.25 431 PHE A N 1
ATOM 3587 C CA . PHE A 1 431 ? -10.551 2.468 0.953 1.00 88.25 431 PHE A CA 1
ATOM 3588 C C . PHE A 1 431 ? -9.051 2.341 1.205 1.00 88.25 431 PHE A C 1
ATOM 3590 O O . PHE A 1 431 ? -8.580 1.266 1.586 1.00 88.25 431 PHE A O 1
ATOM 3597 N N . GLY A 1 432 ? -8.311 3.414 0.932 1.00 83.25 432 GLY A N 1
ATOM 3598 C CA . GLY A 1 432 ? -6.851 3.459 1.004 1.00 83.25 432 GLY A CA 1
ATOM 3599 C C . GLY A 1 432 ? -6.335 4.701 1.729 1.00 83.25 432 GLY A C 1
ATOM 3600 O O . GLY A 1 432 ? -7.058 5.350 2.482 1.00 83.25 432 GLY A O 1
ATOM 3601 N N . ARG A 1 433 ? -5.062 5.036 1.503 1.00 80.75 433 ARG A N 1
ATOM 3602 C CA . ARG A 1 433 ? -4.429 6.261 2.036 1.00 80.75 433 ARG A CA 1
ATOM 3603 C C . ARG A 1 433 ? -4.457 7.437 1.064 1.00 80.75 433 ARG A C 1
ATOM 3605 O O . ARG A 1 433 ? -4.354 8.584 1.480 1.00 80.75 433 ARG A O 1
ATOM 3612 N N . GLU A 1 434 ? -4.598 7.145 -0.221 1.00 82.06 434 GLU A N 1
ATOM 3613 C CA . GLU A 1 434 ? -4.625 8.130 -1.298 1.00 82.06 434 GLU A CA 1
ATOM 3614 C C . GLU A 1 434 ? -5.992 8.111 -1.983 1.00 82.06 434 GLU A C 1
ATOM 3616 O O . GLU A 1 434 ? -6.693 7.102 -1.938 1.00 82.06 434 GLU A O 1
ATOM 3621 N N . THR A 1 435 ? -6.357 9.216 -2.629 1.00 87.88 435 THR A N 1
ATOM 3622 C CA . THR A 1 435 ? -7.621 9.356 -3.360 1.00 87.88 435 THR A CA 1
ATOM 3623 C C . THR A 1 435 ? -7.334 9.469 -4.855 1.00 87.88 435 THR A C 1
ATOM 3625 O O . THR A 1 435 ? -6.514 10.286 -5.269 1.00 87.88 435 THR A O 1
ATOM 3628 N N . GLY A 1 436 ? -7.967 8.623 -5.672 1.00 89.44 436 GLY A N 1
ATOM 3629 C CA . GLY A 1 436 ? -7.734 8.576 -7.119 1.00 89.44 436 GLY A CA 1
ATOM 3630 C C . GLY A 1 436 ? -8.095 7.233 -7.756 1.00 89.44 436 GLY A C 1
ATOM 3631 O O . GLY A 1 436 ? -8.788 6.415 -7.159 1.00 89.44 436 GLY A O 1
ATOM 3632 N N . VAL A 1 437 ? -7.623 6.998 -8.982 1.00 91.06 437 VAL A N 1
ATOM 3633 C CA . VAL A 1 437 ? -7.840 5.740 -9.719 1.00 91.06 437 VAL A CA 1
ATOM 3634 C C . VAL A 1 437 ? -6.511 5.003 -9.882 1.00 91.06 437 VAL A C 1
ATOM 3636 O O . VAL A 1 437 ? -5.545 5.551 -10.426 1.00 91.06 437 VAL A O 1
ATOM 3639 N N . SER A 1 438 ? -6.457 3.754 -9.415 1.00 91.69 438 SER A N 1
ATOM 3640 C CA . SER A 1 438 ? -5.281 2.894 -9.569 1.00 91.69 438 SER A CA 1
ATOM 3641 C C . SER A 1 438 ? -5.071 2.490 -11.026 1.00 91.69 438 SER A C 1
ATOM 3643 O O . SER A 1 438 ? -6.003 2.506 -11.832 1.00 91.69 438 SER A O 1
ATOM 3645 N N . PHE A 1 439 ? -3.857 2.063 -11.373 1.00 88.19 439 PHE A N 1
ATOM 3646 C CA . PHE A 1 439 ? -3.596 1.482 -12.695 1.00 88.19 439 PHE A CA 1
ATOM 3647 C C . PHE A 1 439 ? -4.407 0.191 -12.960 1.00 88.19 439 PHE A C 1
ATOM 3649 O O . PHE A 1 439 ? -4.664 -0.142 -14.111 1.00 88.19 439 PHE A O 1
ATOM 3656 N N . GLU A 1 440 ? -4.872 -0.505 -11.916 1.00 86.12 440 GLU A N 1
ATOM 3657 C CA . GLU A 1 440 ? -5.762 -1.676 -12.027 1.00 86.12 440 GLU A CA 1
ATOM 3658 C C . GLU A 1 440 ? -7.221 -1.284 -12.330 1.00 86.12 440 GLU A C 1
ATOM 3660 O O . GLU A 1 440 ? -8.074 -2.145 -12.545 1.00 86.12 440 GLU A O 1
ATOM 3665 N N . GLY A 1 441 ? -7.531 0.018 -12.324 1.00 87.38 441 GLY A N 1
ATOM 3666 C CA . GLY A 1 441 ? -8.885 0.545 -12.479 1.00 87.38 441 GLY A CA 1
ATOM 3667 C C . GLY A 1 441 ? -9.708 0.528 -11.190 1.00 87.38 441 GLY A C 1
ATOM 3668 O O . GLY A 1 441 ? -10.924 0.724 -11.235 1.00 87.38 441 GLY A O 1
ATOM 3669 N N . HIS A 1 442 ? -9.066 0.303 -10.041 1.00 91.81 442 HIS A N 1
ATOM 3670 C CA . HIS A 1 442 ? -9.708 0.417 -8.736 1.00 91.81 442 HIS A CA 1
ATOM 3671 C C . HIS A 1 442 ? -9.873 1.886 -8.353 1.00 91.81 442 HIS A C 1
ATOM 3673 O O . HIS A 1 442 ? -8.965 2.696 -8.546 1.00 91.81 442 HIS A O 1
ATOM 3679 N N . ILE A 1 443 ? -11.023 2.225 -7.779 1.00 92.25 443 ILE A N 1
ATOM 3680 C CA . ILE A 1 443 ? -11.301 3.581 -7.305 1.00 92.25 443 ILE A CA 1
ATOM 3681 C C . ILE A 1 443 ? -10.915 3.642 -5.846 1.00 92.25 443 ILE A C 1
ATOM 3683 O O . ILE A 1 443 ? -11.474 2.917 -5.028 1.00 92.25 443 ILE A O 1
ATOM 3687 N N . ILE A 1 444 ? -9.953 4.494 -5.530 1.00 90.69 444 ILE A N 1
ATOM 3688 C CA . ILE A 1 444 ? -9.390 4.602 -4.197 1.00 90.69 444 ILE A CA 1
ATOM 3689 C C . ILE A 1 444 ? -9.926 5.852 -3.541 1.00 90.69 444 ILE A C 1
ATOM 3691 O O . ILE A 1 444 ? -9.786 6.952 -4.074 1.00 90.69 444 ILE A O 1
ATOM 3695 N N . LEU A 1 445 ? -10.535 5.662 -2.380 1.00 89.62 445 LEU A N 1
ATOM 3696 C CA . LEU A 1 445 ? -10.984 6.734 -1.513 1.00 89.62 445 LEU A CA 1
ATOM 3697 C C . LEU A 1 445 ? -10.117 6.719 -0.262 1.00 89.62 445 LEU A C 1
ATOM 3699 O O . LEU A 1 445 ? -10.076 5.713 0.454 1.00 89.62 445 LEU A O 1
ATOM 3703 N N . SER A 1 446 ? -9.420 7.818 0.014 1.00 86.19 446 SER A N 1
ATOM 3704 C CA . SER A 1 446 ? -8.638 7.915 1.238 1.00 86.19 446 SER A CA 1
ATOM 3705 C C . SER A 1 446 ? -9.561 7.888 2.452 1.00 86.19 446 SER A C 1
ATOM 3707 O O . SER A 1 446 ? -10.526 8.652 2.525 1.00 86.19 446 SER A O 1
ATOM 3709 N N . SER A 1 447 ? -9.245 7.041 3.433 1.00 79.44 447 SER A N 1
ATOM 3710 C CA . SER A 1 447 ? -9.958 7.004 4.716 1.00 79.44 447 SER A CA 1
ATOM 3711 C C . SER A 1 447 ? -9.767 8.273 5.553 1.00 79.44 447 SER A C 1
ATOM 3713 O O . SER A 1 447 ? -10.469 8.458 6.544 1.00 79.44 447 SER A O 1
ATOM 3715 N N . GLU A 1 448 ? -8.806 9.121 5.182 1.00 75.75 448 GLU A N 1
ATOM 3716 C CA . GLU A 1 448 ? -8.488 10.384 5.858 1.00 75.75 448 GLU A CA 1
ATOM 3717 C C . GLU A 1 448 ? -9.132 11.600 5.166 1.00 75.75 448 GLU A C 1
ATOM 3719 O O . GLU A 1 448 ? -9.085 12.709 5.697 1.00 75.75 448 GLU A O 1
ATOM 3724 N N . ASP A 1 449 ? -9.756 11.402 3.999 1.00 77.00 449 ASP A N 1
ATOM 3725 C CA . ASP A 1 449 ? -10.328 12.481 3.196 1.00 77.00 449 ASP A CA 1
ATOM 3726 C C . ASP A 1 449 ? -11.762 12.863 3.586 1.00 77.00 449 ASP A C 1
ATOM 3728 O O . ASP A 1 449 ? -12.538 12.097 4.165 1.00 77.00 449 ASP A O 1
ATOM 3732 N N . VAL A 1 450 ? -12.142 14.081 3.194 1.00 77.06 450 VAL A N 1
ATOM 3733 C CA . VAL A 1 450 ? -13.518 14.578 3.304 1.00 77.06 450 VAL A CA 1
ATOM 3734 C C . VAL A 1 450 ? -14.359 14.041 2.142 1.00 77.06 450 VAL A C 1
ATOM 3736 O O . VAL A 1 450 ? -13.902 13.974 1.005 1.00 77.06 450 VAL A O 1
ATOM 3739 N N . ARG A 1 451 ? -15.638 13.741 2.404 1.00 77.62 451 ARG A N 1
ATOM 3740 C CA . ARG A 1 451 ? -16.577 13.133 1.438 1.00 77.62 451 ARG A CA 1
ATOM 3741 C C . ARG A 1 451 ? -16.700 13.869 0.093 1.00 77.62 451 ARG A C 1
ATOM 3743 O O . ARG A 1 451 ? -16.969 13.224 -0.912 1.00 77.62 451 ARG A O 1
ATOM 3750 N N . ASN A 1 452 ? -16.491 15.185 0.052 1.00 78.69 452 ASN A N 1
ATOM 3751 C CA . ASN A 1 452 ? -16.545 15.946 -1.203 1.00 78.69 452 ASN A CA 1
ATOM 3752 C C . ASN A 1 452 ? -15.377 15.606 -2.139 1.00 78.69 452 ASN A C 1
ATOM 3754 O O . ASN A 1 452 ? -15.596 15.464 -3.334 1.00 78.69 452 ASN A O 1
ATOM 3758 N N . ASN A 1 453 ? -14.176 15.365 -1.599 1.00 84.12 453 ASN A N 1
ATOM 3759 C CA . ASN A 1 453 ? -13.029 14.921 -2.400 1.00 84.12 453 ASN A CA 1
ATOM 3760 C C . ASN A 1 453 ? -13.318 13.561 -3.052 1.00 84.12 453 ASN A C 1
ATOM 3762 O O . ASN A 1 453 ? -12.883 13.292 -4.170 1.00 84.12 453 ASN A O 1
ATOM 3766 N N . TRP A 1 454 ? -14.083 12.703 -2.365 1.00 88.44 454 TRP A N 1
ATOM 3767 C CA . TRP A 1 454 ? -14.531 11.436 -2.937 1.00 88.44 454 TRP A CA 1
ATOM 3768 C C . TRP A 1 454 ? -15.471 11.671 -4.120 1.00 88.44 454 TRP A C 1
ATOM 3770 O O . TRP A 1 454 ? -15.285 11.039 -5.153 1.00 88.44 454 TRP A O 1
ATOM 3780 N N . LEU A 1 455 ? -16.435 12.596 -4.012 1.00 86.19 455 LEU A N 1
ATOM 3781 C CA . LEU A 1 455 ? -17.329 12.937 -5.128 1.00 86.19 455 LEU A CA 1
ATOM 3782 C C . LEU A 1 455 ? -16.566 13.460 -6.341 1.00 86.19 455 LEU A C 1
ATOM 3784 O O . LEU A 1 455 ? -16.842 13.007 -7.447 1.00 86.19 455 LEU A O 1
ATOM 3788 N N . ASP A 1 456 ? -15.600 14.354 -6.141 1.00 85.19 456 ASP A N 1
ATOM 3789 C CA . ASP A 1 456 ? -14.813 14.928 -7.238 1.00 85.19 456 ASP A CA 1
ATOM 3790 C C . ASP A 1 456 ? -14.076 13.836 -8.028 1.00 85.19 456 ASP A C 1
ATOM 3792 O O . ASP A 1 456 ? -14.069 13.830 -9.264 1.00 85.19 456 ASP A O 1
ATOM 3796 N N . VAL A 1 457 ? -13.504 12.850 -7.325 1.00 86.81 457 VAL A N 1
ATOM 3797 C CA . VAL A 1 457 ? -12.895 11.688 -7.983 1.00 86.81 457 VAL A CA 1
ATOM 3798 C C . VAL A 1 457 ? -13.947 10.838 -8.673 1.00 86.81 457 VAL A C 1
ATOM 3800 O O . VAL A 1 457 ? -13.762 10.523 -9.841 1.00 86.81 457 VAL A O 1
ATOM 3803 N N . ILE A 1 458 ? -15.057 10.508 -8.006 1.00 88.19 458 ILE A N 1
ATOM 3804 C CA . ILE A 1 458 ? -16.127 9.668 -8.571 1.00 88.19 458 ILE A CA 1
ATOM 3805 C C . ILE A 1 458 ? -16.680 10.270 -9.874 1.00 88.19 458 ILE A C 1
ATOM 3807 O O . ILE A 1 458 ? -16.862 9.551 -10.856 1.00 88.19 458 ILE A O 1
ATOM 3811 N N . GLN A 1 459 ? -16.888 11.586 -9.911 1.00 86.88 459 GLN A N 1
ATOM 3812 C CA . GLN A 1 459 ? -17.367 12.302 -11.094 1.00 86.88 459 GLN A CA 1
ATOM 3813 C C . GLN A 1 459 ? -16.341 12.329 -12.233 1.00 86.88 459 GLN A C 1
ATOM 3815 O O . GLN A 1 459 ? -16.715 12.358 -13.403 1.00 86.88 459 GLN A O 1
ATOM 3820 N N . SER A 1 460 ? -15.047 12.313 -11.911 1.00 86.31 460 SER A N 1
ATOM 3821 C CA . SER A 1 460 ? -13.969 12.340 -12.904 1.00 86.31 460 SER A CA 1
ATOM 3822 C C . SER A 1 460 ? -13.491 10.949 -13.338 1.00 86.31 460 SER A C 1
ATOM 3824 O O . SER A 1 460 ? -12.659 10.859 -14.239 1.00 86.31 460 SER A O 1
ATOM 3826 N N . VAL A 1 461 ? -14.044 9.859 -12.784 1.00 87.31 461 VAL A N 1
ATOM 3827 C CA . VAL A 1 461 ? -13.642 8.467 -13.075 1.00 87.31 461 VAL A CA 1
ATOM 3828 C C . VAL A 1 461 ? -13.595 8.157 -14.575 1.00 87.31 461 VAL A C 1
ATOM 3830 O O . VAL A 1 461 ? -12.635 7.545 -15.038 1.00 87.31 461 VAL A O 1
ATOM 3833 N N . GLU A 1 462 ? -14.589 8.594 -15.352 1.00 85.88 462 GLU A N 1
ATOM 3834 C CA . GLU A 1 462 ? -14.658 8.302 -16.794 1.00 85.88 462 GLU A CA 1
ATOM 3835 C C . GLU A 1 462 ? -13.477 8.899 -17.578 1.00 85.88 462 GLU A C 1
ATOM 3837 O O . GLU A 1 462 ? -13.032 8.337 -18.580 1.00 85.88 462 GLU A O 1
ATOM 3842 N N . GLN A 1 463 ? -12.899 10.003 -17.094 1.00 86.56 463 GLN A N 1
ATOM 3843 C CA . GLN A 1 463 ? -11.713 10.613 -17.701 1.00 86.56 463 GLN A CA 1
ATOM 3844 C C . GLN A 1 463 ? -10.494 9.683 -17.593 1.00 86.56 463 GLN A C 1
ATOM 3846 O O . GLN A 1 463 ? -9.646 9.651 -18.491 1.00 86.56 463 GLN A O 1
ATOM 3851 N N . TYR A 1 464 ? -10.427 8.874 -16.529 1.00 87.94 464 TYR A N 1
ATOM 3852 C CA . TYR A 1 464 ? -9.357 7.905 -16.306 1.00 87.94 464 TYR A CA 1
ATOM 3853 C C . TYR A 1 464 ? -9.505 6.638 -17.159 1.00 87.94 464 TYR A C 1
ATOM 3855 O O . TYR A 1 464 ? -8.504 5.966 -17.402 1.00 87.94 464 TYR A O 1
ATOM 3863 N N . ASP A 1 465 ? -10.687 6.334 -17.705 1.00 88.12 465 ASP A N 1
ATOM 3864 C CA . ASP A 1 465 ? -10.883 5.152 -18.561 1.00 88.12 465 ASP A CA 1
ATOM 3865 C C . ASP A 1 465 ? -10.053 5.220 -19.844 1.00 88.12 465 ASP A C 1
ATOM 3867 O O . ASP A 1 465 ? -9.516 4.213 -20.313 1.00 88.12 465 ASP A O 1
ATOM 3871 N N . ASN A 1 466 ? -9.884 6.423 -20.397 1.00 88.06 466 ASN A N 1
ATOM 3872 C CA . ASN A 1 466 ? -9.011 6.640 -21.547 1.00 88.06 466 ASN A CA 1
ATOM 3873 C C . ASN A 1 466 ? -7.541 6.361 -21.220 1.00 88.06 466 ASN A C 1
ATOM 3875 O O . ASN A 1 466 ? -6.801 5.921 -22.099 1.00 88.06 466 ASN A O 1
ATOM 3879 N N . LEU A 1 467 ? -7.120 6.595 -19.975 1.00 89.12 467 LEU A N 1
ATOM 3880 C CA . LEU A 1 467 ? -5.773 6.277 -19.511 1.00 89.12 467 LEU A CA 1
ATOM 3881 C C . LEU A 1 467 ? -5.625 4.774 -19.255 1.00 89.12 467 LEU A C 1
ATOM 3883 O O . LEU A 1 467 ? -4.651 4.176 -19.702 1.00 89.12 467 LEU A O 1
ATOM 3887 N N . LEU A 1 468 ? -6.619 4.129 -18.640 1.00 91.31 468 LEU A N 1
ATOM 3888 C CA . LEU A 1 468 ? -6.616 2.677 -18.424 1.00 91.31 468 LEU A CA 1
ATOM 3889 C C . LEU A 1 468 ? -6.502 1.902 -19.748 1.00 91.31 468 LEU A C 1
ATOM 3891 O O . LEU A 1 468 ? -5.731 0.951 -19.845 1.00 91.31 468 LEU A O 1
ATOM 3895 N N . ARG A 1 469 ? -7.171 2.361 -20.817 1.00 91.25 469 ARG A N 1
ATOM 3896 C CA . ARG A 1 469 ? -7.034 1.782 -22.172 1.00 91.25 469 ARG A CA 1
ATOM 3897 C C . ARG A 1 469 ? -5.634 1.938 -22.779 1.00 91.25 469 ARG A C 1
ATOM 3899 O O . ARG A 1 469 ? -5.305 1.226 -23.729 1.00 91.25 469 ARG A O 1
ATOM 3906 N N . GLN A 1 470 ? -4.823 2.874 -22.285 1.00 91.44 470 GLN A N 1
ATOM 3907 C CA . GLN A 1 470 ? -3.448 3.080 -22.746 1.00 91.44 470 GLN A CA 1
ATOM 3908 C C . GLN A 1 470 ? -2.444 2.170 -22.035 1.00 91.44 470 GLN A C 1
ATOM 3910 O O . GLN A 1 470 ? -1.393 1.906 -22.615 1.00 91.44 470 GLN A O 1
ATOM 3915 N N . ILE A 1 471 ? -2.758 1.644 -20.843 1.00 92.31 471 ILE A N 1
ATOM 3916 C CA . ILE A 1 471 ? -1.826 0.809 -20.067 1.00 92.31 471 ILE A CA 1
ATOM 3917 C C . ILE A 1 471 ? -1.327 -0.401 -20.870 1.00 92.31 471 ILE A C 1
ATOM 3919 O O . ILE A 1 471 ? -0.113 -0.506 -21.031 1.00 92.31 471 ILE A O 1
ATOM 3923 N N . PRO A 1 472 ? -2.186 -1.253 -21.474 1.00 92.81 472 PRO A N 1
ATOM 3924 C CA . PRO A 1 472 ? -1.693 -2.428 -22.197 1.00 92.81 472 PRO A CA 1
ATOM 3925 C C . PRO A 1 472 ? -0.802 -2.058 -23.388 1.00 92.81 472 PRO A C 1
ATOM 3927 O O . PRO A 1 472 ? 0.105 -2.802 -23.751 1.00 92.81 472 PRO A O 1
ATOM 3930 N N . LYS A 1 473 ? -1.036 -0.885 -23.996 1.00 92.50 473 LYS A N 1
ATOM 3931 C CA . LYS A 1 473 ? -0.193 -0.364 -25.080 1.00 92.50 473 LYS A CA 1
ATOM 3932 C C . LYS A 1 473 ? 1.164 0.099 -24.553 1.00 92.50 473 LYS A C 1
ATOM 3934 O O . LYS A 1 473 ? 2.176 -0.180 -25.184 1.00 92.50 473 LYS A O 1
ATOM 3939 N N . ALA A 1 474 ? 1.190 0.786 -23.412 1.00 92.62 474 ALA A N 1
ATOM 3940 C CA . ALA A 1 474 ? 2.421 1.239 -22.770 1.00 92.62 474 ALA A CA 1
ATOM 3941 C C . ALA A 1 474 ? 3.273 0.059 -22.270 1.00 92.62 474 ALA A C 1
ATOM 3943 O O . ALA A 1 474 ? 4.477 0.024 -22.514 1.00 92.62 474 ALA A O 1
ATOM 3944 N N . GLU A 1 475 ? 2.649 -0.937 -21.637 1.00 94.62 475 GLU A N 1
ATOM 3945 C CA . GLU A 1 475 ? 3.311 -2.177 -21.211 1.00 94.62 475 GLU A CA 1
ATOM 3946 C C . GLU A 1 475 ? 3.805 -2.987 -22.405 1.00 94.62 475 GLU A C 1
ATOM 3948 O O . GLU A 1 475 ? 4.940 -3.459 -22.401 1.00 94.62 475 GLU A O 1
ATOM 3953 N N . GLY A 1 476 ? 2.984 -3.094 -23.454 1.00 93.69 476 GLY A N 1
ATOM 3954 C CA . GLY A 1 476 ? 3.354 -3.743 -24.707 1.00 93.69 476 GLY A CA 1
ATOM 3955 C C . GLY A 1 476 ? 4.558 -3.080 -25.372 1.00 93.69 476 GLY A C 1
ATOM 3956 O O . GLY A 1 476 ? 5.477 -3.780 -25.785 1.00 93.69 476 GLY A O 1
ATOM 3957 N N . ALA A 1 477 ? 4.608 -1.746 -25.408 1.00 93.50 477 ALA A N 1
ATOM 3958 C CA . ALA A 1 477 ? 5.746 -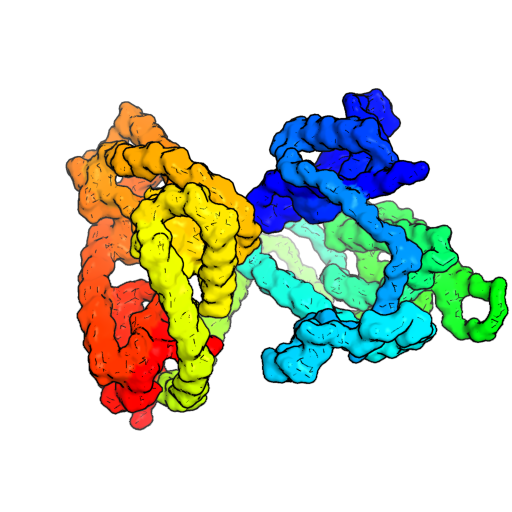1.006 -25.948 1.00 93.50 477 ALA A CA 1
ATOM 3959 C C . ALA A 1 477 ? 7.029 -1.257 -25.136 1.00 93.50 477 ALA A C 1
ATOM 3961 O O . ALA A 1 477 ? 8.075 -1.551 -25.715 1.00 93.50 477 ALA A O 1
ATOM 3962 N N . LEU A 1 478 ? 6.958 -1.210 -23.800 1.00 94.44 478 LEU A N 1
ATOM 3963 C CA . LEU A 1 478 ? 8.108 -1.524 -22.945 1.00 94.44 478 LEU A CA 1
ATOM 3964 C C . LEU A 1 478 ? 8.574 -2.976 -23.134 1.00 94.44 478 LEU A C 1
ATOM 3966 O O . LEU A 1 478 ? 9.773 -3.237 -23.268 1.00 94.44 478 LEU A O 1
ATOM 3970 N N . SER A 1 479 ? 7.620 -3.908 -23.177 1.00 95.31 479 SER A N 1
ATOM 3971 C CA . SER A 1 479 ? 7.863 -5.327 -23.420 1.00 95.31 479 SER A CA 1
ATOM 3972 C C . SER A 1 479 ? 8.563 -5.538 -24.760 1.00 95.31 479 SER A C 1
ATOM 3974 O O . SER A 1 479 ? 9.605 -6.186 -24.812 1.00 95.31 479 SER A O 1
ATOM 3976 N N . GLU A 1 480 ? 8.059 -4.937 -25.839 1.00 92.00 480 GLU A N 1
ATOM 3977 C CA . GLU A 1 480 ? 8.619 -5.051 -27.187 1.00 92.00 480 GLU A CA 1
ATOM 3978 C C . GLU A 1 480 ? 10.053 -4.522 -27.263 1.00 92.00 480 GLU A C 1
ATOM 3980 O O . GLU A 1 480 ? 10.927 -5.159 -27.864 1.00 92.00 480 GLU A O 1
ATOM 3985 N N . VAL A 1 481 ? 10.319 -3.379 -26.625 1.00 91.81 481 VAL A N 1
ATOM 3986 C CA . VAL A 1 481 ? 11.667 -2.816 -26.567 1.00 91.81 481 VAL A CA 1
ATOM 3987 C C . VAL A 1 481 ? 12.622 -3.802 -25.899 1.00 91.81 481 VAL A C 1
ATOM 3989 O O . VAL A 1 481 ? 13.669 -4.102 -26.467 1.00 91.81 481 VAL A O 1
ATOM 3992 N N . LEU A 1 482 ? 12.223 -4.401 -24.777 1.00 92.00 482 LEU A N 1
ATOM 3993 C CA . LEU A 1 482 ? 12.994 -5.406 -24.038 1.00 92.00 482 LEU A CA 1
ATOM 3994 C C . LEU A 1 482 ? 12.742 -6.850 -24.517 1.00 92.00 482 LEU A C 1
ATOM 3996 O O . LEU A 1 482 ? 12.658 -7.780 -23.715 1.00 92.00 482 LEU A O 1
ATOM 4000 N N . ARG A 1 483 ? 12.642 -7.061 -25.837 1.00 90.50 483 ARG A N 1
ATOM 4001 C CA . ARG A 1 483 ? 12.532 -8.391 -26.479 1.00 90.50 483 ARG A CA 1
ATOM 4002 C C . ARG A 1 483 ? 11.416 -9.286 -25.902 1.00 90.50 483 ARG A C 1
ATOM 4004 O O . ARG A 1 483 ? 11.575 -10.502 -25.786 1.00 90.50 483 ARG A O 1
ATOM 4011 N N . GLY A 1 484 ? 10.271 -8.707 -25.566 1.00 91.31 484 GLY A N 1
ATOM 4012 C CA . GLY A 1 484 ? 9.082 -9.414 -25.093 1.00 91.31 484 GLY A CA 1
ATOM 4013 C C . GLY A 1 484 ? 9.112 -9.815 -23.618 1.00 91.31 484 GLY A C 1
ATOM 4014 O O . GLY A 1 484 ? 8.465 -10.799 -23.268 1.00 91.31 484 GLY A O 1
ATOM 4015 N N . ILE A 1 485 ? 9.875 -9.122 -22.764 1.00 94.31 485 ILE A N 1
ATOM 4016 C CA . ILE A 1 485 ? 9.840 -9.344 -21.307 1.00 94.31 485 ILE A CA 1
ATOM 4017 C C . ILE A 1 485 ? 8.437 -9.076 -20.746 1.00 94.31 485 ILE A C 1
ATOM 4019 O O . ILE A 1 485 ? 7.763 -8.143 -21.187 1.00 94.31 485 ILE A O 1
ATOM 4023 N N . SER A 1 486 ? 7.974 -9.870 -19.779 1.00 94.25 486 SER A N 1
ATOM 4024 C CA . SER A 1 486 ? 6.662 -9.641 -19.167 1.00 94.25 486 SER A CA 1
ATOM 4025 C C . SER A 1 486 ? 6.747 -8.459 -18.207 1.00 94.25 486 SER A C 1
ATOM 4027 O O . SER A 1 486 ? 7.445 -8.545 -17.200 1.00 94.25 486 SER A O 1
ATOM 4029 N N . VAL A 1 487 ? 6.032 -7.369 -18.480 1.00 92.88 487 VAL A N 1
ATOM 4030 C CA . VAL A 1 487 ? 5.854 -6.298 -17.490 1.00 92.88 487 VAL A CA 1
ATOM 4031 C C . VAL A 1 487 ? 4.829 -6.793 -16.471 1.00 92.88 487 VAL A C 1
ATOM 4033 O O . VAL A 1 487 ? 3.729 -7.190 -16.845 1.00 92.88 487 VAL A O 1
ATOM 4036 N N . ASP A 1 488 ? 5.226 -6.870 -15.207 1.00 86.50 488 ASP A N 1
ATOM 4037 C CA . ASP A 1 488 ? 4.398 -7.355 -14.104 1.00 86.50 488 ASP A CA 1
ATOM 4038 C C . ASP A 1 488 ? 4.420 -6.337 -12.960 1.00 86.50 488 ASP A C 1
ATOM 4040 O O . ASP A 1 488 ? 5.216 -5.395 -12.931 1.00 86.50 488 ASP A O 1
ATOM 4044 N N . HIS A 1 489 ? 3.551 -6.553 -11.986 1.00 82.69 489 HIS A N 1
ATOM 4045 C CA . HIS A 1 489 ? 3.421 -5.722 -10.809 1.00 82.69 489 HIS A CA 1
ATOM 4046 C C . HIS A 1 489 ? 3.688 -6.541 -9.561 1.00 82.69 489 HIS A C 1
ATOM 4048 O O . HIS A 1 489 ? 3.318 -7.714 -9.443 1.00 82.69 489 HIS A O 1
ATOM 4054 N N . ARG A 1 490 ? 4.303 -5.908 -8.564 1.00 77.50 490 ARG A N 1
ATOM 4055 C CA . ARG A 1 490 ? 4.386 -6.541 -7.253 1.00 77.50 490 ARG A CA 1
ATOM 4056 C C . ARG A 1 490 ? 2.988 -6.641 -6.668 1.00 77.50 490 ARG A C 1
ATOM 4058 O O . ARG A 1 490 ? 2.261 -5.659 -6.593 1.00 77.50 490 ARG A O 1
ATOM 4065 N N . LYS A 1 491 ? 2.675 -7.819 -6.137 1.00 63.78 491 LYS A N 1
ATOM 4066 C CA . LYS A 1 491 ? 1.455 -8.044 -5.351 1.00 63.78 491 LYS A CA 1
ATOM 4067 C C . LYS A 1 491 ? 1.328 -7.113 -4.144 1.00 63.78 491 LYS A C 1
ATOM 4069 O O . LYS A 1 491 ? 0.217 -6.816 -3.734 1.00 63.78 491 LYS A O 1
ATOM 4074 N N . PHE A 1 492 ? 2.460 -6.685 -3.587 1.00 63.28 492 PHE A N 1
ATOM 4075 C CA . PHE A 1 492 ? 2.546 -5.891 -2.361 1.00 63.28 492 PHE A CA 1
ATOM 4076 C C . PHE A 1 492 ? 3.311 -4.591 -2.617 1.00 63.28 492 PHE A C 1
ATOM 4078 O O . PHE A 1 492 ? 4.347 -4.326 -2.007 1.00 63.28 492 PHE A O 1
ATOM 4085 N N . GLN A 1 493 ? 2.851 -3.813 -3.596 1.00 67.44 493 GLN A N 1
ATOM 4086 C CA . GLN A 1 493 ? 3.343 -2.455 -3.819 1.00 67.44 493 GLN A CA 1
ATOM 4087 C C . GLN A 1 493 ? 2.384 -1.424 -3.223 1.00 67.44 493 GLN A C 1
ATOM 4089 O O . GLN A 1 493 ? 1.175 -1.670 -3.181 1.00 67.44 493 GLN A O 1
ATOM 4094 N N . PRO A 1 494 ? 2.896 -0.250 -2.811 1.00 69.88 494 PRO A N 1
ATOM 4095 C CA . PRO A 1 494 ? 2.050 0.908 -2.574 1.00 69.88 494 PRO A CA 1
ATOM 4096 C C . PRO A 1 494 ? 1.182 1.159 -3.798 1.00 69.88 494 PRO A C 1
ATOM 4098 O O . PRO A 1 494 ? 1.639 0.986 -4.932 1.00 69.88 494 PRO A O 1
ATOM 4101 N N . THR A 1 495 ? -0.065 1.558 -3.582 1.00 79.56 495 THR A N 1
ATOM 4102 C CA . THR A 1 495 ? -0.952 1.758 -4.713 1.00 79.56 495 THR A CA 1
ATOM 4103 C C . THR A 1 495 ? -0.420 2.848 -5.637 1.00 79.56 495 THR A C 1
ATOM 4105 O O . THR A 1 495 ? -0.068 3.934 -5.189 1.00 79.56 495 THR A O 1
ATOM 4108 N N . VAL A 1 496 ? -0.372 2.561 -6.938 1.00 85.75 496 VAL A N 1
ATOM 4109 C CA . VAL A 1 496 ? 0.100 3.510 -7.949 1.00 85.75 496 VAL A CA 1
ATOM 4110 C C . VAL A 1 496 ? -1.084 4.014 -8.765 1.00 85.75 496 VAL A C 1
ATOM 4112 O O . VAL A 1 496 ? -1.864 3.233 -9.315 1.00 85.75 496 VAL A O 1
ATOM 4115 N N . MET A 1 497 ? -1.210 5.336 -8.857 1.00 90.56 497 MET A N 1
ATOM 4116 C CA . MET A 1 497 ? -2.234 5.985 -9.675 1.00 90.56 497 MET A CA 1
ATOM 4117 C C . MET A 1 497 ? -1.944 5.808 -11.168 1.00 90.56 497 MET A C 1
ATOM 4119 O O . MET A 1 497 ? -0.789 5.889 -11.598 1.00 90.56 497 MET A O 1
ATOM 4123 N N . VAL A 1 498 ? -2.995 5.637 -11.973 1.00 91.31 498 VAL A N 1
ATOM 4124 C CA . VAL A 1 498 ? -2.884 5.329 -13.411 1.00 91.31 498 VAL A CA 1
ATOM 4125 C C . VAL A 1 498 ? -2.004 6.317 -14.187 1.00 91.31 498 VAL A C 1
ATOM 4127 O O . VAL A 1 498 ? -1.148 5.906 -14.968 1.00 91.31 498 VAL A O 1
ATOM 4130 N N . GLN A 1 499 ? -2.154 7.622 -13.943 1.00 90.12 499 GLN A N 1
ATOM 4131 C CA . GLN A 1 499 ? -1.365 8.661 -14.619 1.00 90.12 499 GLN A CA 1
ATOM 4132 C C . GLN A 1 499 ? 0.132 8.510 -14.336 1.00 90.12 499 GLN A C 1
ATOM 4134 O O . GLN A 1 499 ? 0.955 8.563 -15.250 1.00 90.12 499 GLN A O 1
ATOM 4139 N N . LYS A 1 500 ? 0.475 8.289 -13.063 1.00 90.25 500 LYS A N 1
ATOM 4140 C CA . LYS A 1 500 ? 1.856 8.131 -12.607 1.00 90.25 500 LYS A CA 1
ATOM 4141 C C . LYS A 1 500 ? 2.482 6.876 -13.208 1.00 90.25 500 LYS A C 1
ATOM 4143 O O . LYS A 1 500 ? 3.619 6.932 -13.666 1.00 90.25 500 LYS A O 1
ATOM 4148 N N . TYR A 1 501 ? 1.726 5.781 -13.268 1.00 92.31 501 TYR A N 1
ATOM 4149 C CA . TYR A 1 501 ? 2.198 4.525 -13.845 1.00 92.31 501 TYR A CA 1
ATOM 4150 C C . TYR A 1 501 ? 2.508 4.654 -15.347 1.00 92.31 501 TYR A C 1
ATOM 4152 O O . TYR A 1 501 ? 3.604 4.310 -15.785 1.00 92.31 501 TYR A O 1
ATOM 4160 N N . ILE A 1 502 ? 1.611 5.258 -16.136 1.00 91.31 502 ILE A N 1
ATOM 4161 C CA . ILE A 1 502 ? 1.849 5.484 -17.576 1.00 91.31 502 ILE A CA 1
ATOM 4162 C C . ILE A 1 502 ? 3.080 6.371 -17.804 1.00 91.31 502 ILE A C 1
ATOM 4164 O O . ILE A 1 502 ? 3.896 6.089 -18.682 1.00 91.31 502 ILE A O 1
ATOM 4168 N N . GLN A 1 503 ? 3.249 7.426 -17.002 1.00 91.50 503 GLN A N 1
ATOM 4169 C CA . GLN A 1 503 ? 4.433 8.287 -17.078 1.00 91.50 503 GLN A CA 1
ATOM 4170 C C . GLN A 1 503 ? 5.723 7.517 -16.768 1.00 91.50 503 GLN A C 1
ATOM 4172 O O . GLN A 1 503 ? 6.726 7.703 -17.458 1.00 91.50 503 GLN A O 1
ATOM 4177 N N . GLN A 1 504 ? 5.703 6.641 -15.760 1.00 92.12 504 GLN A N 1
ATOM 4178 C CA . GLN A 1 504 ? 6.842 5.797 -15.395 1.00 92.12 504 GLN A CA 1
ATOM 4179 C C . GLN A 1 504 ? 7.224 4.840 -16.529 1.00 92.12 504 GLN A C 1
ATOM 4181 O O . GLN A 1 504 ? 8.390 4.806 -16.931 1.00 92.12 504 GLN A O 1
ATOM 4186 N N . LEU A 1 505 ? 6.243 4.134 -17.102 1.00 93.56 505 LEU A N 1
ATOM 4187 C CA . LEU A 1 505 ? 6.460 3.263 -18.258 1.00 93.56 505 LEU A CA 1
ATOM 4188 C C . LEU A 1 505 ? 7.012 4.046 -19.452 1.00 93.56 505 LEU A C 1
ATOM 4190 O O . LEU A 1 505 ? 7.987 3.621 -20.071 1.00 93.56 505 LEU A O 1
ATOM 4194 N N . GLY A 1 506 ? 6.435 5.210 -19.759 1.00 92.81 506 GLY A N 1
ATOM 4195 C CA . GLY A 1 506 ? 6.843 6.046 -20.888 1.00 92.81 506 GLY A CA 1
ATOM 4196 C C . GLY A 1 506 ? 8.285 6.551 -20.784 1.00 92.81 506 GLY A C 1
ATOM 4197 O O . GLY A 1 506 ? 9.018 6.508 -21.776 1.00 92.81 506 GLY A O 1
ATOM 4198 N N . LYS A 1 507 ? 8.722 6.975 -19.589 1.00 90.94 507 LYS A N 1
ATOM 4199 C CA . LYS A 1 507 ? 10.107 7.415 -19.334 1.00 90.94 507 LYS A CA 1
ATOM 4200 C C . LYS A 1 507 ? 11.108 6.297 -19.613 1.00 90.94 507 LYS A C 1
ATOM 4202 O O . LYS A 1 507 ? 12.040 6.492 -20.397 1.00 90.94 507 LYS A O 1
ATOM 4207 N N . LEU A 1 508 ? 10.873 5.118 -19.037 1.00 93.44 508 LEU A N 1
ATOM 4208 C CA . LEU A 1 508 ? 11.761 3.970 -19.201 1.00 93.44 508 LEU A CA 1
ATOM 4209 C C . LEU A 1 508 ? 11.773 3.465 -20.652 1.00 93.44 508 LEU A C 1
ATOM 4211 O O . LEU A 1 508 ? 12.835 3.234 -21.230 1.00 93.44 508 LEU A O 1
ATOM 4215 N N . THR A 1 509 ? 10.594 3.370 -21.269 1.00 93.81 509 THR A N 1
ATOM 4216 C CA . THR A 1 509 ? 10.424 2.948 -22.667 1.00 93.81 509 THR A CA 1
ATOM 4217 C C . THR A 1 509 ? 11.185 3.871 -23.617 1.00 93.81 509 THR A C 1
ATOM 4219 O O . THR A 1 509 ? 11.935 3.400 -24.470 1.00 93.81 509 THR A O 1
ATOM 4222 N N . SER A 1 510 ? 11.070 5.190 -23.436 1.00 91.94 510 SER A N 1
ATOM 4223 C CA . SER A 1 510 ? 11.768 6.181 -24.268 1.00 91.94 510 SER A CA 1
ATOM 4224 C C . SER A 1 510 ? 13.290 6.097 -24.116 1.00 91.94 510 SER A C 1
ATOM 4226 O O . SER A 1 510 ? 14.020 6.156 -25.110 1.00 91.94 510 SER A O 1
ATOM 4228 N N . ALA A 1 511 ? 13.780 5.914 -22.885 1.00 89.69 511 ALA A N 1
ATOM 4229 C CA . ALA A 1 511 ? 15.206 5.737 -22.616 1.00 89.69 511 ALA A CA 1
ATOM 4230 C C . ALA A 1 511 ? 15.762 4.481 -23.311 1.00 89.69 511 ALA A C 1
ATOM 4232 O O . ALA A 1 511 ? 16.838 4.522 -23.914 1.00 89.69 511 ALA A O 1
ATOM 4233 N N . LEU A 1 512 ? 15.006 3.381 -23.279 1.00 91.31 512 LEU A N 1
ATOM 4234 C CA . LEU A 1 512 ? 15.393 2.120 -23.902 1.00 91.31 512 LEU A CA 1
ATOM 4235 C C . LEU A 1 512 ? 15.298 2.146 -25.432 1.00 91.31 512 LEU A C 1
ATOM 4237 O O . LEU A 1 512 ? 16.198 1.622 -26.087 1.00 91.31 512 LEU A O 1
ATOM 4241 N N . TYR A 1 513 ? 14.283 2.792 -26.017 1.00 89.75 513 TYR A N 1
ATOM 4242 C CA . TYR A 1 513 ? 14.209 2.998 -27.470 1.00 89.75 513 TYR A CA 1
ATOM 4243 C C . TYR A 1 513 ? 15.442 3.742 -27.987 1.00 89.75 513 TYR A C 1
ATOM 4245 O O . TYR A 1 513 ? 16.067 3.305 -28.956 1.00 89.75 513 TYR A O 1
ATOM 4253 N N . LYS A 1 514 ? 15.830 4.831 -27.307 1.00 87.56 514 LYS A N 1
ATOM 4254 C CA . LYS A 1 514 ? 17.020 5.613 -27.663 1.00 87.56 514 LYS A CA 1
ATOM 4255 C C . LYS A 1 514 ? 18.290 4.763 -27.600 1.00 87.56 514 LYS A C 1
ATOM 4257 O O . LYS A 1 514 ? 19.106 4.819 -28.511 1.00 87.56 514 LYS A O 1
ATOM 4262 N N . HIS A 1 515 ? 18.443 3.951 -26.556 1.00 87.25 515 HIS A N 1
ATOM 4263 C CA . HIS A 1 515 ? 19.595 3.061 -26.414 1.00 87.25 515 HIS A CA 1
ATOM 4264 C C . HIS A 1 515 ? 19.635 1.972 -27.488 1.00 87.25 515 HIS A C 1
ATOM 4266 O O . HIS A 1 515 ? 20.677 1.753 -28.100 1.00 87.25 515 HIS A O 1
ATOM 4272 N N . ARG A 1 516 ? 18.501 1.311 -27.753 1.00 85.44 516 ARG A N 1
ATOM 4273 C CA . ARG A 1 516 ? 18.392 0.242 -28.756 1.00 85.44 516 ARG A CA 1
ATOM 4274 C C . ARG A 1 516 ? 18.822 0.720 -30.141 1.00 85.44 516 ARG A C 1
ATOM 4276 O O . ARG A 1 516 ? 19.469 -0.037 -30.855 1.00 85.44 516 ARG A O 1
ATOM 4283 N N . TRP A 1 517 ? 18.469 1.951 -30.507 1.00 81.38 517 TRP A N 1
ATOM 4284 C CA . TRP A 1 517 ? 18.817 2.517 -31.810 1.00 81.38 517 TRP A CA 1
ATOM 4285 C C . TRP A 1 517 ? 20.316 2.828 -31.952 1.00 81.38 517 TRP A C 1
ATOM 4287 O O . TRP A 1 517 ? 20.850 2.731 -33.050 1.00 81.38 517 TRP A O 1
ATOM 4297 N N . VAL A 1 518 ? 20.999 3.165 -30.850 1.00 82.31 518 VAL A N 1
ATOM 4298 C CA . VAL A 1 518 ? 22.413 3.586 -30.858 1.00 82.31 518 VAL A CA 1
ATOM 4299 C C . VAL A 1 518 ? 23.383 2.431 -30.588 1.00 82.31 518 VAL A C 1
ATOM 4301 O O . VAL A 1 518 ? 24.413 2.336 -31.247 1.00 82.31 518 VAL A O 1
ATOM 4304 N N . HIS A 1 519 ? 23.078 1.560 -29.624 1.00 81.25 519 HIS A N 1
ATOM 4305 C CA . HIS A 1 519 ? 24.010 0.541 -29.120 1.00 81.25 519 HIS A CA 1
ATOM 4306 C C . HIS A 1 519 ? 23.538 -0.901 -29.348 1.00 81.25 519 HIS A C 1
ATOM 4308 O O . HIS A 1 519 ? 24.330 -1.830 -29.213 1.00 81.25 519 HIS A O 1
ATOM 4314 N N . GLY A 1 520 ? 22.263 -1.112 -29.691 1.00 83.75 520 GLY A N 1
ATOM 4315 C CA . GLY A 1 520 ? 21.683 -2.453 -29.763 1.00 83.75 520 GLY A CA 1
ATOM 4316 C C . GLY A 1 520 ? 21.604 -3.150 -28.396 1.00 83.75 520 GLY A C 1
ATOM 4317 O O . GLY A 1 520 ? 21.601 -2.504 -27.347 1.00 83.75 520 GLY A O 1
ATOM 4318 N N . TYR A 1 521 ? 21.489 -4.480 -28.420 1.00 87.81 521 TYR A N 1
ATOM 4319 C CA . TYR A 1 521 ? 21.534 -5.346 -27.233 1.00 87.81 521 TYR A CA 1
ATOM 4320 C C . TYR A 1 521 ? 22.706 -6.329 -27.358 1.00 87.81 521 TYR A C 1
ATOM 4322 O O . TYR A 1 521 ? 23.047 -6.670 -28.493 1.00 87.81 521 TYR A O 1
ATOM 4330 N N . PRO A 1 522 ? 23.269 -6.825 -26.238 1.00 86.19 522 PRO A N 1
ATOM 4331 C CA . PRO A 1 522 ? 24.350 -7.811 -26.258 1.00 86.19 522 PRO A CA 1
ATOM 4332 C C . PRO A 1 522 ? 24.002 -9.063 -27.077 1.00 86.19 522 PRO A C 1
ATOM 4334 O O . PRO A 1 522 ? 22.837 -9.469 -27.133 1.00 86.19 522 PRO A O 1
ATOM 4337 N N . GLU A 1 523 ? 25.008 -9.696 -27.686 1.00 82.88 523 GLU A N 1
ATOM 4338 C CA . GLU A 1 523 ? 24.821 -10.919 -28.486 1.00 82.88 523 GLU A CA 1
ATOM 4339 C C . GLU A 1 523 ? 24.364 -12.111 -27.633 1.00 82.88 523 GLU A C 1
ATOM 4341 O O . GLU A 1 523 ? 23.528 -12.897 -28.076 1.00 82.88 523 GLU A O 1
ATOM 4346 N N . ASP A 1 524 ? 24.815 -12.172 -26.377 1.00 84.81 524 ASP A N 1
ATOM 4347 C CA . ASP A 1 524 ? 24.474 -13.229 -25.415 1.00 84.81 524 ASP A CA 1
ATOM 4348 C C . ASP A 1 524 ? 23.005 -13.196 -24.959 1.00 84.81 524 ASP A C 1
ATOM 4350 O O . ASP A 1 524 ? 22.527 -14.107 -24.280 1.00 84.81 524 ASP A O 1
ATOM 4354 N N . TRP A 1 525 ? 22.255 -12.142 -25.302 1.00 87.94 525 TRP A N 1
ATOM 4355 C CA . TRP A 1 525 ? 20.843 -12.058 -24.950 1.00 87.94 525 TRP A CA 1
ATOM 4356 C C . TRP A 1 525 ? 19.995 -13.023 -25.782 1.00 87.94 525 TRP A C 1
ATOM 4358 O O . TRP A 1 525 ? 20.068 -13.012 -27.018 1.00 87.94 525 TRP A O 1
ATOM 4368 N N . PRO A 1 526 ? 19.060 -13.755 -25.149 1.00 87.94 526 PRO A N 1
ATOM 4369 C CA . PRO A 1 526 ? 18.134 -14.601 -25.879 1.00 87.94 526 PRO A CA 1
ATOM 4370 C C . PRO A 1 526 ? 17.265 -13.768 -26.831 1.00 87.94 526 PRO A C 1
ATOM 4372 O O . PRO A 1 526 ? 17.037 -12.564 -26.654 1.00 87.94 526 PRO A O 1
ATOM 4375 N N . ARG A 1 527 ? 16.744 -14.429 -27.872 1.00 85.25 527 ARG A N 1
ATOM 4376 C CA . ARG A 1 527 ? 15.869 -13.786 -28.871 1.00 85.25 527 ARG A CA 1
ATOM 4377 C C . ARG A 1 527 ? 14.592 -13.219 -28.248 1.00 85.25 527 ARG A C 1
ATOM 4379 O O . ARG A 1 527 ? 14.065 -12.235 -28.758 1.00 85.25 527 ARG A O 1
ATOM 4386 N N . ARG A 1 528 ? 14.098 -13.841 -27.172 1.00 89.56 528 ARG A N 1
ATOM 4387 C CA . ARG A 1 528 ? 12.937 -13.390 -26.398 1.00 89.56 528 ARG A CA 1
ATOM 4388 C C . ARG A 1 528 ? 13.201 -13.531 -24.904 1.00 89.56 528 ARG A C 1
ATOM 4390 O O . ARG A 1 528 ? 13.788 -14.523 -24.484 1.00 89.56 528 ARG A O 1
ATOM 4397 N N . LEU A 1 529 ? 12.717 -12.567 -24.127 1.00 91.12 529 LEU A N 1
ATOM 4398 C CA . LEU A 1 529 ? 12.817 -12.525 -22.664 1.00 91.12 529 LEU A CA 1
ATOM 4399 C C . LEU A 1 529 ? 11.473 -12.795 -21.968 1.00 91.12 529 LEU A C 1
ATOM 4401 O O . LEU A 1 529 ? 11.307 -12.477 -20.797 1.00 91.12 529 LEU A O 1
ATOM 4405 N N . CYS A 1 530 ? 10.516 -13.420 -22.660 1.00 91.38 530 CYS A N 1
ATOM 4406 C CA . CYS A 1 530 ? 9.158 -13.664 -22.157 1.00 91.38 530 CYS A CA 1
ATOM 4407 C C . CYS A 1 530 ? 9.072 -14.567 -20.917 1.00 91.38 530 CYS A C 1
ATOM 4409 O O . CYS A 1 530 ? 8.035 -14.599 -20.265 1.00 91.38 530 CYS A O 1
ATOM 4411 N N . ALA A 1 531 ? 10.141 -15.300 -20.592 1.00 89.94 531 ALA A N 1
ATOM 4412 C CA . ALA A 1 531 ? 10.230 -16.087 -19.363 1.00 89.94 531 ALA A CA 1
ATOM 4413 C C . ALA A 1 531 ? 10.456 -15.219 -18.110 1.00 89.94 531 ALA A C 1
ATOM 4415 O O . ALA A 1 531 ? 10.201 -15.674 -16.998 1.00 89.94 531 ALA A O 1
ATOM 4416 N N . PHE A 1 532 ? 10.920 -13.980 -18.282 1.00 93.62 532 PHE A N 1
ATOM 4417 C CA . PHE A 1 532 ? 11.276 -13.086 -17.189 1.00 93.62 532 PHE A CA 1
ATOM 4418 C C . PHE A 1 532 ? 10.209 -12.025 -16.948 1.00 93.62 532 PHE A C 1
ATOM 4420 O O . PHE A 1 532 ? 9.469 -11.628 -17.852 1.00 93.62 532 PHE A O 1
ATOM 4427 N N . GLN A 1 533 ? 10.172 -11.544 -15.708 1.00 94.19 533 GLN A N 1
ATOM 4428 C CA . GLN A 1 533 ? 9.240 -10.522 -15.257 1.00 94.19 533 GLN A CA 1
ATOM 4429 C C . GLN A 1 533 ? 9.987 -9.243 -14.877 1.00 94.19 533 GLN A C 1
ATOM 4431 O O . GLN A 1 533 ? 10.999 -9.297 -14.177 1.00 94.19 533 GLN A O 1
ATOM 4436 N N . LEU A 1 534 ? 9.468 -8.102 -15.319 1.00 94.94 534 LEU A N 1
ATOM 4437 C CA . LEU A 1 534 ? 9.989 -6.768 -15.057 1.00 94.94 534 LEU A CA 1
ATOM 4438 C C . LEU A 1 534 ? 8.947 -5.951 -14.296 1.00 94.94 534 LEU A C 1
ATOM 4440 O O . LEU A 1 534 ? 7.823 -5.806 -14.762 1.00 94.94 534 LEU A O 1
ATOM 4444 N N . VAL A 1 535 ? 9.342 -5.372 -13.169 1.00 93.06 535 VAL A N 1
ATOM 4445 C CA . VAL A 1 535 ? 8.528 -4.456 -12.371 1.00 93.06 535 VAL A CA 1
ATOM 4446 C C . VAL A 1 535 ? 9.146 -3.067 -12.440 1.00 93.06 535 VAL A C 1
ATOM 4448 O O . VAL A 1 535 ? 10.305 -2.877 -12.061 1.00 93.06 535 VAL A O 1
ATOM 4451 N N . VAL A 1 536 ? 8.358 -2.093 -12.889 1.00 91.56 536 VAL A N 1
ATOM 4452 C CA . VAL A 1 536 ? 8.762 -0.684 -12.924 1.00 91.56 536 VAL A CA 1
ATOM 4453 C C . VAL A 1 536 ? 8.296 0.012 -11.649 1.00 91.56 536 VAL A C 1
ATOM 4455 O O . VAL A 1 536 ? 7.110 0.029 -11.337 1.00 91.56 536 VAL A O 1
ATOM 4458 N N . GLU A 1 537 ? 9.238 0.597 -10.915 1.00 88.50 537 GLU A N 1
ATOM 4459 C CA . GLU A 1 537 ? 8.982 1.371 -9.701 1.00 88.50 537 GLU A CA 1
ATOM 4460 C C . GLU A 1 537 ? 9.159 2.880 -9.917 1.00 88.50 537 GLU A C 1
ATOM 4462 O O . GLU A 1 537 ? 9.468 3.368 -11.010 1.00 88.50 537 GLU A O 1
ATOM 4467 N N . CYS A 1 538 ? 8.953 3.649 -8.844 1.00 84.75 538 CYS A N 1
ATOM 4468 C CA . CYS A 1 538 ? 9.146 5.091 -8.844 1.00 84.75 538 CYS A CA 1
ATOM 4469 C C . CYS A 1 538 ? 10.579 5.497 -9.234 1.00 84.75 538 CYS A C 1
ATOM 4471 O O . CYS A 1 538 ? 11.508 4.693 -9.272 1.00 84.75 538 CYS A O 1
ATOM 4473 N N . GLU A 1 539 ? 10.770 6.783 -9.521 1.00 82.12 539 GLU A N 1
ATOM 4474 C CA . GLU A 1 539 ? 12.042 7.326 -10.023 1.00 82.12 539 GLU A CA 1
ATOM 4475 C C . GLU A 1 539 ? 13.227 7.111 -9.077 1.00 82.12 539 GLU A C 1
ATOM 4477 O O . GLU A 1 539 ? 14.368 7.100 -9.525 1.00 82.12 539 GLU A O 1
ATOM 4482 N N . SER A 1 540 ? 12.960 6.904 -7.791 1.00 81.50 540 SER A N 1
ATOM 4483 C CA . SER A 1 540 ? 13.971 6.631 -6.765 1.00 81.50 540 SER A CA 1
ATOM 4484 C C . SER A 1 540 ? 13.937 5.176 -6.281 1.00 81.50 540 SER A C 1
ATOM 4486 O O . SER A 1 540 ? 14.446 4.885 -5.197 1.00 81.50 540 SER A O 1
ATOM 4488 N N . GLY A 1 541 ? 13.284 4.287 -7.036 1.00 81.31 541 GLY A N 1
ATOM 4489 C CA . GLY A 1 541 ? 13.200 2.858 -6.747 1.00 81.31 541 GLY A CA 1
ATOM 4490 C C . GLY A 1 541 ? 14.555 2.144 -6.873 1.00 81.31 541 GLY A C 1
ATOM 4491 O O . GLY A 1 541 ? 15.497 2.677 -7.467 1.00 81.31 541 GLY A O 1
ATOM 4492 N N . PRO A 1 542 ? 14.692 0.935 -6.310 1.00 88.25 542 PRO A N 1
ATOM 4493 C CA . PRO A 1 542 ? 15.917 0.159 -6.401 1.00 88.25 542 PRO A CA 1
ATOM 4494 C C . PRO A 1 542 ? 16.036 -0.522 -7.770 1.00 88.25 542 PRO A C 1
ATOM 4496 O O . PRO A 1 542 ? 15.044 -0.963 -8.347 1.00 88.25 542 PRO A O 1
ATOM 4499 N N . LEU A 1 543 ? 17.270 -0.667 -8.255 1.00 91.75 543 LEU A N 1
ATOM 4500 C CA . LEU A 1 543 ? 17.601 -1.589 -9.339 1.00 91.75 543 LEU A CA 1
ATOM 4501 C C . LEU A 1 543 ? 18.069 -2.906 -8.715 1.00 91.75 543 LEU A C 1
ATOM 4503 O O . LEU A 1 543 ? 19.185 -2.974 -8.199 1.00 91.75 543 LEU A O 1
ATOM 4507 N N . MET A 1 544 ? 17.212 -3.927 -8.692 1.00 93.31 544 MET A N 1
ATOM 4508 C CA . MET A 1 544 ? 17.534 -5.190 -8.021 1.00 93.31 544 MET A CA 1
ATOM 4509 C C . MET A 1 544 ? 16.767 -6.394 -8.571 1.00 93.31 544 MET A C 1
ATOM 4511 O O . MET A 1 544 ? 15.713 -6.255 -9.186 1.00 93.31 544 MET A O 1
ATOM 4515 N N . LEU A 1 545 ? 17.283 -7.596 -8.301 1.00 91.56 545 LEU A N 1
ATOM 4516 C CA . LEU A 1 545 ? 16.593 -8.854 -8.565 1.00 91.56 545 LEU A CA 1
ATOM 4517 C C . LEU A 1 545 ? 15.845 -9.252 -7.294 1.00 91.56 545 LEU A C 1
ATOM 4519 O O . LEU A 1 545 ? 16.461 -9.463 -6.244 1.00 91.56 545 LEU A O 1
ATOM 4523 N N . SER A 1 546 ? 14.520 -9.345 -7.373 1.00 89.06 546 SER A N 1
ATOM 4524 C CA . SER A 1 546 ? 13.694 -9.703 -6.226 1.00 89.06 546 SER A CA 1
ATOM 4525 C C . SER A 1 546 ? 14.004 -11.132 -5.748 1.00 89.06 546 SER A C 1
ATOM 4527 O O . SER A 1 546 ? 14.461 -11.977 -6.531 1.00 89.06 546 SER A O 1
ATOM 4529 N N . PRO A 1 547 ? 13.697 -11.466 -4.482 1.00 84.31 547 PRO A N 1
ATOM 4530 C CA . PRO A 1 547 ? 13.722 -12.855 -4.015 1.00 84.31 547 PRO A CA 1
ATOM 4531 C C . PRO A 1 547 ? 12.778 -13.772 -4.809 1.00 84.31 547 PRO A C 1
ATOM 4533 O O . PRO A 1 547 ? 13.013 -14.970 -4.903 1.00 84.31 547 PRO A O 1
ATOM 4536 N N . THR A 1 548 ? 11.728 -13.207 -5.417 1.00 85.19 548 THR A N 1
ATOM 4537 C CA . THR A 1 548 ? 10.772 -13.924 -6.274 1.00 85.19 548 THR A CA 1
ATOM 4538 C C . THR A 1 548 ? 11.260 -14.110 -7.715 1.00 85.19 548 THR A C 1
ATOM 4540 O O . THR A 1 548 ? 10.567 -14.755 -8.494 1.00 85.19 548 THR A O 1
ATOM 4543 N N . GLY A 1 549 ? 12.433 -13.570 -8.073 1.00 89.00 549 GLY A N 1
ATOM 4544 C CA . GLY A 1 549 ? 13.031 -13.671 -9.410 1.00 89.00 549 GLY A CA 1
ATOM 4545 C C . GLY A 1 549 ? 12.554 -12.615 -10.419 1.00 89.00 549 GLY A C 1
ATOM 4546 O O . GLY A 1 549 ? 12.773 -12.758 -11.617 1.00 89.00 549 GLY A O 1
ATOM 4547 N N . GLN A 1 550 ? 11.916 -11.544 -9.949 1.00 92.38 550 GLN A N 1
ATOM 4548 C CA . GLN A 1 550 ? 11.458 -10.414 -10.761 1.00 92.38 550 GLN A CA 1
ATOM 4549 C C . GLN A 1 550 ? 12.532 -9.322 -10.815 1.00 92.38 550 GLN A C 1
ATOM 4551 O O . GLN A 1 550 ? 13.132 -8.982 -9.793 1.00 92.38 550 GLN A O 1
ATOM 4556 N N . PHE A 1 551 ? 12.746 -8.719 -11.980 1.00 94.81 551 PHE A N 1
ATOM 4557 C CA . PHE A 1 551 ? 13.626 -7.561 -12.118 1.00 94.81 551 PHE A CA 1
ATOM 4558 C C . PHE A 1 551 ? 12.891 -6.297 -11.688 1.00 94.81 551 PHE A C 1
ATOM 4560 O O . PHE A 1 551 ? 11.907 -5.913 -12.308 1.00 94.81 551 PHE A O 1
ATOM 4567 N N . ILE A 1 552 ? 13.368 -5.639 -10.639 1.00 92.69 552 ILE A N 1
ATOM 4568 C CA . ILE A 1 552 ? 12.809 -4.383 -10.143 1.00 92.69 552 ILE A CA 1
ATOM 4569 C C . ILE A 1 552 ? 13.681 -3.249 -10.652 1.00 92.69 552 ILE A C 1
ATOM 4571 O O . ILE A 1 552 ? 14.904 -3.288 -10.489 1.00 92.69 552 ILE A O 1
ATOM 4575 N N . VAL A 1 553 ? 13.047 -2.254 -11.266 1.00 93.56 553 VAL A N 1
ATOM 4576 C CA . VAL A 1 553 ? 13.745 -1.190 -11.980 1.00 93.56 553 VAL A CA 1
ATOM 4577 C C . VAL A 1 553 ? 13.097 0.164 -11.702 1.00 93.56 553 VAL A C 1
ATOM 4579 O O . VAL A 1 553 ? 11.881 0.289 -11.851 1.00 93.56 553 VAL A O 1
ATOM 4582 N N . PRO A 1 554 ? 13.870 1.211 -11.363 1.00 93.31 554 PRO A N 1
ATOM 4583 C CA . PRO A 1 554 ? 13.323 2.556 -11.254 1.00 93.31 554 PRO A CA 1
ATOM 4584 C C . PRO A 1 554 ? 12.976 3.125 -12.632 1.00 93.31 554 PRO A C 1
ATOM 4586 O O . PRO A 1 554 ? 13.730 2.964 -13.590 1.00 93.31 554 PRO A O 1
ATOM 4589 N N . ALA A 1 555 ? 11.885 3.885 -12.733 1.00 91.38 555 ALA A N 1
ATOM 4590 C CA . ALA A 1 555 ? 11.479 4.527 -13.990 1.00 91.38 555 ALA A CA 1
ATOM 4591 C C . ALA A 1 555 ? 12.527 5.495 -14.587 1.00 91.38 555 ALA A C 1
ATOM 4593 O O . ALA A 1 555 ? 12.484 5.803 -15.776 1.00 91.38 555 ALA A O 1
ATOM 4594 N N . SER A 1 556 ? 13.462 5.983 -13.766 1.00 90.81 556 SER A N 1
ATOM 4595 C CA . SER A 1 556 ? 14.570 6.869 -14.151 1.00 90.81 556 SER A CA 1
ATOM 4596 C C . SER A 1 556 ? 15.845 6.114 -14.566 1.00 90.81 556 SER A C 1
ATOM 4598 O O . SER A 1 556 ? 16.860 6.747 -14.861 1.00 90.81 556 SER A O 1
ATOM 4600 N N . CYS A 1 557 ? 15.826 4.773 -14.562 1.00 91.38 557 CYS A N 1
ATOM 4601 C CA . CYS A 1 557 ? 17.013 3.952 -14.779 1.00 91.38 557 CYS A CA 1
ATOM 4602 C C . CYS A 1 557 ? 17.643 4.217 -16.160 1.00 91.38 557 CYS A C 1
ATOM 4604 O O . CYS A 1 557 ? 16.955 4.099 -17.181 1.00 91.38 557 CYS A O 1
ATOM 4606 N N . PRO A 1 558 ? 18.955 4.513 -16.233 1.00 92.12 558 PRO A N 1
ATOM 4607 C CA . PRO A 1 558 ? 19.657 4.585 -17.505 1.00 92.12 558 PRO A CA 1
ATOM 4608 C C . PRO A 1 558 ? 19.619 3.238 -18.238 1.00 92.12 558 PRO A C 1
ATOM 4610 O O . PRO A 1 558 ? 19.954 2.197 -17.674 1.00 92.12 558 PRO A O 1
ATOM 4613 N N . ALA A 1 559 ? 19.274 3.270 -19.525 1.00 91.62 559 ALA A N 1
ATOM 4614 C CA . ALA A 1 559 ? 19.078 2.070 -20.337 1.00 91.62 559 ALA A CA 1
ATOM 4615 C C . ALA A 1 559 ? 20.296 1.127 -20.370 1.00 91.62 559 ALA A C 1
ATOM 4617 O O . ALA A 1 559 ? 20.117 -0.081 -20.262 1.00 91.62 559 ALA A O 1
ATOM 4618 N N . LEU A 1 560 ? 21.519 1.663 -20.454 1.00 90.44 560 LEU A N 1
ATOM 4619 C CA . LEU A 1 560 ? 22.748 0.856 -20.444 1.00 90.44 560 LEU A CA 1
ATOM 4620 C C . LEU A 1 560 ? 22.884 0.049 -19.144 1.00 90.44 560 LEU A C 1
ATOM 4622 O O . LEU A 1 560 ? 23.127 -1.153 -19.172 1.00 90.44 560 LEU A O 1
ATOM 4626 N N . VAL A 1 561 ? 22.648 0.706 -18.004 1.00 92.75 561 VAL A N 1
ATOM 4627 C CA . VAL A 1 561 ? 22.722 0.079 -16.678 1.00 92.75 561 VAL A CA 1
ATOM 4628 C C . VAL A 1 561 ? 21.673 -1.023 -16.553 1.00 92.75 561 VAL A C 1
ATOM 4630 O O . VAL A 1 561 ? 21.969 -2.095 -16.033 1.00 92.75 561 VAL A O 1
ATOM 4633 N N . LEU A 1 562 ? 20.464 -0.784 -17.068 1.00 93.56 562 LEU A N 1
ATOM 4634 C CA . LEU A 1 562 ? 19.398 -1.780 -17.074 1.00 93.56 562 LEU A CA 1
ATOM 4635 C C . LEU A 1 562 ? 19.746 -3.004 -17.935 1.00 93.56 562 LEU A C 1
ATOM 4637 O O . LEU A 1 562 ? 19.544 -4.136 -17.502 1.00 93.56 562 LEU A O 1
ATOM 4641 N N . VAL A 1 563 ? 20.275 -2.792 -19.140 1.00 92.44 563 VAL A N 1
ATOM 4642 C CA . VAL A 1 563 ? 20.643 -3.881 -20.058 1.00 92.44 563 VAL A CA 1
ATOM 4643 C C . VAL A 1 563 ? 21.755 -4.748 -19.467 1.00 92.44 563 VAL A C 1
ATOM 4645 O O . VAL A 1 563 ? 21.620 -5.973 -19.422 1.00 92.44 563 VAL A O 1
ATOM 4648 N N . ASP A 1 564 ? 22.804 -4.128 -18.930 1.00 91.50 564 ASP A N 1
ATOM 4649 C CA . ASP A 1 564 ? 23.888 -4.846 -18.255 1.00 91.50 564 ASP A CA 1
ATOM 4650 C C . ASP A 1 564 ? 23.381 -5.617 -17.033 1.00 91.50 564 ASP A C 1
ATOM 4652 O O . ASP A 1 564 ? 23.786 -6.755 -16.784 1.00 91.50 564 ASP A O 1
ATOM 4656 N N . PHE A 1 565 ? 22.483 -5.000 -16.264 1.00 94.19 565 PHE A N 1
ATOM 4657 C CA . PHE A 1 565 ? 21.906 -5.598 -15.070 1.00 94.19 565 PHE A CA 1
ATOM 4658 C C . PHE A 1 565 ? 21.064 -6.837 -15.391 1.00 94.19 565 PHE A C 1
ATOM 4660 O O . PHE A 1 565 ? 21.266 -7.877 -14.762 1.00 94.19 565 PHE A O 1
ATOM 4667 N N . ILE A 1 566 ? 20.165 -6.764 -16.378 1.00 94.06 566 ILE A N 1
ATOM 4668 C CA . ILE A 1 566 ? 19.367 -7.924 -16.798 1.00 94.06 566 ILE A CA 1
ATOM 4669 C C . ILE A 1 566 ? 20.307 -9.023 -17.304 1.00 94.06 566 ILE A C 1
ATOM 4671 O O . ILE A 1 566 ? 20.195 -10.159 -16.853 1.00 94.06 566 ILE A O 1
ATOM 4675 N N . GLY A 1 567 ? 21.279 -8.680 -18.161 1.00 91.94 567 GLY A N 1
ATOM 4676 C CA . GLY A 1 567 ? 22.249 -9.631 -18.713 1.00 91.94 567 GLY A CA 1
ATOM 4677 C C . GLY A 1 567 ? 22.986 -10.443 -17.647 1.00 91.94 567 GLY A C 1
ATOM 4678 O O . GLY A 1 567 ? 23.035 -11.667 -17.727 1.00 91.94 567 GLY A O 1
ATOM 4679 N N . LYS A 1 568 ? 23.493 -9.776 -16.605 1.00 93.25 568 LYS A N 1
ATOM 4680 C CA . LYS A 1 568 ? 24.255 -10.424 -15.524 1.00 93.25 568 LYS A CA 1
ATOM 4681 C C . LYS A 1 568 ? 23.412 -11.329 -14.623 1.00 93.25 568 LYS A C 1
ATOM 4683 O O . LYS A 1 568 ? 23.956 -12.250 -14.027 1.00 93.25 568 LYS A O 1
ATOM 4688 N N . ASN A 1 569 ? 22.109 -11.072 -14.510 1.00 94.56 569 ASN A N 1
ATOM 4689 C CA . ASN A 1 569 ? 21.248 -11.697 -13.502 1.00 94.56 569 ASN A CA 1
ATOM 4690 C C . ASN A 1 569 ? 20.214 -12.682 -14.083 1.00 94.56 569 ASN A C 1
ATOM 4692 O O . ASN A 1 569 ? 19.403 -13.213 -13.326 1.00 94.56 569 ASN A O 1
ATOM 4696 N N . MET A 1 570 ? 20.219 -12.963 -15.395 1.00 92.19 570 MET A N 1
ATOM 4697 C CA . MET A 1 570 ? 19.210 -13.839 -16.024 1.00 92.19 570 MET A CA 1
ATOM 4698 C C . MET A 1 570 ? 19.189 -15.259 -15.443 1.00 92.19 570 MET A C 1
ATOM 4700 O O . MET A 1 570 ? 18.117 -15.782 -15.148 1.00 92.19 570 MET A O 1
ATOM 4704 N N . ALA A 1 571 ? 20.358 -15.880 -15.258 1.00 92.31 571 ALA A N 1
ATOM 4705 C CA . ALA A 1 571 ? 20.442 -17.251 -14.751 1.00 92.31 571 ALA A CA 1
ATOM 4706 C C . ALA A 1 571 ? 19.893 -17.367 -13.319 1.00 92.31 571 ALA A C 1
ATOM 4708 O O . ALA A 1 571 ? 19.154 -18.297 -13.000 1.00 92.31 571 ALA A O 1
ATOM 4709 N N . GLU A 1 572 ? 20.211 -16.392 -12.465 1.00 94.38 572 GLU A N 1
ATOM 4710 C CA . GLU A 1 572 ? 19.704 -16.344 -11.095 1.00 94.38 572 GLU A CA 1
ATOM 4711 C C . GLU A 1 572 ? 18.200 -16.030 -11.052 1.00 94.38 572 GLU A C 1
ATOM 4713 O O . GLU A 1 572 ? 17.464 -16.608 -10.250 1.00 94.38 572 GLU A O 1
ATOM 4718 N N . ALA A 1 573 ? 17.718 -15.154 -11.939 1.00 93.75 573 ALA A N 1
ATOM 4719 C CA . ALA A 1 573 ? 16.301 -14.823 -12.045 1.00 93.75 573 ALA A CA 1
ATOM 4720 C C . ALA A 1 573 ? 15.451 -16.048 -12.408 1.00 93.75 573 ALA A C 1
ATOM 4722 O O . ALA A 1 573 ? 14.427 -16.286 -11.766 1.00 93.75 573 ALA A O 1
ATOM 4723 N N . ASP A 1 574 ? 15.896 -16.853 -13.376 1.00 93.50 574 ASP A N 1
ATOM 4724 C CA . ASP A 1 574 ? 15.194 -18.071 -13.793 1.00 93.50 574 ASP A CA 1
ATOM 4725 C C . ASP A 1 574 ? 15.091 -19.086 -12.641 1.00 93.50 574 ASP A C 1
ATOM 4727 O O . ASP A 1 574 ? 13.999 -19.558 -12.314 1.00 93.50 574 ASP A O 1
ATOM 4731 N N . GLN A 1 575 ? 16.198 -19.334 -11.931 1.00 93.88 575 GLN A N 1
ATOM 4732 C CA . GLN A 1 575 ? 16.203 -20.220 -10.761 1.00 93.88 575 GLN A CA 1
ATOM 4733 C C . GLN A 1 575 ? 15.228 -19.746 -9.673 1.00 93.88 575 GLN A C 1
ATOM 4735 O O . GLN A 1 575 ? 14.441 -20.539 -9.146 1.00 93.88 575 GLN A O 1
ATOM 4740 N N . ARG A 1 576 ? 15.235 -18.444 -9.351 1.00 92.94 576 ARG A N 1
ATOM 4741 C CA . ARG A 1 576 ? 14.346 -17.865 -8.331 1.00 92.94 576 ARG A CA 1
ATOM 4742 C C . ARG A 1 576 ? 12.872 -17.913 -8.746 1.00 92.94 576 ARG A C 1
ATOM 4744 O O . ARG A 1 576 ? 12.029 -18.239 -7.909 1.00 92.94 576 ARG A O 1
ATOM 4751 N N . LEU A 1 577 ? 12.548 -17.659 -10.018 1.00 90.50 577 LEU A N 1
ATOM 4752 C CA . LEU A 1 577 ? 11.177 -17.749 -10.543 1.00 90.50 577 LEU A CA 1
ATOM 4753 C C . LEU A 1 577 ? 10.627 -19.179 -10.446 1.00 90.50 577 LEU A C 1
ATOM 4755 O O . LEU A 1 577 ? 9.496 -19.389 -9.990 1.00 90.50 577 LEU A O 1
ATOM 4759 N N . GLN A 1 578 ? 11.431 -20.173 -10.831 1.00 90.88 578 GLN A N 1
ATOM 4760 C CA . GLN A 1 578 ? 11.056 -21.588 -10.752 1.00 90.88 578 GLN A CA 1
ATOM 4761 C C . GLN A 1 578 ? 10.858 -22.042 -9.300 1.00 90.88 578 GLN A C 1
ATOM 4763 O O . GLN A 1 578 ? 9.849 -22.687 -8.977 1.00 90.88 578 GLN A O 1
ATOM 4768 N N . PHE A 1 579 ? 11.772 -21.652 -8.405 1.00 91.06 579 PHE A N 1
ATOM 4769 C CA . PHE A 1 579 ? 11.661 -21.927 -6.973 1.00 91.06 579 PHE A CA 1
ATOM 4770 C C . PHE A 1 579 ? 10.393 -21.302 -6.377 1.00 91.06 579 PHE A C 1
ATOM 4772 O O . PHE A 1 579 ? 9.590 -21.998 -5.750 1.00 91.06 579 PHE A O 1
ATOM 4779 N N . TYR A 1 580 ? 10.150 -20.016 -6.641 1.00 89.81 580 TYR A N 1
ATOM 4780 C CA . TYR A 1 580 ? 8.970 -19.302 -6.155 1.00 89.81 580 TYR A CA 1
ATOM 4781 C C . TYR A 1 580 ? 7.659 -19.932 -6.651 1.00 89.81 580 TYR A C 1
ATOM 4783 O O . TYR A 1 580 ? 6.718 -20.113 -5.874 1.00 89.81 580 TYR A O 1
ATOM 4791 N N . SER A 1 581 ? 7.591 -20.317 -7.931 1.00 89.62 581 SER A N 1
ATOM 4792 C CA . SER A 1 581 ? 6.424 -20.994 -8.515 1.00 89.62 581 SER A CA 1
ATOM 4793 C C . SER A 1 581 ? 6.127 -22.329 -7.825 1.00 89.62 581 SER A C 1
ATOM 4795 O O . SER A 1 581 ? 4.968 -22.639 -7.531 1.00 89.62 581 SER A O 1
ATOM 4797 N N . THR A 1 582 ? 7.175 -23.090 -7.506 1.00 92.94 582 THR A N 1
ATOM 4798 C CA . THR A 1 582 ? 7.071 -24.370 -6.793 1.00 92.94 582 THR A CA 1
ATOM 4799 C C . THR A 1 582 ? 6.579 -24.166 -5.361 1.00 92.94 582 THR A C 1
ATOM 4801 O O . THR A 1 582 ? 5.572 -24.760 -4.970 1.00 92.94 582 THR A O 1
ATOM 4804 N N . MET A 1 583 ? 7.204 -23.254 -4.609 1.00 91.44 583 MET A N 1
ATOM 4805 C CA . MET A 1 583 ? 6.810 -22.943 -3.229 1.00 91.44 583 MET A CA 1
ATOM 4806 C C . MET A 1 583 ? 5.384 -22.408 -3.131 1.00 91.44 583 MET A C 1
ATOM 4808 O O . MET A 1 583 ? 4.650 -22.790 -2.230 1.00 91.44 583 MET A O 1
ATOM 4812 N N . LYS A 1 584 ? 4.932 -21.593 -4.086 1.00 90.62 584 LYS A N 1
ATOM 4813 C CA . LYS A 1 584 ? 3.557 -21.072 -4.117 1.00 90.62 584 LYS A CA 1
ATOM 4814 C C . LYS A 1 584 ? 2.504 -22.165 -4.334 1.00 90.62 584 LYS A C 1
ATOM 4816 O O . LYS A 1 584 ? 1.386 -22.050 -3.829 1.00 90.62 584 LYS A O 1
ATOM 4821 N N . LYS A 1 585 ? 2.818 -23.208 -5.111 1.00 93.50 585 LYS A N 1
ATOM 4822 C CA . LYS A 1 585 ? 1.928 -24.373 -5.270 1.00 93.50 585 LYS A CA 1
ATOM 4823 C C . LYS A 1 585 ? 1.860 -25.173 -3.975 1.00 93.50 585 LYS A C 1
ATOM 4825 O O . LYS A 1 585 ? 0.769 -25.535 -3.543 1.00 93.50 585 LYS A O 1
ATOM 4830 N N . GLU A 1 586 ? 3.010 -25.394 -3.351 1.00 94.38 586 GLU A N 1
ATOM 4831 C CA . GLU A 1 586 ? 3.089 -26.116 -2.088 1.00 94.38 586 GLU A CA 1
ATOM 4832 C C . GLU A 1 586 ? 2.400 -25.366 -0.937 1.00 94.38 586 GLU A C 1
ATOM 4834 O O . GLU A 1 586 ? 1.627 -25.967 -0.196 1.00 94.38 586 GLU A O 1
ATOM 4839 N N . GLU A 1 587 ? 2.600 -24.051 -0.835 1.00 94.12 587 GLU A N 1
ATOM 4840 C CA . GLU A 1 587 ? 1.948 -23.175 0.144 1.00 94.12 587 GLU A CA 1
ATOM 4841 C C . GLU A 1 587 ? 0.429 -23.346 0.104 1.00 94.12 587 GLU A C 1
ATOM 4843 O O . GLU A 1 587 ? -0.190 -23.545 1.141 1.00 94.12 587 GLU A O 1
ATOM 4848 N N . ARG A 1 588 ? -0.177 -23.329 -1.092 1.00 93.81 588 ARG A N 1
ATOM 4849 C CA . ARG A 1 588 ? -1.630 -23.502 -1.256 1.00 93.81 588 ARG A CA 1
ATOM 4850 C C . ARG A 1 588 ? -2.116 -24.863 -0.767 1.00 93.81 588 ARG A C 1
ATOM 4852 O O . ARG A 1 588 ? -3.170 -24.942 -0.144 1.00 93.81 588 ARG A O 1
ATOM 4859 N N . MET A 1 589 ? -1.360 -25.920 -1.059 1.00 95.50 589 MET A N 1
ATOM 4860 C CA . MET A 1 589 ? -1.695 -27.276 -0.628 1.00 95.50 589 MET A CA 1
ATOM 4861 C C . MET A 1 589 ? -1.618 -27.400 0.899 1.00 95.50 589 MET A C 1
ATOM 4863 O O . MET A 1 589 ? -2.572 -27.862 1.522 1.00 95.50 589 MET A O 1
ATOM 4867 N N . LEU A 1 590 ? -0.516 -26.950 1.505 1.00 94.88 590 LEU A N 1
ATOM 4868 C CA . LEU A 1 590 ? -0.314 -27.015 2.954 1.00 94.88 590 LEU A CA 1
ATOM 4869 C C . LEU A 1 590 ? -1.268 -26.093 3.715 1.00 94.88 590 LEU A C 1
ATOM 4871 O O . LEU A 1 590 ? -1.762 -26.470 4.769 1.00 94.88 590 LEU A O 1
ATOM 4875 N N . HIS A 1 591 ? -1.568 -24.909 3.178 1.00 94.62 591 HIS A N 1
ATOM 4876 C CA . HIS A 1 591 ? -2.545 -23.982 3.751 1.00 94.62 591 HIS A CA 1
ATOM 4877 C C . HIS A 1 591 ? -3.926 -24.636 3.869 1.00 94.62 591 HIS A C 1
ATOM 4879 O O . HIS A 1 591 ? -4.508 -24.648 4.955 1.00 94.62 591 HIS A O 1
ATOM 4885 N N . ALA A 1 592 ? -4.406 -25.269 2.792 1.00 93.38 592 ALA A N 1
ATOM 4886 C CA . ALA A 1 592 ? -5.676 -25.990 2.799 1.00 93.38 592 ALA A CA 1
ATOM 4887 C C . ALA A 1 592 ? -5.672 -27.168 3.792 1.00 93.38 592 ALA A C 1
ATOM 4889 O O . ALA A 1 592 ? -6.652 -27.376 4.509 1.00 93.38 592 ALA A O 1
ATOM 4890 N N . GLN A 1 593 ? -4.558 -27.903 3.882 1.00 93.81 593 GLN A N 1
ATOM 4891 C CA . GLN A 1 593 ? -4.386 -28.983 4.860 1.00 93.81 593 GLN A CA 1
ATOM 4892 C C . GLN A 1 593 ? -4.421 -28.464 6.306 1.00 93.81 593 GLN A C 1
ATOM 4894 O O . GLN A 1 593 ? -5.141 -29.028 7.129 1.00 93.81 593 GLN A O 1
ATOM 4899 N N . CYS A 1 594 ? -3.714 -27.369 6.611 1.00 93.06 594 CYS A N 1
ATOM 4900 C CA . CYS A 1 594 ? -3.728 -26.725 7.929 1.00 93.06 594 CYS A CA 1
ATOM 4901 C C . CYS A 1 594 ? -5.144 -26.304 8.327 1.00 93.06 594 CYS A C 1
ATOM 4903 O O . CYS A 1 594 ? -5.592 -26.619 9.428 1.00 93.06 594 CYS A O 1
ATOM 4905 N N . MET A 1 595 ? -5.857 -25.621 7.425 1.00 93.69 595 MET A N 1
ATOM 4906 C CA . MET A 1 595 ? -7.231 -25.172 7.660 1.00 93.69 595 MET A CA 1
ATOM 4907 C C . MET A 1 595 ? -8.153 -26.343 8.021 1.00 93.69 595 MET A C 1
ATOM 4909 O O . MET A 1 595 ? -8.888 -26.262 9.006 1.00 93.69 595 MET A O 1
ATOM 4913 N N . ALA A 1 596 ? -8.075 -27.445 7.267 1.00 90.88 596 ALA A N 1
ATOM 4914 C CA . ALA A 1 596 ? -8.916 -28.619 7.479 1.00 90.88 596 ALA A CA 1
ATOM 4915 C C . ALA A 1 596 ? -8.558 -29.397 8.758 1.00 90.88 596 ALA A C 1
ATOM 4917 O O . ALA A 1 596 ? -9.446 -29.739 9.536 1.00 90.88 596 ALA A O 1
ATOM 4918 N N . GLN A 1 597 ? -7.271 -29.671 8.997 1.00 91.06 597 GLN A N 1
ATOM 4919 C CA . GLN A 1 597 ? -6.832 -30.544 10.093 1.00 91.06 597 GLN A CA 1
ATOM 4920 C C . GLN A 1 597 ? -6.908 -29.869 11.470 1.00 91.06 597 GLN A C 1
ATOM 4922 O O . GLN A 1 597 ? -7.160 -30.538 12.470 1.00 91.06 597 GLN A O 1
ATOM 4927 N N . LEU A 1 598 ? -6.698 -28.553 11.534 1.00 88.62 598 LEU A N 1
ATOM 4928 C CA . LEU A 1 598 ? -6.689 -27.791 12.789 1.00 88.62 598 LEU A CA 1
ATOM 4929 C C . LEU A 1 598 ? -8.045 -27.143 13.096 1.00 88.62 598 LEU A C 1
ATOM 4931 O O . LEU A 1 598 ? -8.253 -26.651 14.203 1.00 88.62 598 LEU A O 1
ATOM 4935 N N . GLY A 1 599 ? -8.966 -27.118 12.125 1.00 88.12 599 GLY A N 1
ATOM 4936 C CA . GLY A 1 599 ? -10.267 -26.466 12.267 1.00 88.12 599 GLY A CA 1
ATOM 4937 C C . GLY A 1 599 ? -10.154 -24.958 12.506 1.00 88.12 599 GLY A C 1
ATOM 4938 O O . GLY A 1 599 ? -10.884 -24.417 13.338 1.00 88.12 599 GLY A O 1
ATOM 4939 N N . LEU A 1 600 ? -9.213 -24.294 11.826 1.00 91.00 600 LEU A N 1
ATOM 4940 C CA . LEU A 1 600 ? -9.014 -22.843 11.909 1.00 91.00 600 LEU A CA 1
ATOM 4941 C C . LEU A 1 600 ? -10.180 -22.097 11.246 1.00 91.00 600 LEU A C 1
ATOM 4943 O O . LEU A 1 600 ? -10.698 -22.523 10.215 1.00 91.00 600 LEU A O 1
ATOM 4947 N N . SER A 1 601 ? -10.557 -20.943 11.803 1.00 88.19 601 SER A N 1
ATOM 4948 C CA . SER A 1 601 ? -11.530 -20.038 11.173 1.00 88.19 601 SER A CA 1
ATOM 4949 C C . SER A 1 601 ? -10.912 -19.285 9.990 1.00 88.19 601 SER A C 1
ATOM 4951 O O . SER A 1 601 ? -11.570 -19.077 8.972 1.00 88.19 601 SER A O 1
ATOM 4953 N N . ALA A 1 602 ? -9.644 -18.893 10.112 1.00 89.44 602 ALA A N 1
ATOM 4954 C CA . ALA A 1 602 ? -8.867 -18.266 9.051 1.00 89.44 602 ALA A CA 1
ATOM 4955 C C . ALA A 1 602 ? -7.373 -18.508 9.284 1.00 89.44 602 ALA A C 1
ATOM 4957 O O . ALA A 1 602 ? -6.927 -18.553 10.432 1.00 89.44 602 ALA A O 1
ATOM 4958 N N . LEU A 1 603 ? -6.618 -18.627 8.193 1.00 92.00 603 LEU A N 1
ATOM 4959 C CA . LEU A 1 603 ? -5.160 -18.669 8.193 1.00 92.00 603 LEU A CA 1
ATOM 4960 C C . LEU A 1 603 ? -4.657 -17.623 7.200 1.00 92.00 603 LEU A C 1
ATOM 4962 O O . LEU A 1 603 ? -4.776 -17.797 5.988 1.00 92.00 603 LEU A O 1
ATOM 4966 N N . GLU A 1 604 ? -4.127 -16.529 7.719 1.00 89.50 604 GLU A N 1
ATOM 4967 C CA . GLU A 1 604 ? -3.601 -15.402 6.956 1.00 89.50 604 GLU A CA 1
ATOM 4968 C C . GLU A 1 604 ? -2.098 -15.251 7.224 1.00 89.50 604 GLU A C 1
ATOM 4970 O O . GLU A 1 604 ? -1.526 -15.921 8.088 1.00 89.50 604 GLU A O 1
ATOM 4975 N N . LYS A 1 605 ? -1.427 -14.393 6.461 1.00 87.06 605 LYS A N 1
ATOM 4976 C CA . LYS A 1 605 ? -0.013 -14.076 6.664 1.00 87.06 605 LYS A CA 1
ATOM 4977 C C . LYS A 1 605 ? 0.245 -12.604 6.379 1.00 87.06 605 LYS A C 1
ATOM 4979 O O . LYS A 1 605 ? -0.460 -12.018 5.560 1.00 87.06 605 LYS A O 1
ATOM 4984 N N . ASP A 1 606 ? 1.260 -12.049 7.025 1.00 79.62 606 ASP A N 1
ATOM 4985 C CA . ASP A 1 606 ? 1.755 -10.709 6.719 1.00 79.62 606 ASP A CA 1
ATOM 4986 C C . ASP A 1 606 ? 2.441 -10.677 5.342 1.00 79.62 606 ASP A C 1
ATOM 4988 O O . ASP A 1 606 ? 2.985 -11.676 4.862 1.00 79.62 606 ASP A O 1
ATOM 4992 N N . ASP A 1 607 ? 2.453 -9.502 4.710 1.00 71.38 607 ASP A N 1
ATOM 4993 C CA . ASP A 1 607 ? 2.992 -9.300 3.356 1.00 71.38 607 ASP A CA 1
ATOM 4994 C C . ASP A 1 607 ? 4.492 -9.625 3.238 1.00 71.38 607 ASP A C 1
ATOM 4996 O O . ASP A 1 607 ? 4.980 -9.989 2.166 1.00 71.38 607 ASP A O 1
ATOM 5000 N N . ASN A 1 608 ? 5.235 -9.514 4.343 1.00 74.38 608 ASN A N 1
ATOM 5001 C CA . ASN A 1 608 ? 6.658 -9.847 4.414 1.00 74.38 608 ASN A CA 1
ATOM 5002 C C . ASN A 1 608 ? 6.932 -11.357 4.552 1.00 74.38 608 ASN A C 1
ATOM 5004 O O . ASN A 1 608 ? 8.088 -11.769 4.457 1.00 74.38 608 ASN A O 1
ATOM 5008 N N . ILE A 1 609 ? 5.898 -12.189 4.711 1.00 80.38 609 ILE A N 1
ATOM 5009 C CA . ILE A 1 609 ? 6.034 -13.644 4.783 1.00 80.38 609 ILE A CA 1
ATOM 5010 C C . ILE A 1 609 ? 5.990 -14.237 3.375 1.00 80.38 609 ILE A C 1
ATOM 5012 O O . ILE A 1 609 ? 4.935 -14.426 2.753 1.00 80.38 609 ILE A O 1
ATOM 5016 N N . THR A 1 610 ? 7.165 -14.582 2.858 1.00 83.94 610 THR A N 1
ATOM 5017 C CA . THR A 1 610 ? 7.302 -15.251 1.564 1.00 83.94 610 THR A CA 1
ATOM 5018 C C . THR A 1 610 ? 6.722 -16.677 1.599 1.00 83.94 610 THR A C 1
ATOM 5020 O O . THR A 1 610 ? 6.587 -17.276 2.671 1.00 83.94 610 THR A O 1
ATOM 5023 N N . PRO A 1 611 ? 6.312 -17.245 0.445 1.00 88.81 611 PRO A N 1
ATOM 5024 C CA . PRO A 1 611 ? 5.744 -18.594 0.384 1.00 88.81 611 PRO A CA 1
ATOM 5025 C C . PRO A 1 611 ? 6.609 -19.676 1.031 1.00 88.81 611 PRO A C 1
ATOM 5027 O O . PRO A 1 611 ? 6.072 -20.572 1.666 1.00 88.81 611 PRO A O 1
ATOM 5030 N N . ASP A 1 612 ? 7.934 -19.591 0.922 1.00 87.88 612 ASP A N 1
ATOM 5031 C CA . ASP A 1 612 ? 8.865 -20.537 1.541 1.00 87.88 612 ASP A CA 1
ATOM 5032 C C . ASP A 1 612 ? 8.812 -20.496 3.078 1.00 87.88 612 ASP A C 1
ATOM 5034 O O . ASP A 1 612 ? 8.782 -21.553 3.713 1.00 87.88 612 ASP A O 1
ATOM 5038 N N . LEU A 1 613 ? 8.717 -19.308 3.687 1.00 89.12 613 LEU A N 1
ATOM 5039 C CA . LEU A 1 613 ? 8.542 -19.158 5.136 1.00 89.12 613 LEU A CA 1
ATOM 5040 C C . LEU A 1 613 ? 7.175 -19.686 5.583 1.00 89.12 613 LEU A C 1
ATOM 5042 O O . LEU A 1 613 ? 7.071 -20.391 6.590 1.00 89.12 613 LEU A O 1
ATOM 5046 N N . MET A 1 614 ? 6.129 -19.403 4.799 1.00 92.06 614 MET A N 1
ATOM 5047 C CA . MET A 1 614 ? 4.780 -19.907 5.058 1.00 92.06 614 MET A CA 1
ATOM 5048 C C . MET A 1 614 ? 4.721 -21.437 4.969 1.00 92.06 614 MET A C 1
ATOM 5050 O O . MET A 1 614 ? 4.136 -22.079 5.840 1.00 92.06 614 MET A O 1
ATOM 5054 N N . VAL A 1 615 ? 5.368 -22.035 3.964 1.00 93.00 615 VAL A N 1
ATOM 5055 C CA . VAL A 1 615 ? 5.499 -23.491 3.793 1.00 93.00 615 VAL A CA 1
ATOM 5056 C C . VAL A 1 615 ? 6.213 -24.109 4.993 1.00 93.00 615 VAL A C 1
ATOM 5058 O O . VAL A 1 615 ? 5.719 -25.081 5.563 1.00 93.00 615 VAL A O 1
ATOM 5061 N N . GLN A 1 616 ? 7.335 -23.533 5.433 1.00 91.94 616 GLN A N 1
ATOM 5062 C CA . GLN A 1 616 ? 8.061 -24.006 6.618 1.00 91.94 616 GLN A CA 1
ATOM 5063 C C . GLN A 1 616 ? 7.207 -23.938 7.889 1.00 91.94 616 GLN A C 1
ATOM 5065 O O . GLN A 1 616 ? 7.203 -24.878 8.687 1.00 91.94 616 GLN A O 1
ATOM 5070 N N . CYS A 1 617 ? 6.463 -22.846 8.071 1.00 91.25 617 CYS A N 1
ATOM 5071 C CA . CYS A 1 617 ? 5.530 -22.696 9.182 1.00 91.25 617 CYS A CA 1
ATOM 5072 C C . CYS A 1 617 ? 4.418 -23.755 9.117 1.00 91.25 617 CYS A C 1
ATOM 5074 O O . CYS A 1 617 ? 4.246 -24.520 10.062 1.00 91.25 617 CYS A O 1
ATOM 5076 N N . CYS A 1 618 ? 3.728 -23.885 7.981 1.00 92.31 618 CYS A N 1
ATOM 5077 C CA . CYS A 1 618 ? 2.633 -24.842 7.813 1.00 92.31 618 CYS A CA 1
ATOM 5078 C C . CYS A 1 618 ? 3.088 -26.290 8.031 1.00 92.31 618 CYS A C 1
ATOM 5080 O O . CYS A 1 618 ? 2.428 -27.025 8.759 1.00 92.31 618 CYS A O 1
ATOM 5082 N N . ARG A 1 619 ? 4.243 -26.698 7.483 1.00 93.81 619 ARG A N 1
ATOM 5083 C CA . ARG A 1 619 ? 4.803 -28.042 7.721 1.00 93.81 619 ARG A CA 1
ATOM 5084 C C . ARG A 1 619 ? 5.045 -28.301 9.212 1.00 93.81 619 ARG A C 1
ATOM 5086 O O . ARG A 1 619 ? 4.762 -29.399 9.687 1.00 93.81 619 ARG A O 1
ATOM 5093 N N . ARG A 1 620 ? 5.538 -27.306 9.963 1.00 90.19 620 ARG A N 1
ATOM 5094 C CA . ARG A 1 620 ? 5.707 -27.417 11.423 1.00 90.19 620 ARG A CA 1
ATOM 5095 C C . ARG A 1 620 ? 4.373 -27.535 12.151 1.00 90.19 620 ARG A C 1
ATOM 5097 O O . ARG A 1 620 ? 4.241 -28.414 12.997 1.00 90.19 620 ARG A O 1
ATOM 5104 N N . ILE A 1 621 ? 3.387 -26.704 11.799 1.00 88.81 621 ILE A N 1
ATOM 5105 C CA . ILE A 1 621 ? 2.066 -26.744 12.444 1.00 88.81 621 ILE A CA 1
ATOM 5106 C C . ILE A 1 621 ? 1.417 -28.110 12.196 1.00 88.81 621 ILE A C 1
ATOM 5108 O O . ILE A 1 621 ? 0.905 -28.718 13.130 1.00 88.81 621 ILE A O 1
ATOM 5112 N N . LEU A 1 622 ? 1.493 -28.626 10.965 1.00 90.56 622 LEU A N 1
ATOM 5113 C CA . LEU A 1 622 ? 0.951 -29.936 10.599 1.00 90.56 622 LEU A CA 1
ATOM 5114 C C . LEU A 1 622 ? 1.650 -31.086 11.328 1.00 90.56 622 LEU A C 1
ATOM 5116 O O . LEU A 1 622 ? 0.984 -32.021 11.769 1.00 90.56 622 LEU A O 1
ATOM 5120 N N . ARG A 1 623 ? 2.976 -31.010 11.507 1.00 89.38 623 ARG A N 1
ATOM 5121 C CA . ARG A 1 623 ? 3.736 -32.017 12.264 1.00 89.38 623 ARG A CA 1
ATOM 5122 C C . ARG A 1 623 ? 3.241 -32.139 13.705 1.00 89.38 623 ARG A C 1
ATOM 5124 O O . ARG A 1 623 ? 3.095 -33.249 14.206 1.00 89.38 623 ARG A O 1
ATOM 5131 N N . ASP A 1 624 ? 2.969 -31.006 14.347 1.00 85.25 624 ASP A N 1
ATOM 5132 C CA . ASP A 1 624 ? 2.568 -30.942 15.754 1.00 85.25 624 ASP A CA 1
ATOM 5133 C C . ASP A 1 624 ? 1.033 -30.741 15.909 1.00 85.25 624 ASP A C 1
ATOM 5135 O O . ASP A 1 624 ? 0.533 -30.402 16.986 1.00 85.25 624 ASP A O 1
ATOM 5139 N N . ALA A 1 625 ? 0.257 -31.007 14.845 1.00 85.19 625 ALA A N 1
ATOM 5140 C CA . ALA A 1 625 ? -1.181 -30.727 14.762 1.00 85.19 625 ALA A CA 1
ATOM 5141 C C . ALA A 1 625 ? -2.017 -31.468 15.810 1.00 85.19 625 ALA A C 1
ATOM 5143 O O . ALA A 1 625 ? -2.985 -30.914 16.320 1.00 85.19 625 ALA A O 1
ATOM 5144 N N . ALA A 1 626 ? -1.643 -32.697 16.176 1.00 83.00 626 ALA A N 1
ATOM 5145 C CA . ALA A 1 626 ? -2.357 -33.455 17.207 1.00 83.00 626 ALA A CA 1
ATOM 5146 C C . ALA A 1 626 ? -2.258 -32.791 18.593 1.00 83.00 626 ALA A C 1
ATOM 5148 O O . ALA A 1 626 ? -3.201 -32.840 19.379 1.00 83.00 626 ALA A O 1
ATOM 5149 N N . ALA A 1 627 ? -1.125 -32.146 18.885 1.00 82.25 627 ALA A N 1
ATOM 5150 C CA . ALA A 1 627 ? -0.885 -31.469 20.155 1.00 82.25 627 ALA A CA 1
ATOM 5151 C C . ALA A 1 627 ? -1.498 -30.061 20.197 1.00 82.25 627 ALA A C 1
ATOM 5153 O O . ALA A 1 627 ? -1.968 -29.632 21.251 1.00 82.25 627 ALA A O 1
ATOM 5154 N N . LEU A 1 628 ? -1.475 -29.352 19.066 1.00 82.00 628 LEU A N 1
ATOM 5155 C CA . LEU A 1 628 ? -1.907 -27.955 18.949 1.00 82.00 628 LEU A CA 1
ATOM 5156 C C . LEU A 1 628 ? -3.378 -27.804 18.540 1.00 82.00 628 LEU A C 1
ATOM 5158 O O . LEU A 1 628 ? -4.005 -26.799 18.865 1.00 82.00 628 LEU A O 1
ATOM 5162 N N . GLY A 1 629 ? -3.939 -28.797 17.849 1.00 79.69 629 GLY A N 1
ATOM 5163 C CA . GLY A 1 629 ? -5.291 -28.779 17.288 1.00 79.69 629 GLY A CA 1
ATOM 5164 C C . GLY A 1 629 ? -6.387 -28.372 18.280 1.00 79.69 629 GLY A C 1
ATOM 5165 O O . GLY A 1 629 ? -7.179 -27.495 17.939 1.00 79.69 629 GLY A O 1
ATOM 5166 N N . PRO A 1 630 ? -6.427 -28.911 19.519 1.00 83.25 630 PRO A N 1
ATOM 5167 C CA . PRO A 1 630 ? -7.437 -28.519 20.503 1.00 83.25 630 PRO A CA 1
ATOM 5168 C C . PRO A 1 630 ? -7.401 -27.029 20.863 1.00 83.25 630 PRO A C 1
ATOM 5170 O O . PRO A 1 630 ? -8.452 -26.427 21.051 1.00 83.25 630 PRO A O 1
ATOM 5173 N N . SER A 1 631 ? -6.208 -26.432 20.932 1.00 82.31 631 SER A N 1
ATOM 5174 C CA . SER A 1 631 ? -6.022 -25.015 21.269 1.00 82.31 631 SER A CA 1
ATOM 5175 C C . SER A 1 631 ? -6.188 -24.089 20.063 1.00 82.31 631 SER A C 1
ATOM 5177 O O . SER A 1 631 ? -6.476 -22.914 20.239 1.00 82.31 631 SER A O 1
ATOM 5179 N N . LEU A 1 632 ? -6.004 -24.599 18.839 1.00 84.44 632 LEU A N 1
ATOM 5180 C CA . LEU A 1 632 ? -6.113 -23.815 17.605 1.00 84.44 632 LEU A CA 1
ATOM 5181 C C . LEU A 1 632 ? -7.529 -23.766 17.019 1.00 84.44 632 LEU A C 1
ATOM 5183 O O . LEU A 1 632 ? -7.828 -22.898 16.198 1.00 84.44 632 LEU A O 1
ATOM 5187 N N . ARG A 1 633 ? -8.414 -24.675 17.425 1.00 87.88 633 ARG A N 1
ATOM 5188 C CA . ARG A 1 633 ? -9.739 -24.814 16.820 1.00 87.88 633 ARG A CA 1
ATOM 5189 C C . ARG A 1 633 ? -10.575 -23.537 16.957 1.00 87.88 633 ARG A C 1
ATOM 5191 O O . ARG A 1 633 ? -10.749 -23.003 18.046 1.00 87.88 633 ARG A O 1
ATOM 5198 N N . GLY A 1 634 ? -11.131 -23.072 15.839 1.00 84.69 634 GLY A N 1
ATOM 5199 C CA . GLY A 1 634 ? -11.978 -21.878 15.774 1.00 84.69 634 GLY A CA 1
ATOM 5200 C C . GLY A 1 634 ? -11.223 -20.546 15.831 1.00 84.69 634 GLY A C 1
ATOM 5201 O O . GLY A 1 634 ? -11.841 -19.500 15.637 1.00 84.69 634 GLY A O 1
ATOM 5202 N N . LEU A 1 635 ? -9.902 -20.554 16.033 1.00 87.69 635 LEU A N 1
ATOM 5203 C CA . LEU A 1 635 ? -9.098 -19.336 16.036 1.00 87.69 635 LEU A CA 1
ATOM 5204 C C . LEU A 1 635 ? -8.849 -18.806 14.619 1.00 87.69 635 LEU A C 1
ATOM 5206 O O . LEU A 1 635 ? -8.841 -19.550 13.633 1.00 87.69 635 LEU A O 1
ATOM 5210 N N . ARG A 1 636 ? -8.612 -17.494 14.536 1.00 89.12 636 ARG A N 1
ATOM 5211 C CA . ARG A 1 636 ? -8.062 -16.830 13.350 1.00 89.12 636 ARG A CA 1
ATOM 5212 C C . ARG A 1 636 ? -6.571 -16.621 13.566 1.00 89.12 636 ARG A C 1
ATOM 5214 O O . ARG A 1 636 ? -6.182 -15.932 14.510 1.00 89.12 636 ARG A O 1
ATOM 5221 N N . LEU A 1 637 ? -5.763 -17.237 12.715 1.00 90.56 637 LEU A N 1
ATOM 5222 C CA . LEU A 1 637 ? -4.314 -17.246 12.834 1.00 90.56 637 LEU A CA 1
ATOM 5223 C C . LEU A 1 637 ? -3.683 -16.416 11.718 1.00 90.56 637 LEU A C 1
ATOM 5225 O O . LEU A 1 637 ? -3.992 -16.618 10.546 1.00 90.56 637 LEU A O 1
ATOM 5229 N N . ARG A 1 638 ? -2.750 -15.541 12.085 1.00 89.75 638 ARG A N 1
ATOM 5230 C CA . ARG A 1 638 ? -1.921 -14.759 11.176 1.00 89.75 638 ARG A CA 1
ATOM 5231 C C . ARG A 1 638 ? -0.457 -15.106 11.374 1.00 89.75 638 ARG A C 1
ATOM 5233 O O . ARG A 1 638 ? 0.076 -14.986 12.474 1.00 89.75 638 ARG A O 1
ATOM 5240 N N . ILE A 1 639 ? 0.209 -15.527 10.309 1.00 88.38 639 ILE A N 1
ATOM 5241 C CA . ILE A 1 639 ? 1.650 -15.772 10.338 1.00 88.38 639 ILE A CA 1
ATOM 5242 C C . ILE A 1 639 ? 2.379 -14.439 10.138 1.00 88.38 639 ILE A C 1
ATOM 5244 O O . ILE A 1 639 ? 2.195 -13.785 9.115 1.00 88.38 639 ILE A O 1
ATOM 5248 N N . SER A 1 640 ? 3.195 -14.045 11.113 1.00 84.62 640 SER A N 1
ATOM 5249 C CA . SER A 1 640 ? 4.002 -12.821 11.125 1.00 84.62 640 SER A CA 1
ATOM 5250 C C . SER A 1 640 ? 5.451 -13.124 11.552 1.00 84.62 640 SER A C 1
ATOM 5252 O O . SER A 1 640 ? 5.956 -14.230 11.348 1.00 84.62 640 SER A O 1
ATOM 5254 N N . HIS A 1 641 ? 6.141 -12.140 12.133 1.00 74.69 641 HIS A N 1
ATOM 5255 C CA . HIS A 1 641 ? 7.455 -12.274 12.770 1.00 74.69 641 HIS A CA 1
ATOM 5256 C C . HIS A 1 641 ? 7.413 -12.106 14.296 1.00 74.69 641 HIS A C 1
ATOM 5258 O O . HIS A 1 641 ? 8.462 -12.033 14.925 1.00 74.69 641 HIS A O 1
ATOM 5264 N N . TYR A 1 642 ? 6.227 -12.007 14.897 1.00 74.81 642 TYR A N 1
ATOM 5265 C CA . TYR A 1 642 ? 6.073 -11.707 16.320 1.00 74.81 642 TYR A CA 1
ATOM 5266 C C . TYR A 1 642 ? 4.813 -12.351 16.899 1.00 74.81 642 TYR A C 1
ATOM 5268 O O . TYR A 1 642 ? 3.837 -12.610 16.194 1.00 74.81 642 TYR A O 1
ATOM 5276 N N . TYR A 1 643 ? 4.821 -12.567 18.210 1.00 76.44 643 TYR A N 1
ATOM 5277 C CA . TYR A 1 643 ? 3.647 -13.016 18.948 1.00 76.44 643 TYR A CA 1
ATOM 5278 C C . TYR A 1 643 ? 2.750 -11.831 19.318 1.00 76.44 643 TYR A C 1
ATOM 5280 O O . TYR A 1 643 ? 3.209 -10.860 19.917 1.00 76.44 643 TYR A O 1
ATOM 5288 N N . SER A 1 644 ? 1.457 -11.893 18.993 1.00 78.25 644 SER A N 1
ATOM 5289 C CA . SER A 1 644 ? 0.480 -10.890 19.442 1.00 78.25 644 SER A CA 1
ATOM 5290 C C . SER A 1 644 ? -0.952 -11.414 19.379 1.00 78.25 644 SER A C 1
ATOM 5292 O O . SER A 1 644 ? -1.267 -12.283 18.574 1.00 78.25 644 SER A O 1
ATOM 5294 N N . VAL A 1 645 ? -1.838 -10.858 20.204 1.00 77.19 645 VAL A N 1
ATOM 5295 C CA . VAL A 1 645 ? -3.291 -11.038 20.075 1.00 77.19 645 VAL A CA 1
ATOM 5296 C C . VAL A 1 645 ? -3.902 -9.674 19.805 1.00 77.19 645 VAL A C 1
ATOM 5298 O O . VAL A 1 645 ? -3.875 -8.790 20.672 1.00 77.19 645 VAL A O 1
ATOM 5301 N N . LEU A 1 646 ? -4.463 -9.507 18.612 1.00 74.94 646 LEU A N 1
ATOM 5302 C CA . LEU A 1 646 ? -5.075 -8.260 18.180 1.00 74.94 646 LEU A CA 1
ATOM 5303 C C . LEU A 1 646 ? -6.379 -7.981 18.947 1.00 74.94 646 LEU A C 1
ATOM 5305 O O . LEU A 1 646 ? -6.917 -8.817 19.685 1.00 74.94 646 LEU A O 1
ATOM 5309 N N . GLN A 1 647 ? -6.871 -6.747 18.831 1.00 69.19 647 GLN A N 1
ATOM 5310 C CA . GLN A 1 647 ? -8.105 -6.320 19.504 1.00 69.19 647 GLN A CA 1
ATOM 5311 C C . GLN A 1 647 ? -9.341 -7.046 18.964 1.00 69.19 647 GLN A C 1
ATOM 5313 O O . GLN A 1 647 ? -10.305 -7.230 19.698 1.00 69.19 647 GLN A O 1
ATOM 5318 N N . ASP A 1 648 ? -9.288 -7.486 17.710 1.00 70.94 648 ASP A N 1
ATOM 5319 C CA . ASP A 1 648 ? -10.363 -8.156 16.986 1.00 70.94 648 ASP A CA 1
ATOM 5320 C C . ASP A 1 648 ? -10.329 -9.692 17.107 1.00 70.94 648 ASP A C 1
ATOM 5322 O O . ASP A 1 648 ? -11.092 -10.379 16.419 1.00 70.94 648 ASP A O 1
ATOM 5326 N N . GLY A 1 649 ? -9.454 -10.215 17.976 1.00 75.31 649 GLY A N 1
ATOM 5327 C CA . GLY A 1 649 ? -9.329 -11.636 18.302 1.00 75.31 649 GLY A CA 1
ATOM 5328 C C . GLY A 1 649 ? -8.422 -12.443 17.372 1.00 75.31 649 GLY A C 1
ATOM 5329 O O . GLY A 1 649 ? -8.316 -13.653 17.553 1.00 75.31 649 GLY A O 1
ATOM 5330 N N . GLU A 1 650 ? -7.764 -11.812 16.396 1.00 84.19 650 GLU A N 1
ATOM 5331 C CA . GLU A 1 650 ? -6.778 -12.483 15.544 1.00 84.19 650 GLU A CA 1
ATOM 5332 C C . GLU A 1 650 ? -5.456 -12.705 16.300 1.00 84.19 650 GLU A C 1
ATOM 5334 O O . GLU A 1 650 ? -4.970 -11.820 17.013 1.00 84.19 650 GLU A O 1
ATOM 5339 N N . ILE A 1 651 ? -4.881 -13.903 16.167 1.00 85.75 651 ILE A N 1
ATOM 5340 C CA . ILE A 1 651 ? -3.606 -14.266 16.790 1.00 85.75 651 ILE A CA 1
ATOM 5341 C C . ILE A 1 651 ? -2.495 -14.177 15.751 1.00 85.75 651 ILE A C 1
ATOM 5343 O O . ILE A 1 651 ? -2.515 -14.907 14.765 1.00 85.75 651 ILE A O 1
ATOM 5347 N N . CYS A 1 652 ? -1.493 -13.344 16.015 1.00 85.44 652 CYS A N 1
ATOM 5348 C CA . CYS A 1 652 ? -0.252 -13.295 15.256 1.00 85.44 652 CYS A CA 1
ATOM 5349 C C . CYS A 1 652 ? 0.787 -14.231 15.880 1.00 85.44 652 CYS A C 1
ATOM 5351 O O . CYS A 1 652 ? 1.039 -14.153 17.087 1.00 85.44 652 CYS A O 1
ATOM 5353 N N . ILE A 1 653 ? 1.394 -15.090 15.061 1.00 86.25 653 ILE A N 1
ATOM 5354 C CA . ILE A 1 653 ? 2.489 -15.976 15.473 1.00 86.25 653 ILE A CA 1
ATOM 5355 C C . ILE A 1 653 ? 3.679 -15.827 14.516 1.00 86.25 653 ILE A C 1
ATOM 5357 O O . ILE A 1 653 ? 3.468 -15.726 13.305 1.00 86.25 653 ILE A O 1
ATOM 5361 N N . PRO A 1 654 ? 4.928 -15.848 15.007 1.00 83.94 654 PRO A N 1
ATOM 5362 C CA . PRO A 1 654 ? 6.102 -15.792 14.156 1.00 83.94 654 PRO A CA 1
ATOM 5363 C C . PRO A 1 654 ? 6.197 -17.055 13.300 1.00 83.94 654 PRO A C 1
ATOM 5365 O O . PRO A 1 654 ? 5.986 -18.153 13.804 1.00 83.94 654 PRO A O 1
ATOM 5368 N N . TRP A 1 655 ? 6.567 -16.947 12.024 1.00 84.50 655 TRP A N 1
ATOM 5369 C CA . TRP A 1 655 ? 6.711 -18.113 11.138 1.00 84.50 655 TRP A CA 1
ATOM 5370 C C . TRP A 1 655 ? 7.698 -19.167 11.670 1.00 84.50 655 TRP A C 1
ATOM 5372 O O . TRP A 1 655 ? 7.568 -20.343 11.322 1.00 84.50 655 TRP A O 1
ATOM 5382 N N . ASN A 1 656 ? 8.676 -18.752 12.488 1.00 82.94 656 ASN A N 1
ATOM 5383 C CA . ASN A 1 656 ? 9.761 -19.550 13.062 1.00 82.94 656 ASN A CA 1
ATOM 5384 C C . ASN A 1 656 ? 9.554 -20.016 14.509 1.00 82.94 656 ASN A C 1
ATOM 5386 O O . ASN A 1 656 ? 10.537 -20.317 15.179 1.00 82.94 656 ASN A O 1
ATOM 5390 N N . TRP A 1 657 ? 8.309 -20.131 14.970 1.00 81.19 657 TRP A N 1
ATOM 5391 C CA . TRP A 1 657 ? 7.996 -20.620 16.314 1.00 81.19 657 TRP A CA 1
ATOM 5392 C C . TRP A 1 657 ? 8.602 -22.006 16.631 1.00 81.19 657 TRP A C 1
ATOM 5394 O O . TRP A 1 657 ? 8.766 -22.862 15.750 1.00 81.19 657 TRP A O 1
ATOM 5404 N N . ASN A 1 658 ? 8.895 -22.223 17.918 1.00 70.50 658 ASN A N 1
ATOM 5405 C CA . ASN A 1 658 ? 9.428 -23.465 18.474 1.00 70.50 658 ASN A CA 1
ATOM 5406 C C . ASN A 1 658 ? 8.457 -24.053 19.509 1.00 70.50 658 ASN A C 1
ATOM 5408 O O . ASN A 1 658 ? 7.871 -23.335 20.318 1.00 70.50 658 ASN A O 1
ATOM 5412 N N . VAL A 1 659 ? 8.311 -25.379 19.505 1.00 62.62 659 VAL A N 1
ATOM 5413 C CA . VAL A 1 659 ? 7.702 -26.128 20.614 1.00 62.62 659 VAL A CA 1
ATOM 5414 C C . VAL A 1 659 ? 8.834 -26.823 21.344 1.00 62.62 659 VAL A C 1
ATOM 5416 O O . VAL A 1 659 ? 9.534 -27.653 20.755 1.00 62.62 659 VAL A O 1
ATOM 5419 N N . THR A 1 660 ? 9.019 -26.494 22.620 1.00 57.81 660 THR A N 1
ATOM 5420 C CA . THR A 1 660 ? 9.933 -27.271 23.456 1.00 57.81 660 THR A CA 1
ATOM 5421 C C . THR A 1 660 ? 9.326 -28.658 23.647 1.00 57.81 660 THR A C 1
ATOM 5423 O O . THR A 1 660 ? 8.284 -28.819 24.279 1.00 57.81 660 THR A O 1
ATOM 5426 N N . ARG A 1 661 ? 9.949 -29.683 23.051 1.00 45.31 661 ARG A N 1
ATOM 5427 C CA . ARG A 1 661 ? 9.618 -31.081 23.349 1.00 45.31 661 ARG A CA 1
ATOM 5428 C C . ARG A 1 661 ? 10.087 -31.359 24.776 1.00 45.31 661 ARG A C 1
ATOM 5430 O O . ARG A 1 661 ? 11.274 -31.593 24.981 1.00 45.31 661 ARG A O 1
ATOM 5437 N N . ARG A 1 662 ? 9.181 -31.253 25.746 1.00 37.75 662 ARG A N 1
ATOM 5438 C CA . ARG A 1 662 ? 9.363 -31.893 27.051 1.00 37.75 662 ARG A CA 1
ATOM 5439 C C . ARG A 1 662 ? 8.998 -33.361 26.961 1.00 37.75 662 ARG A C 1
ATOM 5441 O O . ARG A 1 662 ? 8.000 -33.661 26.265 1.00 37.75 662 ARG A O 1
#